Protein AF-0000000084600209 (afdb_homodimer)

Nearest PDB structures (foldseek):
  8xma-assembly1_B  TM=8.934E-01  e=3.904E-18  Homo sapiens
  7y5g-assembly1_A  TM=8.785E-01  e=3.317E-17  Xenopus tropicalis
  8j7u-assembly1_B  TM=8.746E-01  e=4.756E-16  Homo sapiens
  8j80-assembly1_B  TM=7.809E-01  e=8.586E-17  Homo sapiens
  8xn1-assembly1_B  TM=7.781E-01  e=6.032E-16  Homo sapiens

Sequence (588 aa):
MGHHHGHSHHHSTGQANKRNLLFAMLIIGSWMFIQFIGGLWTGSLALLADAVHMFNDFANLFISFLAITLAAKAATKTRTFGNHRYEVLSSLLNSVMLLVIAFFIVREAIGRFIEPEAVMGGGMIILAFIGLLANLGAMYVLMRGDVKNNLNMRGAYLHVLSDTLGSVAAVIAGIIILTTGWYLADPILSILIAFMIALSAIRLLKDTIHVLMEGTPSHIDIDEVNAELRSIDGVKRVHDLHIWTITSGMDRLSAHVIIDADRKIDSQDVLMHANDYFRKKLHIENTTIQIEREMGHHHGHSHHHSTGQANKRNLLFAMLIIGSWMFIQFIGGLWTGSLALLADAVHMFNDFANLFISFLAITLAAKAATKTRTFGNHRYEVLSSLLNSVMLLVIAFFIVREAIGRFIEPEAVMGGGMIILAFIGLLANLGAMYVLMRGDVKNNLNMRGAYLHVLSDTLGSVAAVIAGIIILTTGWYLADPILSILIAFMIALSAIRLLKDTIHVLMEGTPSHIDIDEVNAELRSIDGVKRVHDLHIWTITSGMDRLSAHVIIDADRKIDSQDVLMHANDYFRKKLHIENTTIQIERE

Structure (mmCIF, N/CA/C/O backbone):
data_AF-0000000084600209-model_v1
#
loop_
_entity.id
_entity.type
_entity.pdbx_description
1 polymer 'Cadmium, cobalt and zinc/H(+)-K(+) antiporter'
#
loop_
_atom_site.group_PDB
_atom_site.id
_atom_site.type_symbol
_atom_site.label_atom_id
_atom_site.label_alt_id
_atom_site.label_comp_id
_atom_site.label_asym_id
_atom_site.label_entity_id
_atom_site.label_seq_id
_atom_site.pdbx_PDB_ins_code
_atom_site.Cartn_x
_atom_site.Cartn_y
_atom_site.Cartn_z
_atom_site.occupancy
_atom_site.B_iso_or_equiv
_atom_site.auth_seq_id
_atom_site.auth_comp_id
_atom_site.auth_asym_id
_atom_site.auth_atom_id
_atom_site.pdbx_PDB_model_num
ATOM 1 N N . MET A 1 1 ? -19.734 24.75 24.656 1 28.59 1 MET A N 1
ATOM 2 C CA . MET A 1 1 ? -20.672 23.688 24.266 1 28.59 1 MET A CA 1
ATOM 3 C C . MET A 1 1 ? -20.406 23.234 22.828 1 28.59 1 MET A C 1
ATOM 5 O O . MET A 1 1 ? -20.859 23.891 21.875 1 28.59 1 MET A O 1
ATOM 9 N N . GLY A 1 2 ? -19.125 23 22.297 1 31.45 2 GLY A N 1
ATOM 10 C CA . GLY A 1 2 ? -18.453 22.828 21.031 1 31.45 2 GLY A CA 1
ATOM 11 C C . GLY A 1 2 ? -19.062 21.719 20.172 1 31.45 2 GLY A C 1
ATOM 12 O O . GLY A 1 2 ? -19.734 20.828 20.688 1 31.45 2 GLY A O 1
ATOM 13 N N . HIS A 1 3 ? -19.234 21.984 18.875 1 32.88 3 HIS A N 1
ATOM 14 C CA . HIS A 1 3 ? -19.781 21.438 17.641 1 32.88 3 HIS A CA 1
ATOM 15 C C . HIS A 1 3 ? -19.281 20.031 17.391 1 32.88 3 HIS A C 1
ATOM 17 O O . HIS A 1 3 ? -18.172 19.844 16.859 1 32.88 3 HIS A O 1
ATOM 23 N N . HIS A 1 4 ? -19.547 19.156 18.297 1 36.12 4 HIS A N 1
ATOM 24 C CA . HIS A 1 4 ? -19.328 17.719 18.125 1 36.12 4 HIS A CA 1
ATOM 25 C C . HIS A 1 4 ? -20.078 17.188 16.922 1 36.12 4 HIS A C 1
ATOM 27 O O . HIS A 1 4 ? -20.234 15.969 16.766 1 36.12 4 HIS A O 1
ATOM 33 N N . HIS A 1 5 ? -20.828 18.031 16.266 1 36.41 5 HIS A N 1
ATOM 34 C CA . HIS A 1 5 ? -21.781 17.469 15.328 1 36.41 5 HIS A CA 1
ATOM 35 C C . HIS A 1 5 ? -21.078 16.781 14.164 1 36.41 5 HIS A C 1
ATOM 37 O O . HIS A 1 5 ? -21.734 16.172 13.312 1 36.41 5 HIS A O 1
ATOM 43 N N . GLY A 1 6 ? -19.953 17.219 13.805 1 38.88 6 GLY A N 1
ATOM 44 C CA . GLY A 1 6 ? -19.469 16.797 12.508 1 38.88 6 GLY A CA 1
ATOM 45 C C . GLY A 1 6 ? -19.047 15.328 12.484 1 38.88 6 GLY A C 1
ATOM 46 O O . GLY A 1 6 ? -18.641 14.812 11.438 1 38.88 6 GLY A O 1
ATOM 47 N N . HIS A 1 7 ? -18.844 14.641 13.633 1 43.44 7 HIS A N 1
ATOM 48 C CA . HIS A 1 7 ? -18.375 13.266 13.664 1 43.44 7 HIS A CA 1
ATOM 49 C C . HIS A 1 7 ? -19.5 12.289 13.328 1 43.44 7 HIS A C 1
ATOM 51 O O . HIS A 1 7 ? -19.281 11.078 13.266 1 43.44 7 HIS A O 1
ATOM 57 N N . SER A 1 8 ? -20.75 12.727 13.281 1 44.41 8 SER A N 1
ATOM 58 C CA . SER A 1 8 ? -21.859 11.789 13.305 1 44.41 8 SER A CA 1
ATOM 59 C C . SER A 1 8 ? -22.109 11.172 11.93 1 44.41 8 SER A C 1
ATOM 61 O O . SER A 1 8 ? -22.438 9.992 11.82 1 44.41 8 SER A O 1
ATOM 63 N N . HIS A 1 9 ? -22.078 11.969 10.898 1 46.78 9 HIS A N 1
ATOM 64 C CA . HIS A 1 9 ? -22.516 11.453 9.609 1 46.78 9 HIS A CA 1
ATOM 65 C C . HIS A 1 9 ? -21.547 10.406 9.07 1 46.78 9 HIS A C 1
ATOM 67 O O . HIS A 1 9 ? -21.953 9.438 8.43 1 46.78 9 HIS A O 1
ATOM 73 N N . HIS A 1 10 ? -20.297 10.5 9.328 1 55.5 10 HIS A N 1
ATOM 74 C CA . HIS A 1 10 ? -19.312 9.539 8.836 1 55.5 10 HIS A CA 1
ATOM 75 C C . HIS A 1 10 ? -19.438 8.203 9.555 1 55.5 10 HIS A C 1
ATOM 77 O O . HIS A 1 10 ? -19.234 7.145 8.953 1 55.5 10 HIS A O 1
ATOM 83 N N . HIS A 1 11 ? -20.016 8.281 10.727 1 57.59 11 HIS A N 1
ATOM 84 C CA . HIS A 1 11 ? -20.141 7.055 11.508 1 57.59 11 HIS A CA 1
ATOM 85 C C . HIS A 1 11 ? -21.281 6.188 10.984 1 57.59 11 HIS A C 1
ATOM 87 O O . HIS A 1 11 ? -21.172 4.961 10.945 1 57.59 11 HIS A O 1
ATOM 93 N N . SER A 1 12 ? -22.328 6.855 10.5 1 61.22 12 SER A N 1
ATOM 94 C CA . SER A 1 12 ? -23.484 6.09 10.047 1 61.22 12 SER A CA 1
ATOM 95 C C . SER A 1 12 ? -23.188 5.367 8.734 1 61.22 12 SER A C 1
ATOM 97 O O . SER A 1 12 ? -23.516 4.191 8.578 1 61.22 12 SER A O 1
ATOM 99 N N . THR A 1 13 ? -22.484 6.039 7.949 1 74.12 13 THR A N 1
ATOM 100 C CA . THR A 1 13 ? -22.156 5.445 6.66 1 74.12 13 THR A CA 1
ATOM 101 C C . THR A 1 13 ? -21.172 4.293 6.828 1 74.12 13 THR A C 1
ATOM 103 O O . THR A 1 13 ? -21.281 3.27 6.148 1 74.12 13 THR A O 1
ATOM 106 N N . GLY A 1 14 ? -20.453 4.391 7.879 1 84.62 14 GLY A N 1
ATOM 107 C CA . GLY A 1 14 ? -19.484 3.342 8.164 1 84.62 14 GLY A CA 1
ATOM 108 C C . GLY A 1 14 ? -20.125 2.055 8.648 1 84.62 14 GLY A C 1
ATOM 109 O O . GLY A 1 14 ? -19.75 0.966 8.203 1 84.62 14 GLY A O 1
ATOM 110 N N . GLN A 1 15 ? -21.125 2.201 9.375 1 88.81 15 GLN A N 1
ATOM 111 C CA . GLN A 1 15 ? -21.812 1.032 9.922 1 88.81 15 GLN A CA 1
ATOM 112 C C . GLN A 1 15 ? -22.609 0.312 8.836 1 88.81 15 GLN A C 1
ATOM 114 O O . GLN A 1 15 ? -22.656 -0.919 8.805 1 88.81 15 GLN A O 1
ATOM 119 N N . ALA A 1 16 ? -23.234 1.062 8.031 1 91.94 16 ALA A N 1
ATOM 120 C CA . ALA A 1 16 ? -23.984 0.479 6.926 1 91.94 16 ALA A CA 1
ATOM 121 C C . ALA A 1 16 ? -23.062 -0.283 5.98 1 91.94 16 ALA A C 1
ATOM 123 O O . ALA A 1 16 ? -23.375 -1.395 5.551 1 91.94 16 ALA A O 1
ATOM 124 N N . ASN A 1 17 ? -21.953 0.312 5.645 1 94.62 17 ASN A N 1
ATOM 125 C CA . ASN A 1 17 ? -20.969 -0.349 4.793 1 94.62 17 ASN A CA 1
ATOM 126 C C . ASN A 1 17 ? -20.469 -1.646 5.422 1 94.62 17 ASN A C 1
ATOM 128 O O . ASN A 1 17 ? -20.328 -2.656 4.734 1 94.62 17 ASN A O 1
ATOM 132 N N . LYS A 1 18 ? -20.281 -1.61 6.703 1 95.31 18 LYS A N 1
ATOM 133 C CA . LYS A 1 18 ? -19.812 -2.793 7.422 1 95.31 18 LYS A CA 1
ATOM 134 C C . LYS A 1 18 ? -20.844 -3.922 7.348 1 95.31 18 LYS A C 1
ATOM 136 O O . LYS A 1 18 ? -20.484 -5.074 7.086 1 95.31 18 LYS A O 1
ATOM 141 N N . ARG A 1 19 ? -22.016 -3.596 7.539 1 96 19 ARG A N 1
ATOM 142 C CA . ARG A 1 19 ? -23.094 -4.57 7.473 1 96 19 ARG A CA 1
ATOM 143 C C . ARG A 1 19 ? -23.219 -5.164 6.07 1 96 19 ARG A C 1
ATOM 145 O O . ARG A 1 19 ? -23.391 -6.375 5.914 1 96 19 ARG A O 1
ATOM 152 N N . ASN A 1 20 ? -23.172 -4.309 5.113 1 96.44 20 ASN A N 1
ATOM 153 C CA . ASN A 1 20 ? -23.266 -4.77 3.73 1 96.44 20 ASN A CA 1
ATOM 154 C C . ASN A 1 20 ? -22.125 -5.707 3.373 1 96.44 20 ASN A C 1
ATOM 156 O O . ASN A 1 20 ? -22.328 -6.723 2.705 1 96.44 20 ASN A O 1
ATOM 160 N N . LEU A 1 21 ? -20.938 -5.336 3.834 1 96.5 21 LEU A N 1
ATOM 161 C CA . LEU A 1 21 ? -19.797 -6.195 3.594 1 96.5 21 LEU A CA 1
ATOM 162 C C . LEU A 1 21 ? -19.969 -7.547 4.281 1 96.5 21 LEU A C 1
ATOM 164 O O . LEU A 1 21 ? -19.656 -8.586 3.697 1 96.5 21 LEU A O 1
ATOM 168 N N . LEU A 1 22 ? -20.469 -7.543 5.457 1 96.88 22 LEU A N 1
ATOM 169 C CA . LEU A 1 22 ? -20.703 -8.773 6.199 1 96.88 22 LEU A CA 1
ATOM 170 C C . LEU A 1 22 ? -21.703 -9.664 5.469 1 96.88 22 LEU A C 1
ATOM 172 O O . LEU A 1 22 ? -21.484 -10.875 5.336 1 96.88 22 LEU A O 1
ATOM 176 N N . PHE A 1 23 ? -22.75 -9.078 4.988 1 96.44 23 PHE A N 1
ATOM 177 C CA . PHE A 1 23 ? -23.781 -9.844 4.293 1 96.44 23 PHE A CA 1
ATOM 178 C C . PHE A 1 23 ? -23.234 -10.422 2.99 1 96.44 23 PHE A C 1
ATOM 180 O O . PHE A 1 23 ? -23.516 -11.57 2.654 1 96.44 23 PHE A O 1
ATOM 187 N N . ALA A 1 24 ? -22.531 -9.578 2.273 1 96.31 24 ALA A N 1
ATOM 188 C CA . ALA A 1 24 ? -21.906 -10.07 1.046 1 96.31 24 ALA A CA 1
ATOM 189 C C . ALA A 1 24 ? -20.969 -11.234 1.341 1 96.31 24 ALA A C 1
ATOM 191 O O . ALA A 1 24 ? -20.969 -12.234 0.625 1 96.31 24 ALA A O 1
ATOM 192 N N . MET A 1 25 ? -20.188 -11.086 2.387 1 96.19 25 MET A N 1
ATOM 193 C CA . MET A 1 25 ? -19.266 -12.117 2.814 1 96.19 25 MET A CA 1
ATOM 194 C C . MET A 1 25 ? -20 -13.406 3.166 1 96.19 25 MET A C 1
ATOM 196 O O . MET A 1 25 ? -19.547 -14.5 2.822 1 96.19 25 MET A O 1
ATOM 200 N N . LEU A 1 26 ? -21.125 -13.328 3.791 1 96.31 26 LEU A N 1
ATOM 201 C CA . LEU A 1 26 ? -21.922 -14.484 4.184 1 96.31 26 LEU A CA 1
ATOM 202 C C . LEU A 1 26 ? -22.5 -15.18 2.963 1 96.31 26 LEU A C 1
ATOM 204 O O . LEU A 1 26 ? -22.562 -16.406 2.914 1 96.31 26 LEU A O 1
ATOM 208 N N . ILE A 1 27 ? -22.922 -14.438 2.02 1 95.62 27 ILE A N 1
ATOM 209 C CA . ILE A 1 27 ? -23.469 -15.008 0.792 1 95.62 27 ILE A CA 1
ATOM 210 C C . ILE A 1 27 ? -22.406 -15.828 0.079 1 95.62 27 ILE A C 1
ATOM 212 O O . ILE A 1 27 ? -22.609 -17 -0.209 1 95.62 27 ILE A O 1
ATOM 216 N N . ILE A 1 28 ? -21.281 -15.219 -0.116 1 94 28 ILE A N 1
ATOM 217 C CA . ILE A 1 28 ? -20.203 -15.875 -0.831 1 94 28 ILE A CA 1
ATOM 218 C C . ILE A 1 28 ? -19.641 -17.016 0.02 1 94 28 ILE A C 1
ATOM 220 O O . ILE A 1 28 ? -19.359 -18.094 -0.491 1 94 28 ILE A O 1
ATOM 224 N N . GLY A 1 29 ? -19.453 -16.734 1.271 1 94.38 29 GLY A N 1
ATOM 225 C CA . GLY A 1 29 ? -18.938 -17.75 2.184 1 94.38 29 GLY A CA 1
ATOM 226 C C . GLY A 1 29 ? -19.828 -18.984 2.268 1 94.38 29 GLY A C 1
ATOM 227 O O . GLY A 1 29 ? -19.328 -20.109 2.287 1 94.38 29 GLY A O 1
ATOM 228 N N . SER A 1 30 ? -21.062 -18.797 2.281 1 94.62 30 SER A N 1
ATOM 229 C CA . SER A 1 30 ? -22 -19.922 2.33 1 94.62 30 SER A CA 1
ATOM 230 C C . SER A 1 30 ? -21.906 -20.766 1.062 1 94.62 30 SER A C 1
ATOM 232 O O . SER A 1 30 ? -21.891 -21.984 1.129 1 94.62 30 SER A O 1
ATOM 234 N N . TRP A 1 31 ? -21.844 -20.062 -0.014 1 90.5 31 TRP A N 1
ATOM 235 C CA . TRP A 1 31 ? -21.719 -20.781 -1.279 1 90.5 31 TRP A CA 1
ATOM 236 C C . TRP A 1 31 ? -20.406 -21.547 -1.35 1 90.5 31 TRP A C 1
ATOM 238 O O . TRP A 1 31 ? -20.359 -22.688 -1.831 1 90.5 31 TRP A O 1
ATOM 248 N N . MET A 1 32 ? -19.344 -20.938 -0.88 1 91.94 32 MET A N 1
ATOM 249 C CA . MET A 1 32 ? -18.031 -21.594 -0.826 1 91.94 32 MET A CA 1
ATOM 250 C C . MET A 1 32 ? -18.109 -22.875 -0.004 1 91.94 32 MET A C 1
ATOM 252 O O . MET A 1 32 ? -17.609 -23.922 -0.434 1 91.94 32 MET A O 1
ATOM 256 N N . PHE A 1 33 ? -18.75 -22.844 1.103 1 92.69 33 PHE A N 1
ATOM 257 C CA . PHE A 1 33 ? -18.844 -24 1.994 1 92.69 33 PHE A CA 1
ATOM 258 C C . PHE A 1 33 ? -19.719 -25.094 1.393 1 92.69 33 PHE A C 1
ATOM 260 O O . PHE A 1 33 ? -19.422 -26.281 1.521 1 92.69 33 PHE A O 1
ATOM 267 N N . ILE A 1 34 ? -20.797 -24.719 0.77 1 89.62 34 ILE A N 1
ATOM 268 C CA . ILE A 1 34 ? -21.672 -25.672 0.107 1 89.62 34 ILE A CA 1
ATOM 269 C C . ILE A 1 34 ? -20.906 -26.422 -0.973 1 89.62 34 ILE A C 1
ATOM 271 O O . ILE A 1 34 ? -20.984 -27.656 -1.062 1 89.62 34 ILE A O 1
ATOM 275 N N . GLN A 1 35 ? -20.141 -25.703 -1.686 1 88.88 35 GLN A N 1
ATOM 276 C CA . GLN A 1 35 ? -19.328 -26.328 -2.732 1 88.88 35 GLN A CA 1
ATOM 277 C C . GLN A 1 35 ? -18.234 -27.219 -2.135 1 88.88 35 GLN A C 1
ATOM 279 O O . GLN A 1 35 ? -17.953 -28.297 -2.658 1 88.88 35 GLN A O 1
ATOM 284 N N . PHE A 1 36 ? -17.672 -26.734 -1.118 1 90.06 36 PHE A N 1
ATOM 285 C CA . PHE A 1 36 ? -16.609 -27.484 -0.47 1 90.06 36 PHE A CA 1
ATOM 286 C C . PHE A 1 36 ? -17.141 -28.797 0.079 1 90.06 36 PHE A C 1
ATOM 288 O O . PHE A 1 36 ? -16.562 -29.859 -0.191 1 90.06 36 PHE A O 1
ATOM 295 N N . ILE A 1 37 ? -18.25 -28.766 0.782 1 90.5 37 ILE A N 1
ATOM 296 C CA . ILE A 1 37 ? -18.859 -29.953 1.367 1 90.5 37 ILE A CA 1
ATOM 297 C C . ILE A 1 37 ? -19.375 -30.875 0.259 1 90.5 37 ILE A C 1
ATOM 299 O O . ILE A 1 37 ? -19.188 -32.094 0.307 1 90.5 37 ILE A O 1
ATOM 303 N N . GLY A 1 38 ? -20.016 -30.266 -0.694 1 84.81 38 GLY A N 1
ATOM 304 C CA . GLY A 1 38 ? -20.484 -31.047 -1.832 1 84.81 38 GLY A CA 1
ATOM 305 C C . GLY A 1 38 ? -19.375 -31.75 -2.576 1 84.81 38 GLY A C 1
ATOM 306 O O . GLY A 1 38 ? -19.516 -32.906 -2.99 1 84.81 38 GLY A O 1
ATOM 307 N N . GLY A 1 39 ? -18.297 -31.078 -2.74 1 85.12 39 GLY A N 1
ATOM 308 C CA . GLY A 1 39 ? -17.125 -31.688 -3.383 1 85.12 39 GLY A CA 1
ATOM 309 C C . GLY A 1 39 ? -16.547 -32.844 -2.598 1 85.12 39 GLY A C 1
ATOM 310 O O . GLY A 1 39 ? -16.188 -33.875 -3.174 1 85.12 39 GLY A O 1
ATOM 311 N N . LEU A 1 40 ? -16.516 -32.719 -1.27 1 88.31 40 LEU A N 1
ATOM 312 C CA . LEU A 1 40 ? -16.016 -33.781 -0.412 1 88.31 40 LEU A CA 1
ATOM 313 C C . LEU A 1 40 ? -16.953 -35 -0.437 1 88.31 40 LEU A C 1
ATOM 315 O O . LEU A 1 40 ? -16.5 -36.125 -0.466 1 88.31 40 LEU A O 1
ATOM 319 N N . TRP A 1 41 ? -18.172 -34.656 -0.472 1 88.56 41 TRP A N 1
ATOM 320 C CA . TRP A 1 41 ? -19.188 -35.719 -0.44 1 88.56 41 TRP A CA 1
ATOM 321 C C . TRP A 1 41 ? -19.25 -36.469 -1.773 1 88.56 41 TRP A C 1
ATOM 323 O O . TRP A 1 41 ? -19.375 -37.688 -1.806 1 88.56 41 TRP A O 1
ATOM 333 N N . THR A 1 42 ? -19.125 -35.812 -2.838 1 83.62 42 THR A N 1
ATOM 334 C CA . THR A 1 42 ? -19.281 -36.375 -4.164 1 83.62 42 THR A CA 1
ATOM 335 C C . THR A 1 42 ? -17.922 -36.844 -4.711 1 83.62 42 THR A C 1
ATOM 337 O O . THR A 1 42 ? -17.859 -37.594 -5.688 1 83.62 42 THR A O 1
ATOM 340 N N . GLY A 1 43 ? -16.875 -36.312 -4.145 1 80.38 43 GLY A N 1
ATOM 341 C CA . GLY A 1 43 ? -15.547 -36.594 -4.652 1 80.38 43 GLY A CA 1
ATOM 342 C C . GLY A 1 43 ? -15.211 -35.812 -5.91 1 80.38 43 GLY A C 1
ATOM 343 O O . GLY A 1 43 ? -14.266 -36.156 -6.625 1 80.38 43 GLY A O 1
ATOM 344 N N . SER A 1 44 ? -15.977 -34.844 -6.215 1 81 44 SER A N 1
ATOM 345 C CA . SER A 1 44 ? -15.773 -34.062 -7.422 1 81 44 SER A CA 1
ATOM 346 C C . SER A 1 44 ? -14.641 -33.062 -7.242 1 81 44 SER A C 1
ATOM 348 O O . SER A 1 44 ? -14.758 -32.094 -6.465 1 81 44 SER A O 1
ATOM 350 N N . LEU A 1 45 ? -13.555 -33.219 -7.988 1 79.5 45 LEU A N 1
ATOM 351 C CA . LEU A 1 45 ? -12.43 -32.281 -7.961 1 79.5 45 LEU A CA 1
ATOM 352 C C . LEU A 1 45 ? -12.82 -30.938 -8.547 1 79.5 45 LEU A C 1
ATOM 354 O O . LEU A 1 45 ? -12.297 -29.891 -8.133 1 79.5 45 LEU A O 1
ATOM 358 N N . ALA A 1 46 ? -13.75 -31 -9.461 1 74.06 46 ALA A N 1
ATOM 359 C CA . ALA A 1 46 ? -14.227 -29.766 -10.07 1 74.06 46 ALA A CA 1
ATOM 360 C C . ALA A 1 46 ? -14.906 -28.859 -9.039 1 74.06 46 ALA A C 1
ATOM 362 O O . ALA A 1 46 ? -14.664 -27.656 -9.008 1 74.06 46 ALA A O 1
ATOM 363 N N . LEU A 1 47 ? -15.633 -29.5 -8.164 1 77.44 47 LEU A N 1
ATOM 364 C CA . LEU A 1 47 ? -16.312 -28.75 -7.109 1 77.44 47 LEU A CA 1
ATOM 365 C C . LEU A 1 47 ? -15.312 -28.219 -6.09 1 77.44 47 LEU A C 1
ATOM 367 O O . LEU A 1 47 ? -15.438 -27.078 -5.637 1 77.44 47 LEU A O 1
ATOM 371 N N . LEU A 1 48 ? -14.414 -28.953 -5.789 1 82.69 48 LEU A N 1
ATOM 372 C CA . LEU A 1 48 ? -13.391 -28.531 -4.844 1 82.69 48 LEU A CA 1
ATOM 373 C C . LEU A 1 48 ? -12.562 -27.375 -5.418 1 82.69 48 LEU A C 1
ATOM 375 O O . LEU A 1 48 ? -12.227 -26.438 -4.703 1 82.69 48 LEU A O 1
ATOM 379 N N . ALA A 1 49 ? -12.195 -27.453 -6.691 1 79.25 49 ALA A N 1
ATOM 380 C CA . ALA A 1 49 ? -11.477 -26.375 -7.359 1 79.25 49 ALA A CA 1
ATOM 381 C C . ALA A 1 49 ? -12.281 -25.094 -7.348 1 79.25 49 ALA A C 1
ATOM 383 O O . ALA A 1 49 ? -11.727 -24 -7.113 1 79.25 49 ALA A O 1
ATOM 384 N N . ASP A 1 50 ? -13.516 -25.203 -7.551 1 80.12 50 ASP A N 1
ATOM 385 C CA . ASP A 1 50 ? -14.391 -24.031 -7.512 1 80.12 50 ASP A CA 1
ATOM 386 C C . ASP A 1 50 ? -14.445 -23.438 -6.105 1 80.12 50 ASP A C 1
ATOM 388 O O . ASP A 1 50 ? -14.484 -22.219 -5.945 1 80.12 50 ASP A O 1
ATOM 392 N N . ALA A 1 51 ? -14.461 -24.281 -5.195 1 85.31 51 ALA A N 1
ATOM 393 C CA . ALA A 1 51 ? -14.461 -23.828 -3.807 1 85.31 51 ALA A CA 1
ATOM 394 C C . ALA A 1 51 ? -13.211 -23.016 -3.5 1 85.31 51 ALA A C 1
ATOM 396 O O . ALA A 1 51 ? -13.273 -22.016 -2.779 1 85.31 51 ALA A O 1
ATOM 397 N N . VAL A 1 52 ? -12.117 -23.375 -4.02 1 81 52 VAL A N 1
ATOM 398 C CA . VAL A 1 52 ? -10.875 -22.641 -3.836 1 81 52 VAL A CA 1
ATOM 399 C C . VAL A 1 52 ? -10.984 -21.266 -4.5 1 81 52 VAL A C 1
ATOM 401 O O . VAL A 1 52 ? -10.523 -20.266 -3.947 1 81 52 VAL A O 1
ATOM 404 N N . HIS A 1 53 ? -11.531 -2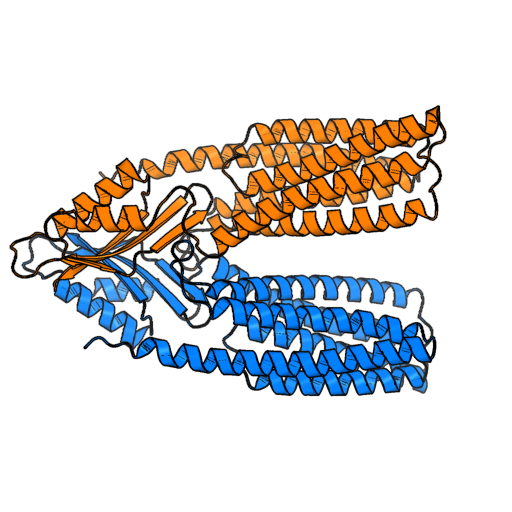1.281 -5.625 1 79.06 53 HIS A N 1
ATOM 405 C CA . HIS A 1 53 ? -11.773 -20.016 -6.305 1 79.06 53 HIS A CA 1
ATOM 406 C C . HIS A 1 53 ? -12.641 -19.094 -5.453 1 79.06 53 HIS A C 1
ATOM 408 O O . HIS A 1 53 ? -12.328 -17.922 -5.293 1 79.06 53 HIS A O 1
ATOM 414 N N . MET A 1 54 ? -13.633 -19.703 -4.891 1 86.5 54 MET A N 1
ATOM 415 C CA . MET A 1 54 ? -14.539 -18.922 -4.051 1 86.5 54 MET A CA 1
ATOM 416 C C . MET A 1 54 ? -13.836 -18.484 -2.77 1 86.5 54 MET A C 1
ATOM 418 O O . MET A 1 54 ? -14.18 -17.438 -2.201 1 86.5 54 MET A O 1
ATOM 422 N N . PHE A 1 55 ? -12.914 -19.203 -2.369 1 88.19 55 PHE A N 1
ATOM 423 C CA . PHE A 1 55 ? -12.141 -18.828 -1.192 1 88.19 55 PHE A CA 1
ATOM 424 C C . PHE A 1 55 ? -11.414 -17.5 -1.425 1 88.19 55 PHE A C 1
ATOM 426 O O . PHE A 1 55 ? -11.359 -16.656 -0.532 1 88.19 55 PHE A O 1
ATOM 433 N N . ASN A 1 56 ? -10.883 -17.344 -2.57 1 85.31 56 ASN A N 1
ATOM 434 C CA . ASN A 1 56 ? -10.219 -16.094 -2.92 1 85.31 56 ASN A CA 1
ATOM 435 C C . ASN A 1 56 ? -11.18 -14.906 -2.852 1 85.31 56 ASN A C 1
ATOM 437 O O . ASN A 1 56 ? -10.812 -13.836 -2.359 1 85.31 56 ASN A O 1
ATOM 441 N N . ASP A 1 57 ? -12.359 -15.172 -3.291 1 88.69 57 ASP A N 1
ATOM 442 C CA . ASP A 1 57 ? -13.391 -14.141 -3.219 1 88.69 57 ASP A CA 1
ATOM 443 C C . ASP A 1 57 ? -13.727 -13.805 -1.77 1 88.69 57 ASP A C 1
ATOM 445 O O . ASP A 1 57 ? -13.852 -12.633 -1.412 1 88.69 57 ASP A O 1
ATOM 449 N N . PHE A 1 58 ? -13.883 -14.859 -1.107 1 92.19 58 PHE A N 1
ATOM 450 C CA . PHE A 1 58 ? -14.203 -14.695 0.307 1 92.19 58 PHE A CA 1
ATOM 451 C C . PHE A 1 58 ? -13.078 -13.953 1.026 1 92.19 58 PHE A C 1
ATOM 453 O O . PHE A 1 58 ? -13.344 -13.062 1.836 1 92.19 58 PHE A O 1
ATOM 460 N N . ALA A 1 59 ? -11.906 -14.273 0.737 1 92.31 59 ALA A N 1
ATOM 461 C CA . ALA A 1 59 ? -10.742 -13.641 1.365 1 92.31 59 ALA A CA 1
ATOM 462 C C . ALA A 1 59 ? -10.703 -12.148 1.072 1 92.31 59 ALA A C 1
ATOM 464 O O . ALA A 1 59 ? -10.398 -11.344 1.957 1 92.31 59 ALA A O 1
ATOM 465 N N . ASN A 1 60 ? -10.992 -11.836 -0.084 1 92.5 60 ASN A N 1
ATOM 466 C CA . ASN A 1 60 ? -11.008 -10.43 -0.466 1 92.5 60 ASN A CA 1
ATOM 467 C C . ASN A 1 60 ? -12.055 -9.648 0.319 1 92.5 60 ASN A C 1
ATOM 469 O O . ASN A 1 60 ? -11.773 -8.555 0.818 1 92.5 60 ASN A O 1
ATOM 473 N N . LEU A 1 61 ? -13.266 -10.234 0.397 1 94.81 61 LEU A N 1
ATOM 474 C CA . LEU A 1 61 ? -14.328 -9.594 1.163 1 94.81 61 LEU A CA 1
ATOM 475 C C . LEU A 1 61 ? -13.977 -9.539 2.646 1 94.81 61 LEU A C 1
ATOM 477 O O . LEU A 1 61 ? -14.289 -8.562 3.33 1 94.81 61 LEU A O 1
ATOM 481 N N . PHE A 1 62 ? -13.352 -10.523 3.102 1 96.12 62 PHE A N 1
ATOM 482 C CA . PHE A 1 62 ? -12.922 -10.578 4.496 1 96.12 62 PHE A CA 1
ATOM 483 C C . PHE A 1 62 ? -11.93 -9.461 4.797 1 96.12 62 PHE A C 1
ATOM 485 O O . PHE A 1 62 ? -12.016 -8.805 5.836 1 96.12 62 PHE A O 1
ATOM 492 N N . ILE A 1 63 ? -11.016 -9.258 3.916 1 95.19 63 ILE A N 1
ATOM 493 C CA . ILE A 1 63 ? -10.023 -8.203 4.078 1 95.19 63 ILE A CA 1
ATOM 494 C C . ILE A 1 63 ? -10.711 -6.84 4.117 1 95.19 63 ILE A C 1
ATOM 496 O O . ILE A 1 63 ? -10.398 -6 4.961 1 95.19 63 ILE A O 1
ATOM 500 N N . SER A 1 64 ? -11.656 -6.688 3.219 1 96.5 64 SER A N 1
ATOM 501 C CA . SER A 1 64 ? -12.406 -5.438 3.189 1 96.5 64 SER A CA 1
ATOM 502 C C . SER A 1 64 ? -13.203 -5.242 4.477 1 96.5 64 SER A C 1
ATOM 504 O O . SER A 1 64 ? -13.289 -4.129 5 1 96.5 64 SER A O 1
ATOM 506 N N . PHE A 1 65 ? -13.773 -6.32 4.977 1 96.69 65 PHE A N 1
ATOM 507 C CA . PHE A 1 65 ? -14.539 -6.277 6.219 1 96.69 65 PHE A CA 1
ATOM 508 C C . PHE A 1 65 ? -13.633 -5.965 7.398 1 96.69 65 PHE A C 1
ATOM 510 O O . PHE A 1 65 ? -13.969 -5.129 8.242 1 96.69 65 PHE A O 1
ATOM 517 N N . LEU A 1 66 ? -12.539 -6.605 7.43 1 95.75 66 LEU A N 1
ATOM 518 C CA . LEU A 1 66 ? -11.562 -6.352 8.484 1 95.75 66 LEU A CA 1
ATOM 519 C C . LEU A 1 66 ? -11.094 -4.902 8.453 1 95.75 66 LEU A C 1
ATOM 521 O O . LEU A 1 66 ? -10.953 -4.266 9.5 1 95.75 66 LEU A O 1
ATOM 525 N N . ALA A 1 67 ? -10.844 -4.434 7.297 1 95.44 67 ALA A N 1
ATOM 526 C CA . ALA A 1 67 ? -10.359 -3.066 7.125 1 95.44 67 ALA A CA 1
ATOM 527 C C . ALA A 1 67 ? -11.359 -2.055 7.684 1 95.44 67 ALA A C 1
ATOM 529 O O . ALA A 1 67 ? -10.977 -1.138 8.414 1 95.44 67 ALA A O 1
ATOM 530 N N . ILE A 1 68 ? -12.633 -2.24 7.352 1 94.5 68 ILE A N 1
ATOM 531 C CA . ILE A 1 68 ? -13.641 -1.287 7.797 1 94.5 68 ILE A CA 1
ATOM 532 C C . ILE A 1 68 ? -13.836 -1.404 9.305 1 94.5 68 ILE A C 1
ATOM 534 O O . ILE A 1 68 ? -14.102 -0.409 9.984 1 94.5 68 ILE A O 1
ATOM 538 N N . THR A 1 69 ? -13.656 -2.594 9.875 1 95.5 69 THR A N 1
ATOM 539 C CA . THR A 1 69 ? -13.758 -2.809 11.312 1 95.5 69 THR A CA 1
ATOM 540 C C . THR A 1 69 ? -12.602 -2.135 12.047 1 95.5 69 THR A C 1
ATOM 542 O O . THR A 1 69 ? -12.805 -1.486 13.078 1 95.5 69 THR A O 1
ATOM 545 N N . LEU A 1 70 ? -11.445 -2.242 11.5 1 93.94 70 LEU A N 1
ATOM 546 C CA . LEU A 1 70 ? -10.266 -1.63 12.102 1 93.94 70 LEU A CA 1
ATOM 547 C C . LEU A 1 70 ? -10.305 -0.112 11.953 1 93.94 70 LEU A C 1
ATOM 549 O O . LEU A 1 70 ? -9.852 0.616 12.836 1 93.94 70 LEU A O 1
ATOM 553 N N . ALA A 1 71 ? -10.82 0.32 10.828 1 92.56 71 ALA A N 1
ATOM 554 C CA . ALA A 1 71 ? -10.914 1.752 10.555 1 92.56 71 ALA A CA 1
ATOM 555 C C . ALA A 1 71 ? -11.828 2.443 11.555 1 92.56 71 ALA A C 1
ATOM 557 O O . ALA A 1 71 ? -11.695 3.643 11.805 1 92.56 71 ALA A O 1
ATOM 558 N N . ALA A 1 72 ? -12.758 1.69 12.148 1 91.56 72 ALA A N 1
ATOM 559 C CA . ALA A 1 72 ? -13.742 2.252 13.062 1 91.56 72 ALA A CA 1
ATOM 560 C C . ALA A 1 72 ? -13.164 2.424 14.461 1 91.56 72 ALA A C 1
ATOM 562 O O . ALA A 1 72 ? -13.758 3.098 15.312 1 91.56 72 ALA A O 1
ATOM 563 N N . LYS A 1 73 ? -11.984 1.882 14.664 1 91.44 73 LYS A N 1
ATOM 564 C CA . LYS A 1 73 ? -11.352 2.016 15.977 1 91.44 73 LYS A CA 1
ATOM 565 C C . LYS A 1 73 ? -10.906 3.453 16.219 1 91.44 73 LYS A C 1
ATOM 567 O O . LYS A 1 73 ? -10.586 4.184 15.281 1 91.44 73 LYS A O 1
ATOM 572 N N . ALA A 1 74 ? -10.836 3.816 17.453 1 86.56 74 ALA A N 1
ATOM 573 C CA . ALA A 1 74 ? -10.484 5.176 17.844 1 86.56 74 ALA A CA 1
ATOM 574 C C . ALA A 1 74 ? -9 5.453 17.609 1 86.56 74 ALA A C 1
ATOM 576 O O . ALA A 1 74 ? -8.195 4.523 17.516 1 86.56 74 ALA A O 1
ATOM 577 N N . ALA A 1 75 ? -8.719 6.73 17.484 1 89.12 75 ALA A N 1
ATOM 578 C CA . ALA A 1 75 ? -7.332 7.168 17.344 1 89.12 75 ALA A CA 1
ATOM 579 C C . ALA A 1 75 ? -6.523 6.801 18.594 1 89.12 75 ALA A C 1
ATOM 581 O O . ALA A 1 75 ? -7.078 6.676 19.688 1 89.12 75 ALA A O 1
ATOM 582 N N . THR A 1 76 ? -5.262 6.566 18.438 1 89.69 76 THR A N 1
ATOM 583 C CA . THR A 1 76 ? -4.34 6.262 19.516 1 89.69 76 THR A CA 1
ATOM 584 C C . THR A 1 76 ? -3.158 7.227 19.516 1 89.69 76 THR A C 1
ATOM 586 O O . THR A 1 76 ? -3.09 8.125 18.672 1 89.69 76 THR A O 1
ATOM 589 N N . LYS A 1 77 ? -2.258 7 20.484 1 88.88 77 LYS A N 1
ATOM 590 C CA . LYS A 1 77 ? -1.069 7.844 20.594 1 88.88 77 LYS A CA 1
ATOM 591 C C . LYS A 1 77 ? -0.116 7.598 19.438 1 88.88 77 LYS A C 1
ATOM 593 O O . LYS A 1 77 ? 0.676 8.477 19.078 1 88.88 77 LYS A O 1
ATOM 598 N N . THR A 1 78 ? -0.241 6.441 18.875 1 90.44 78 THR A N 1
ATOM 599 C CA . THR A 1 78 ? 0.664 6.094 17.781 1 90.44 78 THR A CA 1
ATOM 600 C C . THR A 1 78 ? 0.006 6.355 16.438 1 90.44 78 THR A C 1
ATOM 602 O O . THR A 1 78 ? 0.684 6.398 15.406 1 90.44 78 THR A O 1
ATOM 605 N N . ARG A 1 79 ? -1.293 6.457 16.484 1 91.75 79 ARG A N 1
ATOM 606 C CA . ARG A 1 79 ? -2.068 6.793 15.297 1 91.75 79 ARG A CA 1
ATOM 607 C C . ARG A 1 79 ? -3.033 7.941 15.578 1 91.75 79 ARG A C 1
ATOM 609 O O . ARG A 1 79 ? -4.223 7.715 15.812 1 91.75 79 ARG A O 1
ATOM 616 N N . THR A 1 80 ? -2.533 9.078 15.398 1 89 80 THR A N 1
ATOM 617 C CA . THR A 1 80 ? -3.262 10.25 15.859 1 89 80 THR A CA 1
ATOM 618 C C . THR A 1 80 ? -4.367 10.625 14.875 1 89 80 THR A C 1
ATOM 620 O O . THR A 1 80 ? -5.332 11.305 15.242 1 89 80 THR A O 1
ATOM 623 N N . PHE A 1 81 ? -4.223 10.242 13.641 1 89 81 PHE A N 1
ATOM 624 C CA . PHE A 1 81 ? -5.254 10.508 12.641 1 89 81 PHE A CA 1
ATOM 625 C C . PHE A 1 81 ? -6.32 9.414 12.664 1 89 81 PHE A C 1
ATOM 627 O O . PHE A 1 81 ? -7.332 9.523 11.969 1 89 81 PHE A O 1
ATOM 634 N N . GLY A 1 82 ? -6.066 8.414 13.5 1 88.81 82 GLY A N 1
ATOM 635 C CA . GLY A 1 82 ? -6.965 7.273 13.531 1 88.81 82 GLY A CA 1
ATOM 636 C C . GLY A 1 82 ? -6.504 6.125 12.656 1 88.81 82 GLY A C 1
ATOM 637 O O . GLY A 1 82 ? -5.352 6.094 12.219 1 88.81 82 GLY A O 1
ATOM 638 N N . ASN A 1 83 ? -7.453 5.164 12.461 1 92.31 83 ASN A N 1
ATOM 639 C CA . ASN A 1 83 ? -7.137 3.951 11.719 1 92.31 83 ASN A CA 1
ATOM 640 C C . ASN A 1 83 ? -7.891 3.9 10.391 1 92.31 83 ASN A C 1
ATOM 642 O O . ASN A 1 83 ? -8.086 2.824 9.82 1 92.31 83 ASN A O 1
ATOM 646 N N . HIS A 1 84 ? -8.125 5 9.867 1 91.69 84 HIS A N 1
ATOM 647 C CA . HIS A 1 84 ? -9.008 5.113 8.711 1 91.69 84 HIS A CA 1
ATOM 648 C C . HIS A 1 84 ? -8.328 4.586 7.449 1 91.69 84 HIS A C 1
ATOM 650 O O . HIS A 1 84 ? -9 4.055 6.559 1 91.69 84 HIS A O 1
ATOM 656 N N . ARG A 1 85 ? -7.062 4.625 7.449 1 95.31 85 ARG A N 1
ATOM 657 C CA . ARG A 1 85 ? -6.344 4.34 6.211 1 95.31 85 ARG A CA 1
ATOM 658 C C . ARG A 1 85 ? -6.242 2.838 5.973 1 95.31 85 ARG A C 1
ATOM 660 O O . ARG A 1 85 ? -5.793 2.402 4.91 1 95.31 85 ARG A O 1
ATOM 667 N N . TYR A 1 86 ? -6.695 2.066 6.906 1 94.88 86 TYR A N 1
ATOM 668 C CA . TYR A 1 86 ? -6.797 0.636 6.645 1 94.88 86 TYR A CA 1
ATOM 669 C C . TYR A 1 86 ? -7.703 0.365 5.445 1 94.88 86 TYR A C 1
ATOM 671 O O . TYR A 1 86 ? -7.477 -0.583 4.691 1 94.88 86 TYR A O 1
ATOM 679 N N . GLU A 1 87 ? -8.664 1.211 5.312 1 95.25 87 GLU A N 1
ATOM 680 C CA . GLU A 1 87 ? -9.57 1.059 4.18 1 95.25 87 GLU A CA 1
ATOM 681 C C . GLU A 1 87 ? -8.852 1.309 2.857 1 95.25 87 GLU A C 1
ATOM 683 O O . GLU A 1 87 ? -9.117 0.626 1.863 1 95.25 87 GLU A O 1
ATOM 688 N N . VAL A 1 88 ? -7.996 2.271 2.879 1 95.88 88 VAL A N 1
ATOM 689 C CA . VAL A 1 88 ? -7.238 2.59 1.673 1 95.88 88 VAL A CA 1
ATOM 690 C C . VAL A 1 88 ? -6.254 1.461 1.366 1 95.88 88 VAL A C 1
ATOM 692 O O . VAL A 1 88 ? -6.117 1.045 0.214 1 95.88 88 VAL A O 1
ATOM 695 N N . LEU A 1 89 ? -5.68 0.913 2.373 1 96.19 89 LEU A N 1
ATOM 696 C CA . LEU A 1 89 ? -4.746 -0.196 2.209 1 96.19 89 LEU A CA 1
ATOM 697 C C . LEU A 1 89 ? -5.461 -1.434 1.677 1 96.19 89 LEU A C 1
ATOM 699 O O . LEU A 1 89 ? -4.922 -2.146 0.825 1 96.19 89 LEU A O 1
ATOM 703 N N . SER A 1 90 ? -6.598 -1.648 2.246 1 96.25 90 SER A N 1
ATOM 704 C CA . SER A 1 90 ? -7.398 -2.764 1.756 1 96.25 90 SER A CA 1
ATOM 705 C C . SER A 1 90 ? -7.707 -2.615 0.27 1 96.25 90 SER A C 1
ATOM 707 O O . SER A 1 90 ? -7.625 -3.586 -0.487 1 96.25 90 SER A O 1
ATOM 709 N N . SER A 1 91 ? -8.039 -1.441 -0.12 1 96.12 91 SER A N 1
ATOM 710 C CA . SER A 1 91 ? -8.328 -1.171 -1.523 1 96.12 91 SER A CA 1
ATOM 711 C C . SER A 1 91 ? -7.102 -1.386 -2.398 1 96.12 91 SER A C 1
ATOM 713 O O . SER A 1 91 ? -7.215 -1.865 -3.529 1 96.12 91 SER A O 1
ATOM 715 N N . LEU A 1 92 ? -5.988 -1.006 -1.879 1 96.19 92 LEU A N 1
ATOM 716 C CA . LEU A 1 92 ? -4.738 -1.257 -2.59 1 96.19 92 LEU A CA 1
ATOM 717 C C . LEU A 1 92 ? -4.535 -2.75 -2.818 1 96.19 92 LEU A C 1
ATOM 719 O O . LEU A 1 92 ? -4.25 -3.178 -3.941 1 96.19 92 LEU A O 1
ATOM 723 N N . LEU A 1 93 ? -4.68 -3.461 -1.774 1 94.06 93 LEU A N 1
ATOM 724 C CA . LEU A 1 93 ? -4.512 -4.906 -1.862 1 94.06 93 LEU A CA 1
ATOM 725 C C . LEU A 1 93 ? -5.5 -5.512 -2.854 1 94.06 93 LEU A C 1
ATOM 727 O O . LEU A 1 93 ? -5.125 -6.359 -3.67 1 94.06 93 LEU A O 1
ATOM 731 N N . ASN A 1 94 ? -6.664 -5.066 -2.795 1 93.56 94 ASN A N 1
ATOM 732 C CA . ASN A 1 94 ? -7.699 -5.566 -3.693 1 93.56 94 ASN A CA 1
ATOM 733 C C . ASN A 1 94 ? -7.371 -5.262 -5.152 1 93.56 94 ASN A C 1
ATOM 735 O O . ASN A 1 94 ? -7.543 -6.113 -6.023 1 93.56 94 ASN A O 1
ATOM 739 N N . SER A 1 95 ? -6.98 -4.078 -5.398 1 95.44 95 SER A N 1
ATOM 740 C CA . SER A 1 95 ? -6.684 -3.689 -6.773 1 95.44 95 SER A CA 1
ATOM 741 C C . SER A 1 95 ? -5.516 -4.492 -7.336 1 95.44 95 SER A C 1
ATOM 743 O O . SER A 1 95 ? -5.559 -4.938 -8.484 1 95.44 95 SER A O 1
ATOM 745 N N . VAL A 1 96 ? -4.543 -4.711 -6.52 1 93.62 96 VAL A N 1
ATOM 746 C CA . VAL A 1 96 ? -3.393 -5.5 -6.949 1 93.62 96 VAL A CA 1
ATOM 747 C C . VAL A 1 96 ? -3.824 -6.941 -7.203 1 93.62 96 VAL A C 1
ATOM 749 O O . VAL A 1 96 ? -3.432 -7.547 -8.203 1 93.62 96 VAL A O 1
ATOM 752 N N . MET A 1 97 ? -4.57 -7.465 -6.32 1 92.25 97 MET A N 1
ATOM 753 C CA . MET A 1 97 ? -5.062 -8.828 -6.477 1 92.25 97 MET A CA 1
ATOM 754 C C . MET A 1 97 ? -5.859 -8.977 -7.766 1 92.25 97 MET A C 1
ATOM 756 O O . MET A 1 97 ? -5.742 -9.984 -8.461 1 92.25 97 MET A O 1
ATOM 760 N N . LEU A 1 98 ? -6.66 -7.953 -8.055 1 93.19 98 LEU A N 1
ATOM 761 C CA . LEU A 1 98 ? -7.441 -7.973 -9.281 1 93.19 98 LEU A CA 1
ATOM 762 C C . LEU A 1 98 ? -6.531 -8.008 -10.508 1 93.19 98 LEU A C 1
ATOM 764 O O . LEU A 1 98 ? -6.809 -8.719 -11.477 1 93.19 98 LEU A O 1
ATOM 768 N N . LEU A 1 99 ? -5.492 -7.266 -10.469 1 94.5 99 LEU A N 1
ATOM 769 C CA . LEU A 1 99 ? -4.547 -7.242 -11.578 1 94.5 99 LEU A CA 1
ATOM 770 C C . LEU A 1 99 ? -3.865 -8.594 -11.742 1 94.5 99 LEU A C 1
ATOM 772 O O . LEU A 1 99 ? -3.678 -9.07 -12.867 1 94.5 99 LEU A O 1
ATOM 776 N N . VAL A 1 100 ? -3.512 -9.18 -10.648 1 90.62 100 VAL A N 1
ATOM 777 C CA . VAL A 1 100 ? -2.896 -10.508 -10.664 1 90.62 100 VAL A CA 1
ATOM 778 C C . VAL A 1 100 ? -3.873 -11.516 -11.258 1 90.62 100 VAL A C 1
ATOM 780 O O . VAL A 1 100 ? -3.498 -12.328 -12.117 1 90.62 100 VAL A O 1
ATOM 783 N N . ILE A 1 101 ? -5.082 -11.438 -10.828 1 88.5 101 ILE A N 1
ATOM 784 C CA . ILE A 1 101 ? -6.117 -12.328 -11.328 1 88.5 101 ILE A CA 1
ATOM 785 C C . ILE A 1 101 ? -6.273 -12.141 -12.836 1 88.5 101 ILE A C 1
ATOM 787 O O . ILE A 1 101 ? -6.312 -13.117 -13.594 1 88.5 101 ILE A O 1
ATOM 791 N N . ALA A 1 102 ? -6.348 -10.883 -13.258 1 93.5 102 ALA A N 1
ATOM 792 C CA . ALA A 1 102 ? -6.477 -10.586 -14.68 1 93.5 102 ALA A CA 1
ATOM 793 C C . ALA A 1 102 ? -5.316 -11.188 -15.469 1 93.5 102 ALA A C 1
ATOM 795 O O . ALA A 1 102 ? -5.52 -11.75 -16.547 1 93.5 102 ALA A O 1
ATOM 796 N N . PHE A 1 103 ? -4.18 -11.156 -14.969 1 92.88 103 PHE A N 1
ATOM 797 C CA . PHE A 1 103 ? -2.992 -11.711 -15.609 1 92.88 103 PHE A CA 1
ATOM 798 C C . PHE A 1 103 ? -3.115 -13.219 -15.758 1 92.88 103 PHE A C 1
ATOM 800 O O . PHE A 1 103 ? -2.844 -13.766 -16.828 1 92.88 103 PHE A O 1
ATOM 807 N N . PHE A 1 104 ? -3.502 -13.914 -14.734 1 88.88 104 PHE A N 1
ATOM 808 C CA . PHE A 1 104 ? -3.623 -15.367 -14.766 1 88.88 104 PHE A CA 1
ATOM 809 C C . PHE A 1 104 ? -4.727 -15.797 -15.727 1 88.88 104 PHE A C 1
ATOM 811 O O . PHE A 1 104 ? -4.613 -16.828 -16.391 1 88.88 104 PHE A O 1
ATOM 818 N N . ILE A 1 105 ? -5.781 -15 -15.766 1 89.44 105 ILE A N 1
ATOM 819 C CA . ILE A 1 105 ? -6.871 -15.312 -16.688 1 89.44 105 ILE A CA 1
ATOM 820 C C . ILE A 1 105 ? -6.367 -15.258 -18.125 1 89.44 105 ILE A C 1
ATOM 822 O O . ILE A 1 105 ? -6.645 -16.156 -18.922 1 89.44 105 ILE A O 1
ATOM 826 N N . VAL A 1 106 ? -5.625 -14.25 -18.453 1 93.25 106 VAL A N 1
ATOM 827 C CA . VAL A 1 106 ? -5.094 -14.102 -19.797 1 93.25 106 VAL A CA 1
ATOM 828 C C . VAL A 1 106 ? -4.145 -15.258 -20.109 1 93.25 106 VAL A C 1
ATOM 830 O O . VAL A 1 106 ? -4.211 -15.844 -21.203 1 93.25 106 VAL A O 1
ATOM 833 N N . ARG A 1 107 ? -3.326 -15.609 -19.203 1 91.31 107 ARG A N 1
ATOM 834 C CA . ARG A 1 107 ? -2.383 -16.703 -19.391 1 91.31 107 ARG A CA 1
ATOM 835 C C . ARG A 1 107 ? -3.115 -18.016 -19.656 1 91.31 107 ARG A C 1
ATOM 837 O O . ARG A 1 107 ? -2.764 -18.75 -20.594 1 91.31 107 ARG A O 1
ATOM 844 N N . GLU A 1 108 ? -4.086 -18.281 -18.859 1 87.62 108 GLU A N 1
ATOM 845 C CA . GLU A 1 108 ? -4.875 -19.5 -19.031 1 87.62 108 GLU A CA 1
ATOM 846 C C . GLU A 1 108 ? -5.621 -19.484 -20.375 1 87.62 108 GLU A C 1
ATOM 848 O O . GLU A 1 108 ? -5.727 -20.516 -21.031 1 87.62 108 GLU A O 1
ATOM 853 N N . ALA A 1 109 ? -6.125 -18.328 -20.703 1 89.62 109 ALA A N 1
ATOM 854 C CA . ALA A 1 109 ? -6.855 -18.188 -21.953 1 89.62 109 ALA A CA 1
ATOM 855 C C . ALA A 1 109 ? -5.949 -18.469 -23.156 1 89.62 109 ALA A C 1
ATOM 857 O O . ALA A 1 109 ? -6.352 -19.141 -24.094 1 89.62 109 ALA A O 1
ATOM 858 N N . ILE A 1 110 ? -4.812 -18.016 -23.141 1 91.06 110 ILE A N 1
ATOM 859 C CA . ILE A 1 110 ? -3.848 -18.25 -24.203 1 91.06 110 ILE A CA 1
ATOM 860 C C . ILE A 1 110 ? -3.557 -19.75 -24.312 1 91.06 110 ILE A C 1
ATOM 862 O O . ILE A 1 110 ? -3.449 -20.281 -25.422 1 91.06 110 ILE A O 1
ATOM 866 N N . GLY A 1 111 ? -3.387 -20.406 -23.234 1 89 111 GLY A N 1
ATOM 867 C CA . GLY A 1 111 ? -3.207 -21.844 -23.234 1 89 111 GLY A CA 1
ATOM 868 C C . GLY A 1 111 ? -4.363 -22.594 -23.875 1 89 111 GLY A C 1
ATOM 869 O O . GLY A 1 111 ? -4.156 -23.578 -24.578 1 89 111 GLY A O 1
ATOM 870 N N . ARG A 1 112 ? -5.555 -22.094 -23.703 1 86.69 112 ARG A N 1
ATOM 871 C CA . ARG A 1 112 ? -6.75 -22.75 -24.219 1 86.69 112 ARG A CA 1
ATOM 872 C C . ARG A 1 112 ? -6.895 -22.531 -25.719 1 86.69 112 ARG A C 1
ATOM 874 O O . ARG A 1 112 ? -7.621 -23.25 -26.406 1 86.69 112 ARG A O 1
ATOM 881 N N . PHE A 1 113 ? -6.289 -21.5 -26.203 1 87 113 PHE A N 1
ATOM 882 C CA . PHE A 1 113 ? -6.254 -21.312 -27.656 1 87 113 PHE A CA 1
ATOM 883 C C . PHE A 1 113 ? -5.469 -22.422 -28.328 1 87 113 PHE A C 1
ATOM 885 O O . PHE A 1 113 ? -5.812 -22.859 -29.438 1 87 113 PHE A O 1
ATOM 892 N N . ILE A 1 114 ? -4.488 -22.875 -27.641 1 84.94 114 ILE A N 1
ATOM 893 C CA . ILE A 1 114 ? -3.6 -23.891 -28.188 1 84.94 114 ILE A CA 1
ATOM 894 C C . ILE A 1 114 ? -4.199 -25.281 -27.969 1 84.94 114 ILE A C 1
ATOM 896 O O . ILE A 1 114 ? -4.227 -26.094 -28.891 1 84.94 114 ILE A O 1
ATOM 900 N N . GLU A 1 115 ? -4.629 -25.484 -26.734 1 82.88 115 GLU A N 1
ATOM 901 C CA . GLU A 1 115 ? -5.273 -26.766 -26.391 1 82.88 115 GLU A CA 1
ATOM 902 C C . GLU A 1 115 ? -6.668 -26.531 -25.812 1 82.88 115 GLU A C 1
ATOM 904 O O . GLU A 1 115 ? -6.828 -26.375 -24.609 1 82.88 115 GLU A O 1
ATOM 909 N N . PRO A 1 116 ? -7.559 -26.578 -26.781 1 75.94 116 PRO A N 1
ATOM 910 C CA . PRO A 1 116 ? -8.922 -26.344 -26.297 1 75.94 116 PRO A CA 1
ATOM 911 C C . PRO A 1 116 ? -9.367 -27.391 -25.266 1 75.94 116 PRO A C 1
ATOM 913 O O . PRO A 1 116 ? -9.008 -28.562 -25.391 1 75.94 116 PRO A O 1
ATOM 916 N N . GLU A 1 117 ? -9.625 -26.859 -24.109 1 65 117 GLU A N 1
ATOM 917 C CA . GLU A 1 117 ? -10.07 -27.766 -23.047 1 65 117 GLU A CA 1
ATOM 918 C C . GLU A 1 117 ? -11.5 -28.219 -23.281 1 65 117 GLU A C 1
ATOM 920 O O . GLU A 1 117 ? -12.305 -27.5 -23.859 1 65 117 GLU A O 1
ATOM 925 N N . ALA A 1 118 ? -11.602 -29.609 -22.922 1 58.84 118 ALA A N 1
ATOM 926 C CA . ALA A 1 118 ? -12.922 -30.219 -23.078 1 58.84 118 ALA A CA 1
ATOM 927 C C . ALA A 1 118 ? -13.984 -29.391 -22.344 1 58.84 118 ALA A C 1
ATOM 929 O O . ALA A 1 118 ? -13.688 -28.734 -21.344 1 58.84 118 ALA A O 1
ATOM 930 N N . VAL A 1 119 ? -15.109 -29.172 -22.906 1 57.34 119 VAL A N 1
ATOM 931 C CA . VAL A 1 119 ? -16.297 -28.391 -22.594 1 57.34 119 VAL A CA 1
ATOM 932 C C . VAL A 1 119 ? -16.797 -28.734 -21.188 1 57.34 119 VAL A C 1
ATOM 934 O O . VAL A 1 119 ? -16.641 -29.875 -20.734 1 57.34 119 VAL A O 1
ATOM 937 N N . MET A 1 120 ? -16.984 -27.672 -20.391 1 60.09 120 MET A N 1
ATOM 938 C CA . MET A 1 120 ? -17.719 -27.891 -19.156 1 60.09 120 MET A CA 1
ATOM 939 C C . MET A 1 120 ? -19 -28.688 -19.391 1 60.09 120 MET A C 1
ATOM 941 O O . MET A 1 120 ? -19.75 -28.391 -20.312 1 60.09 120 MET A O 1
ATOM 945 N N . GLY A 1 121 ? -19.078 -29.938 -18.906 1 63.53 121 GLY A N 1
ATOM 946 C CA . GLY A 1 121 ? -20.328 -30.688 -18.969 1 63.53 121 GLY A CA 1
ATOM 947 C C . GLY A 1 121 ? -21.5 -29.922 -18.406 1 63.53 121 GLY A C 1
ATOM 948 O O . GLY A 1 121 ? -21.359 -28.797 -17.922 1 63.53 121 GLY A O 1
ATOM 949 N N . GLY A 1 122 ? -22.734 -30.328 -18.688 1 65.94 122 GLY A N 1
ATOM 950 C CA . GLY A 1 122 ? -23.969 -29.75 -18.188 1 65.94 122 GLY A CA 1
ATOM 951 C C . GLY A 1 122 ? -23.922 -29.422 -16.703 1 65.94 122 GLY A C 1
ATOM 952 O O . GLY A 1 122 ? -24.375 -28.359 -16.281 1 65.94 122 GLY A O 1
ATOM 953 N N . GLY A 1 123 ? -23.328 -30.234 -15.93 1 69.56 123 GLY A N 1
ATOM 954 C CA . GLY A 1 123 ? -23.203 -30.016 -14.492 1 69.56 123 GLY A CA 1
ATOM 955 C C . GLY A 1 123 ? -22.391 -28.781 -14.148 1 69.56 123 GLY A C 1
ATOM 956 O O . GLY A 1 123 ? -22.75 -28.047 -13.234 1 69.56 123 GLY A O 1
ATOM 957 N N . MET A 1 124 ? -21.484 -28.562 -14.961 1 71.38 124 MET A N 1
ATOM 958 C CA . MET A 1 124 ? -20.641 -27.406 -14.703 1 71.38 124 MET A CA 1
ATOM 959 C C . MET A 1 124 ? -21.375 -26.109 -15.023 1 71.38 124 MET A C 1
ATOM 961 O O . MET A 1 124 ? -21.172 -25.109 -14.344 1 71.38 124 MET A O 1
ATOM 965 N N . ILE A 1 125 ? -22.25 -26.203 -15.938 1 76.81 125 ILE A N 1
ATOM 966 C CA . ILE A 1 125 ? -23.016 -25.016 -16.312 1 76.81 125 ILE A CA 1
ATOM 967 C C . ILE A 1 125 ? -24 -24.656 -15.188 1 76.81 125 ILE A C 1
ATOM 969 O O . ILE A 1 125 ? -24.172 -23.484 -14.859 1 76.81 125 ILE A O 1
ATOM 973 N N . ILE A 1 126 ? -24.594 -25.641 -14.617 1 77.94 126 ILE A N 1
ATOM 974 C CA . ILE A 1 126 ? -25.531 -25.422 -13.523 1 77.94 126 ILE A CA 1
ATOM 975 C C . ILE A 1 126 ? -24.812 -24.812 -12.328 1 77.94 126 ILE A C 1
ATOM 977 O O . ILE A 1 126 ? -25.297 -23.859 -11.711 1 77.94 126 ILE A O 1
ATOM 981 N N . LEU A 1 127 ? -23.656 -25.344 -12.07 1 76.94 127 LEU A N 1
ATOM 982 C CA . LEU A 1 127 ? -22.875 -24.828 -10.953 1 76.94 127 LEU A CA 1
ATOM 983 C C . LEU A 1 127 ? -22.438 -23.391 -11.211 1 76.94 127 LEU A C 1
ATOM 985 O O . LEU A 1 127 ? -22.453 -22.562 -10.297 1 76.94 127 LEU A O 1
ATOM 989 N N . ALA A 1 128 ? -22.094 -23.141 -12.414 1 78.88 128 ALA A N 1
ATOM 990 C CA . ALA A 1 128 ? -21.703 -21.781 -12.789 1 78.88 128 ALA A CA 1
ATOM 991 C C . ALA A 1 128 ? -22.875 -20.828 -12.633 1 78.88 128 ALA A C 1
ATOM 993 O O . ALA A 1 128 ? -22.703 -19.672 -12.203 1 78.88 128 ALA A O 1
ATOM 994 N N . PHE A 1 129 ? -24.016 -21.328 -12.938 1 84.06 129 PHE A N 1
ATOM 995 C CA . PHE A 1 129 ? -25.203 -20.5 -12.859 1 84.06 129 PHE A CA 1
ATOM 996 C C . PHE A 1 129 ? -25.547 -20.172 -11.406 1 84.06 129 PHE A C 1
ATOM 998 O O . PHE A 1 129 ? -25.906 -19.047 -11.086 1 84.06 129 PHE A O 1
ATOM 1005 N N . ILE A 1 130 ? -25.453 -21.094 -10.562 1 85.44 130 ILE A N 1
ATOM 1006 C CA . ILE A 1 130 ? -25.734 -20.875 -9.141 1 85.44 130 ILE A CA 1
ATOM 1007 C C . ILE A 1 130 ? -24.703 -19.906 -8.555 1 85.44 130 ILE A C 1
ATOM 1009 O O . ILE A 1 130 ? -25.062 -19.016 -7.781 1 85.44 130 ILE A O 1
ATOM 1013 N N . GLY A 1 131 ? -23.484 -20.141 -8.859 1 84.81 131 GLY A N 1
ATOM 1014 C CA . GLY A 1 131 ? -22.453 -19.188 -8.445 1 84.81 131 GLY A CA 1
ATOM 1015 C C . GLY A 1 131 ? -22.719 -17.781 -8.914 1 84.81 131 GLY A C 1
ATOM 1016 O O . GLY A 1 131 ? -22.484 -16.812 -8.18 1 84.81 131 GLY A O 1
ATOM 1017 N N . LEU A 1 132 ? -23.25 -17.688 -10.094 1 89.44 132 LEU A N 1
ATOM 1018 C CA . LEU A 1 132 ? -23.609 -16.391 -10.648 1 89.44 132 LEU A CA 1
ATOM 1019 C C . LEU A 1 132 ? -24.703 -15.719 -9.805 1 89.44 132 LEU A C 1
ATOM 1021 O O . LEU A 1 132 ? -24.625 -14.516 -9.539 1 89.44 132 LEU A O 1
ATOM 1025 N N . LEU A 1 133 ? -25.625 -16.484 -9.391 1 92.44 133 LEU A N 1
ATOM 1026 C CA . LEU A 1 133 ? -26.703 -15.945 -8.57 1 92.44 133 LEU A CA 1
ATOM 1027 C C . LEU A 1 133 ? -26.172 -15.445 -7.23 1 92.44 133 LEU A C 1
ATOM 1029 O O . LEU A 1 133 ? -26.594 -14.398 -6.738 1 92.44 133 LEU A O 1
ATOM 1033 N N . ALA A 1 134 ? -25.281 -16.234 -6.652 1 91.31 134 ALA A N 1
ATOM 1034 C CA . ALA A 1 134 ? -24.656 -15.812 -5.395 1 91.31 134 ALA A CA 1
ATOM 1035 C C . ALA A 1 134 ? -23.906 -14.5 -5.566 1 91.31 134 ALA A C 1
ATOM 1037 O O . ALA A 1 134 ? -24.016 -13.594 -4.738 1 91.31 134 ALA A O 1
ATOM 1038 N N . ASN A 1 135 ? -23.188 -14.367 -6.621 1 92.94 135 ASN A N 1
ATOM 1039 C CA . ASN A 1 135 ? -22.422 -13.148 -6.906 1 92.94 135 ASN A CA 1
ATOM 1040 C C . ASN A 1 135 ? -23.344 -11.953 -7.141 1 92.94 135 ASN A C 1
ATOM 1042 O O . ASN A 1 135 ? -23.078 -10.852 -6.668 1 92.94 135 ASN A O 1
ATOM 1046 N N . LEU A 1 136 ? -24.406 -12.234 -7.824 1 94.88 136 LEU A N 1
ATOM 1047 C CA . LEU A 1 136 ? -25.375 -11.18 -8.07 1 94.88 136 LEU A CA 1
ATOM 1048 C C . LEU A 1 136 ? -26 -10.703 -6.766 1 94.88 136 LEU A C 1
ATOM 1050 O O . LEU A 1 136 ? -26.25 -9.508 -6.582 1 94.88 136 LEU A O 1
ATOM 1054 N N . GLY A 1 137 ? -26.328 -11.625 -5.957 1 95.5 137 GLY A N 1
ATOM 1055 C CA . GLY A 1 137 ? -26.828 -11.273 -4.637 1 95.5 137 GLY A CA 1
ATOM 1056 C C . GLY A 1 137 ? -25.844 -10.43 -3.836 1 95.5 137 GLY A C 1
ATOM 1057 O O . GLY A 1 137 ? -26.234 -9.414 -3.25 1 95.5 137 GLY A O 1
ATOM 1058 N N . ALA A 1 138 ? -24.625 -10.844 -3.826 1 95.5 138 ALA A N 1
ATOM 1059 C CA . ALA A 1 138 ? -23.578 -10.109 -3.113 1 95.5 138 ALA A CA 1
ATOM 1060 C C . ALA A 1 138 ? -23.406 -8.711 -3.707 1 95.5 138 ALA A C 1
ATOM 1062 O O . ALA A 1 138 ? -23.25 -7.73 -2.971 1 95.5 138 ALA A O 1
ATOM 1063 N N . MET A 1 139 ? -23.438 -8.656 -4.973 1 95.06 139 MET A N 1
ATOM 1064 C CA . MET A 1 139 ? -23.312 -7.375 -5.656 1 95.06 139 MET A CA 1
ATOM 1065 C C . MET A 1 139 ? -24.438 -6.426 -5.27 1 95.06 139 MET A C 1
ATOM 1067 O O . MET A 1 139 ? -24.203 -5.234 -5.051 1 95.06 139 MET A O 1
ATOM 1071 N N . TYR A 1 140 ? -25.562 -6.973 -5.211 1 95.44 140 TYR A N 1
ATOM 1072 C CA . TYR A 1 140 ? -26.734 -6.184 -4.863 1 95.44 140 TYR A CA 1
ATOM 1073 C C . TYR A 1 140 ? -26.594 -5.598 -3.461 1 95.44 140 TYR A C 1
ATOM 1075 O O . TYR A 1 140 ? -26.891 -4.418 -3.244 1 95.44 140 TYR A O 1
ATOM 1083 N N . VAL A 1 141 ? -26.156 -6.363 -2.58 1 95.88 141 VAL A N 1
ATOM 1084 C CA . VAL A 1 141 ? -25.984 -5.941 -1.193 1 95.88 141 VAL A CA 1
ATOM 1085 C C . VAL A 1 141 ? -24.906 -4.859 -1.112 1 95.88 141 VAL A C 1
ATOM 1087 O O . VAL A 1 141 ? -25.078 -3.848 -0.43 1 95.88 141 VAL A O 1
ATOM 1090 N N . LEU A 1 142 ? -23.812 -5.008 -1.798 1 95.62 142 LEU A N 1
ATOM 1091 C CA . LEU A 1 142 ? -22.703 -4.055 -1.771 1 95.62 142 LEU A CA 1
ATOM 1092 C C . LEU A 1 142 ? -23.125 -2.721 -2.379 1 95.62 142 LEU A C 1
ATOM 1094 O O . LEU A 1 142 ? -22.703 -1.661 -1.902 1 95.62 142 LEU A O 1
ATOM 1098 N N . MET A 1 143 ? -23.953 -2.783 -3.34 1 94.06 143 MET A N 1
ATOM 1099 C CA . MET A 1 143 ? -24.406 -1.578 -4.035 1 94.06 143 MET A CA 1
ATOM 1100 C C . MET A 1 143 ? -25.234 -0.691 -3.111 1 94.06 143 MET A C 1
ATOM 1102 O O . MET A 1 143 ? -25.375 0.507 -3.361 1 94.06 143 MET A O 1
ATOM 1106 N N . ARG A 1 144 ? -25.719 -1.284 -2.09 1 92.88 144 ARG A N 1
ATOM 1107 C CA . ARG A 1 144 ? -26.484 -0.521 -1.108 1 92.88 144 ARG A CA 1
ATOM 1108 C C . ARG A 1 144 ? -25.562 0.31 -0.222 1 92.88 144 ARG A C 1
ATOM 1110 O O . ARG A 1 144 ? -26.016 1.213 0.482 1 92.88 144 ARG A O 1
ATOM 1117 N N . GLY A 1 145 ? -24.281 0.037 -0.288 1 92.06 145 GLY A N 1
ATOM 1118 C CA . GLY A 1 145 ? -23.297 0.819 0.439 1 92.06 145 GLY A CA 1
ATOM 1119 C C . GLY A 1 145 ? -22.703 1.95 -0.383 1 92.06 145 GLY A C 1
ATOM 1120 O O . GLY A 1 145 ? -23.234 2.293 -1.443 1 92.06 145 GLY A O 1
ATOM 1121 N N . ASP A 1 146 ? -21.703 2.58 0.095 1 91.75 146 ASP A N 1
ATOM 1122 C CA . ASP A 1 146 ? -21.078 3.734 -0.554 1 91.75 146 ASP A CA 1
ATOM 1123 C C . ASP A 1 146 ? -19.953 3.303 -1.479 1 91.75 146 ASP A C 1
ATOM 1125 O O . ASP A 1 146 ? -18.781 3.654 -1.253 1 91.75 146 ASP A O 1
ATOM 1129 N N . VAL A 1 147 ? -20.328 2.684 -2.527 1 92.19 147 VAL A N 1
ATOM 1130 C CA . VAL A 1 147 ? -19.375 2.152 -3.496 1 92.19 147 VAL A CA 1
ATOM 1131 C C . VAL A 1 147 ? -18.719 3.301 -4.266 1 92.19 147 VAL A C 1
ATOM 1133 O O . VAL A 1 147 ? -17.562 3.221 -4.645 1 92.19 147 VAL A O 1
ATOM 1136 N N . LYS A 1 148 ? -19.391 4.34 -4.422 1 88.25 148 LYS A N 1
ATOM 1137 C CA . LYS A 1 148 ? -18.906 5.438 -5.258 1 88.25 148 LYS A CA 1
ATOM 1138 C C . LYS A 1 148 ? -17.812 6.227 -4.559 1 88.25 148 LYS A C 1
ATOM 1140 O O . LYS A 1 148 ? -16.797 6.559 -5.172 1 88.25 148 LYS A O 1
ATOM 1145 N N . ASN A 1 149 ? -17.969 6.398 -3.271 1 88.25 149 ASN A N 1
ATOM 1146 C CA . ASN A 1 149 ? -17.062 7.332 -2.602 1 88.25 149 ASN A CA 1
ATOM 1147 C C . ASN A 1 149 ? -16.062 6.605 -1.705 1 88.25 149 ASN A C 1
ATOM 1149 O O . ASN A 1 149 ? -15.055 7.18 -1.31 1 88.25 149 ASN A O 1
ATOM 1153 N N . ASN A 1 150 ? -16.375 5.434 -1.359 1 93.69 150 ASN A N 1
ATOM 1154 C CA . ASN A 1 150 ? -15.516 4.688 -0.456 1 93.69 150 ASN A CA 1
ATOM 1155 C C . ASN A 1 150 ? -14.633 3.697 -1.215 1 93.69 150 ASN A C 1
ATOM 1157 O O . ASN A 1 150 ? -15.133 2.734 -1.798 1 93.69 150 ASN A O 1
ATOM 1161 N N . LEU A 1 151 ? -13.359 3.895 -1.118 1 93.69 151 LEU A N 1
ATOM 1162 C CA . LEU A 1 151 ? -12.406 3.096 -1.882 1 93.69 151 LEU A CA 1
ATOM 1163 C C . LEU A 1 151 ? -12.492 1.626 -1.481 1 93.69 151 LEU A C 1
ATOM 1165 O O . LEU A 1 151 ? -12.367 0.739 -2.33 1 93.69 151 LEU A O 1
ATOM 1169 N N . ASN A 1 152 ? -12.648 1.356 -0.195 1 94.75 152 ASN A N 1
ATOM 1170 C CA . ASN A 1 152 ? -12.758 -0.014 0.296 1 94.75 152 ASN A CA 1
ATOM 1171 C C . ASN A 1 152 ? -13.984 -0.719 -0.272 1 94.75 152 ASN A C 1
ATOM 1173 O O . ASN A 1 152 ? -13.891 -1.848 -0.758 1 94.75 152 ASN A O 1
ATOM 1177 N N . MET A 1 153 ? -15.117 -0.049 -0.244 1 95.25 153 MET A N 1
ATOM 1178 C CA . MET A 1 153 ? -16.359 -0.593 -0.796 1 95.25 153 MET A CA 1
ATOM 1179 C C . MET A 1 153 ? -16.234 -0.789 -2.305 1 95.25 153 MET A C 1
ATOM 1181 O O . MET A 1 153 ? -16.688 -1.802 -2.84 1 95.25 153 MET A O 1
ATOM 1185 N N . ARG A 1 154 ? -15.703 0.107 -2.965 1 95.25 154 ARG A N 1
ATOM 1186 C CA . ARG A 1 154 ? -15.508 0.017 -4.41 1 95.25 154 ARG A CA 1
ATOM 1187 C C . ARG A 1 154 ? -14.641 -1.18 -4.77 1 95.25 154 ARG A C 1
ATOM 1189 O O . ARG A 1 154 ? -14.93 -1.899 -5.73 1 95.25 154 ARG A O 1
ATOM 1196 N N . GLY A 1 155 ? -13.539 -1.319 -4 1 95.19 155 GLY A N 1
ATOM 1197 C CA . GLY A 1 155 ? -12.688 -2.475 -4.23 1 95.19 155 GLY A CA 1
ATOM 1198 C C . GLY A 1 155 ? -13.414 -3.795 -4.078 1 95.19 155 GLY A C 1
ATOM 1199 O O . GLY A 1 155 ? -13.281 -4.688 -4.922 1 95.19 155 GLY A O 1
ATOM 1200 N N . ALA A 1 156 ? -14.172 -3.848 -3.045 1 95 156 ALA A N 1
ATOM 1201 C CA . ALA A 1 156 ? -14.969 -5.051 -2.811 1 95 156 ALA A CA 1
ATOM 1202 C C . ALA A 1 156 ? -15.969 -5.277 -3.938 1 95 156 ALA A C 1
ATOM 1204 O O . ALA A 1 156 ? -16.109 -6.395 -4.441 1 95 156 ALA A O 1
ATOM 1205 N N . TYR A 1 157 ? -16.609 -4.262 -4.34 1 95.12 157 TYR A N 1
ATOM 1206 C CA . TYR A 1 157 ? -17.609 -4.324 -5.398 1 95.12 157 TYR A CA 1
ATOM 1207 C C . TYR A 1 157 ? -16.984 -4.77 -6.715 1 95.12 157 TYR A C 1
ATOM 1209 O O . TYR A 1 157 ? -17.516 -5.637 -7.406 1 95.12 157 TYR A O 1
ATOM 1217 N N . LEU A 1 158 ? -15.875 -4.188 -7.086 1 93.81 158 LEU A N 1
ATOM 1218 C CA . LEU A 1 158 ? -15.211 -4.512 -8.344 1 93.81 158 LEU A CA 1
ATOM 1219 C C . LEU A 1 158 ? -14.773 -5.973 -8.367 1 93.81 158 LEU A C 1
ATOM 1221 O O . LEU A 1 158 ? -14.805 -6.617 -9.414 1 93.81 158 LEU A O 1
ATOM 1225 N N . HIS A 1 159 ? -14.336 -6.391 -7.215 1 94.06 159 HIS A N 1
ATOM 1226 C CA . HIS A 1 159 ? -13.945 -7.793 -7.133 1 94.06 159 HIS A CA 1
ATOM 1227 C C . HIS A 1 159 ? -15.125 -8.711 -7.418 1 94.06 159 HIS A C 1
ATOM 1229 O O . HIS A 1 159 ? -15.023 -9.625 -8.242 1 94.06 159 HIS A O 1
ATOM 1235 N N . VAL A 1 160 ? -16.25 -8.461 -6.793 1 93.31 160 VAL A N 1
ATOM 1236 C CA . VAL A 1 160 ? -17.438 -9.273 -7.004 1 93.31 160 VAL A CA 1
ATOM 1237 C C . VAL A 1 160 ? -17.938 -9.125 -8.438 1 93.31 160 VAL A C 1
ATOM 1239 O O . VAL A 1 160 ? -18.391 -10.086 -9.055 1 93.31 160 VAL A O 1
ATOM 1242 N N . LEU A 1 161 ? -17.859 -7.949 -8.969 1 92.94 161 LEU A N 1
ATOM 1243 C CA . LEU A 1 161 ? -18.219 -7.699 -10.359 1 92.94 161 LEU A CA 1
ATOM 1244 C C . LEU A 1 161 ? -17.359 -8.539 -11.305 1 92.94 161 LEU A C 1
ATOM 1246 O O . LEU A 1 161 ? -17.859 -9.109 -12.273 1 92.94 161 LEU A O 1
ATOM 1250 N N . SER A 1 162 ? -16.094 -8.516 -11 1 91.88 162 SER A N 1
ATOM 1251 C CA . SER A 1 162 ? -15.164 -9.305 -11.812 1 91.88 162 SER A CA 1
ATOM 1252 C C . SER A 1 162 ? -15.555 -10.781 -11.805 1 91.88 162 SER A C 1
ATOM 1254 O O . SER A 1 162 ? -15.57 -11.43 -12.852 1 91.88 162 SER A O 1
ATOM 1256 N N . ASP A 1 163 ? -15.875 -11.242 -10.68 1 90.38 163 ASP A N 1
ATOM 1257 C CA . ASP A 1 163 ? -16.312 -12.633 -10.57 1 90.38 163 ASP A CA 1
ATOM 1258 C C . ASP A 1 163 ? -17.609 -12.859 -11.336 1 90.38 163 ASP A C 1
ATOM 1260 O O . ASP A 1 163 ? -17.797 -13.898 -11.977 1 90.38 163 ASP A O 1
ATOM 1264 N N . THR A 1 164 ? -18.5 -11.984 -11.25 1 91.06 164 THR A N 1
ATOM 1265 C CA . THR A 1 164 ? -19.766 -12.055 -11.953 1 91.06 164 THR A CA 1
ATOM 1266 C C . THR A 1 164 ? -19.562 -12.078 -13.461 1 91.06 164 THR A C 1
ATOM 1268 O O . THR A 1 164 ? -20.125 -12.914 -14.164 1 91.06 164 THR A O 1
ATOM 1271 N N . LEU A 1 165 ? -18.734 -11.227 -13.922 1 90.44 165 LEU A N 1
ATOM 1272 C CA . LEU A 1 165 ? -18.422 -11.172 -15.352 1 90.44 165 LEU A CA 1
ATOM 1273 C C . LEU A 1 165 ? -17.766 -12.469 -15.812 1 90.44 165 LEU A C 1
ATOM 1275 O O . LEU A 1 165 ? -18.078 -12.969 -16.891 1 90.44 165 LEU A O 1
ATOM 1279 N N . GLY A 1 166 ? -16.922 -12.984 -14.984 1 85.5 166 GLY A N 1
ATOM 1280 C CA . GLY A 1 166 ? -16.312 -14.266 -15.289 1 85.5 166 GLY A CA 1
ATOM 1281 C C . GLY A 1 166 ? -17.312 -15.391 -15.422 1 85.5 166 GLY A C 1
ATOM 1282 O O . GLY A 1 166 ? -17.234 -16.203 -16.344 1 85.5 166 GLY A O 1
ATOM 1283 N N . SER A 1 167 ? -18.25 -15.422 -14.539 1 86.31 167 SER A N 1
ATOM 1284 C CA . SER A 1 167 ? -19.281 -16.453 -14.578 1 86.31 167 SER A CA 1
ATOM 1285 C C . SER A 1 167 ? -20.188 -16.297 -15.797 1 86.31 167 SER A C 1
ATOM 1287 O O . SER A 1 167 ? -20.547 -17.281 -16.438 1 86.31 167 SER A O 1
ATOM 1289 N N . VAL A 1 168 ? -20.484 -15.109 -16.078 1 89.44 168 VAL A N 1
ATOM 1290 C CA . VAL A 1 168 ? -21.312 -14.828 -17.25 1 89.44 168 VAL A CA 1
ATOM 1291 C C . VAL A 1 168 ? -20.578 -15.289 -18.516 1 89.44 168 VAL A C 1
ATOM 1293 O O . VAL A 1 168 ? -21.156 -15.969 -19.359 1 89.44 168 VAL A O 1
ATOM 1296 N N . ALA A 1 169 ? -19.328 -14.938 -18.562 1 87.31 169 ALA A N 1
ATOM 1297 C CA . ALA A 1 169 ? -18.516 -15.352 -19.703 1 87.31 169 ALA A CA 1
ATOM 1298 C C . ALA A 1 169 ? -18.453 -16.875 -19.797 1 87.31 169 ALA A C 1
ATOM 1300 O O . ALA A 1 169 ? -18.531 -17.438 -20.891 1 87.31 169 ALA A O 1
ATOM 1301 N N . ALA A 1 170 ? -18.328 -17.531 -18.688 1 82.44 170 ALA A N 1
ATOM 1302 C CA . ALA A 1 170 ? -18.25 -18.984 -18.656 1 82.44 170 ALA A CA 1
ATOM 1303 C C . ALA A 1 170 ? -19.562 -19.625 -19.141 1 82.44 170 ALA A C 1
ATOM 1305 O O . ALA A 1 170 ? -19.531 -20.578 -19.922 1 82.44 170 ALA A O 1
ATOM 1306 N N . VAL A 1 171 ? -20.656 -19.078 -18.703 1 84.56 171 VAL A N 1
ATOM 1307 C CA . VAL A 1 171 ? -21.969 -19.609 -19.094 1 84.56 171 VAL A CA 1
ATOM 1308 C C . VAL A 1 171 ? -22.188 -19.391 -20.578 1 84.56 171 VAL A C 1
ATOM 1310 O O . VAL A 1 171 ? -22.578 -20.312 -21.297 1 84.56 171 VAL A O 1
ATOM 1313 N N . ILE A 1 172 ? -21.875 -18.234 -21.031 1 88.75 172 ILE A N 1
ATOM 1314 C CA . ILE A 1 172 ? -22.062 -17.922 -22.438 1 88.75 172 ILE A CA 1
ATOM 1315 C C . ILE A 1 172 ? -21.156 -18.812 -23.281 1 88.75 172 ILE A C 1
ATOM 1317 O O . ILE A 1 172 ? -21.609 -19.391 -24.281 1 88.75 172 ILE A O 1
ATOM 1321 N N . ALA A 1 173 ? -19.953 -18.891 -22.906 1 85.88 173 ALA A N 1
ATOM 1322 C CA . ALA A 1 173 ? -19.016 -19.75 -23.641 1 85.88 173 ALA A CA 1
ATOM 1323 C C . ALA A 1 173 ? -19.484 -21.203 -23.641 1 85.88 173 ALA A C 1
ATOM 1325 O O . ALA A 1 173 ? -19.422 -21.875 -24.672 1 85.88 173 ALA A O 1
ATOM 1326 N N . GLY A 1 174 ? -19.969 -21.625 -22.5 1 83.5 174 GLY A N 1
ATOM 1327 C CA . GLY A 1 174 ? -20.469 -22.984 -22.406 1 83.5 174 GLY A CA 1
ATOM 1328 C C . GLY A 1 174 ? -21.625 -23.266 -23.359 1 83.5 174 GLY A C 1
ATOM 1329 O O . GLY A 1 174 ? -21.656 -24.297 -24.031 1 83.5 174 GLY A O 1
ATOM 1330 N N . ILE A 1 175 ? -22.516 -22.375 -23.422 1 84.94 175 ILE A N 1
ATOM 1331 C CA . ILE A 1 175 ? -23.672 -22.516 -24.297 1 84.94 175 ILE A CA 1
ATOM 1332 C C . ILE A 1 175 ? -23.234 -22.531 -25.75 1 84.94 175 ILE A C 1
ATOM 1334 O O . ILE A 1 175 ? -23.688 -23.359 -26.531 1 84.94 175 ILE A O 1
ATOM 1338 N N . ILE A 1 176 ? -22.328 -21.672 -26.094 1 87.69 176 ILE A N 1
ATOM 1339 C CA . ILE A 1 176 ? -21.828 -21.594 -27.453 1 87.69 176 ILE A CA 1
ATOM 1340 C C . ILE A 1 176 ? -21.125 -22.891 -27.828 1 87.69 176 ILE A C 1
ATOM 1342 O O . ILE A 1 176 ? -21.344 -23.438 -28.922 1 87.69 176 ILE A O 1
ATOM 1346 N N . ILE A 1 177 ? -20.406 -23.406 -26.938 1 83.5 177 ILE A N 1
ATOM 1347 C CA . ILE A 1 177 ? -19.625 -24.609 -27.219 1 83.5 177 ILE A CA 1
ATOM 1348 C C . ILE A 1 177 ? -20.578 -25.797 -27.375 1 83.5 177 ILE A C 1
ATOM 1350 O O . ILE A 1 177 ? -20.406 -26.609 -28.281 1 83.5 177 ILE A O 1
ATOM 1354 N N . LEU A 1 178 ? -21.625 -25.859 -26.562 1 83.44 178 LEU A N 1
ATOM 1355 C CA . LEU A 1 178 ? -22.562 -26.984 -26.594 1 83.44 178 LEU A CA 1
ATOM 1356 C C . LEU A 1 178 ? -23.406 -26.953 -27.859 1 83.44 178 LEU A C 1
ATOM 1358 O O . LEU A 1 178 ? -23.75 -28 -28.406 1 83.44 178 LEU A O 1
ATOM 1362 N N . THR A 1 179 ? -23.672 -25.766 -28.328 1 88.06 179 THR A N 1
ATOM 1363 C CA . THR A 1 179 ? -24.594 -25.641 -29.453 1 88.06 179 THR A CA 1
ATOM 1364 C C . THR A 1 179 ? -23.828 -25.609 -30.781 1 88.06 179 THR A C 1
ATOM 1366 O O . THR A 1 179 ? -24.328 -26.094 -31.797 1 88.06 179 THR A O 1
ATOM 1369 N N . THR A 1 180 ? -22.625 -25.078 -30.781 1 87.81 180 THR A N 1
ATOM 1370 C CA . THR A 1 180 ? -21.953 -24.875 -32.062 1 87.81 180 THR A CA 1
ATOM 1371 C C . THR A 1 180 ? -20.641 -25.656 -32.094 1 87.81 180 THR A C 1
ATOM 1373 O O . THR A 1 180 ? -20.078 -25.875 -33.156 1 87.81 180 THR A O 1
ATOM 1376 N N . GLY A 1 181 ? -20.062 -26.047 -31.062 1 83.44 181 GLY A N 1
ATOM 1377 C CA . GLY A 1 181 ? -18.781 -26.719 -31 1 83.44 181 GLY A CA 1
ATOM 1378 C C . GLY A 1 181 ? -17.609 -25.781 -31.141 1 83.44 181 GLY A C 1
ATOM 1379 O O . GLY A 1 181 ? -16.469 -26.219 -31.297 1 83.44 181 GLY A O 1
ATOM 1380 N N . TRP A 1 182 ? -17.953 -24.531 -31.125 1 87.5 182 TRP A N 1
ATOM 1381 C CA . TRP A 1 182 ? -16.891 -23.531 -31.266 1 87.5 182 TRP A CA 1
ATOM 1382 C C . TRP A 1 182 ? -16.172 -23.328 -29.938 1 87.5 182 TRP A C 1
ATOM 1384 O O . TRP A 1 182 ? -16.547 -22.469 -29.141 1 87.5 182 TRP A O 1
ATOM 1394 N N . TYR A 1 183 ? -15.039 -23.938 -29.781 1 86 183 TYR A N 1
ATOM 1395 C CA . TYR A 1 183 ? -14.312 -23.969 -28.516 1 86 183 TYR A CA 1
ATOM 1396 C C . TYR A 1 183 ? -13.539 -22.688 -28.297 1 86 183 TYR A C 1
ATOM 1398 O O . TYR A 1 183 ? -13.133 -22.391 -27.172 1 86 183 TYR A O 1
ATOM 1406 N N . LEU A 1 184 ? -13.43 -21.953 -29.297 1 87.44 184 LEU A N 1
ATOM 1407 C CA . LEU A 1 184 ? -12.648 -20.734 -29.188 1 87.44 184 LEU A CA 1
ATOM 1408 C C . LEU A 1 184 ? -13.453 -19.641 -28.5 1 87.44 184 LEU A C 1
ATOM 1410 O O . LEU A 1 184 ? -12.898 -18.609 -28.094 1 87.44 184 LEU A O 1
ATOM 1414 N N . ALA A 1 185 ? -14.656 -19.906 -28.281 1 87.31 185 ALA A N 1
ATOM 1415 C CA . ALA A 1 185 ? -15.508 -18.938 -27.594 1 87.31 185 ALA A CA 1
ATOM 1416 C C . ALA A 1 185 ? -15.023 -18.688 -26.172 1 87.31 185 ALA A C 1
ATOM 1418 O O . ALA A 1 185 ? -15.023 -17.547 -25.703 1 87.31 185 ALA A O 1
ATOM 1419 N N . ASP A 1 186 ? -14.523 -19.672 -25.547 1 87.25 186 ASP A N 1
ATOM 1420 C CA . ASP A 1 186 ? -14.125 -19.609 -24.156 1 87.25 186 ASP A CA 1
ATOM 1421 C C . ASP A 1 186 ? -12.898 -18.719 -23.984 1 87.25 186 ASP A C 1
ATOM 1423 O O . ASP A 1 186 ? -12.938 -17.719 -23.25 1 87.25 186 ASP A O 1
ATOM 1427 N N . PRO A 1 187 ? -11.828 -18.938 -24.734 1 90.12 187 PRO A N 1
ATOM 1428 C CA . PRO A 1 187 ? -10.656 -18.078 -24.547 1 90.12 187 PRO A CA 1
ATOM 1429 C C . PRO A 1 187 ? -10.891 -16.656 -25.031 1 90.12 187 PRO A C 1
ATOM 1431 O O . PRO A 1 187 ? -10.344 -15.703 -24.453 1 90.12 187 PRO A O 1
ATOM 1434 N N . ILE A 1 188 ? -11.664 -16.453 -25.906 1 92.44 188 ILE A N 1
ATOM 1435 C CA . ILE A 1 188 ? -11.945 -15.117 -26.406 1 92.44 188 ILE A CA 1
ATOM 1436 C C . ILE A 1 188 ? -12.703 -14.32 -25.359 1 92.44 188 ILE A C 1
ATOM 1438 O O . ILE A 1 188 ? -12.32 -13.195 -25.031 1 92.44 188 ILE A O 1
ATOM 1442 N N . LEU A 1 189 ? -13.75 -14.914 -24.859 1 91.56 189 LEU A N 1
ATOM 1443 C CA . LEU A 1 189 ? -14.539 -14.242 -23.844 1 91.56 189 LEU A CA 1
ATOM 1444 C C . LEU A 1 189 ? -13.719 -14.016 -22.578 1 91.56 189 LEU A C 1
ATOM 1446 O O . LEU A 1 189 ? -13.867 -12.992 -21.906 1 91.56 189 LEU A O 1
ATOM 1450 N N . SER A 1 190 ? -12.891 -14.93 -22.25 1 90.69 190 SER A N 1
ATOM 1451 C CA . SER A 1 190 ? -12.039 -14.797 -21.062 1 90.69 190 SER A CA 1
ATOM 1452 C C . SER A 1 190 ? -11.078 -13.625 -21.203 1 90.69 190 SER A C 1
ATOM 1454 O O . SER A 1 190 ? -10.883 -12.867 -20.25 1 90.69 190 SER A O 1
ATOM 1456 N N . ILE A 1 191 ? -10.562 -13.461 -22.344 1 94.31 191 ILE A N 1
ATOM 1457 C CA . ILE A 1 191 ? -9.617 -12.375 -22.594 1 94.31 191 ILE A CA 1
ATOM 1458 C C . ILE A 1 191 ? -10.352 -11.039 -22.516 1 94.31 191 ILE A C 1
ATOM 1460 O O . ILE A 1 191 ? -9.844 -10.078 -21.922 1 94.31 191 ILE A O 1
ATOM 1464 N N . LEU A 1 192 ? -11.5 -11.047 -23.031 1 94.94 192 LEU A N 1
ATOM 1465 C CA . LEU A 1 192 ? -12.305 -9.836 -23 1 94.94 192 LEU A CA 1
ATOM 1466 C C . LEU A 1 192 ? -12.602 -9.422 -21.562 1 94.94 192 LEU A C 1
ATOM 1468 O O . LEU A 1 192 ? -12.422 -8.258 -21.188 1 94.94 192 LEU A O 1
ATOM 1472 N N . ILE A 1 193 ? -13 -10.297 -20.797 1 93.31 193 ILE A N 1
ATOM 1473 C CA . ILE A 1 193 ? -13.352 -10.023 -19.406 1 93.31 193 ILE A CA 1
ATOM 1474 C C . ILE A 1 193 ? -12.102 -9.633 -18.625 1 93.31 193 ILE A C 1
ATOM 1476 O O . ILE A 1 193 ? -12.141 -8.734 -17.781 1 93.31 193 ILE A O 1
ATOM 1480 N N . ALA A 1 194 ? -11.031 -10.344 -18.906 1 95.06 194 ALA A N 1
ATOM 1481 C CA . ALA A 1 194 ? -9.773 -10.023 -18.25 1 95.06 194 ALA A CA 1
ATOM 1482 C C . ALA A 1 194 ? -9.359 -8.586 -18.516 1 95.06 194 ALA A C 1
ATOM 1484 O O . ALA A 1 194 ? -8.883 -7.891 -17.609 1 95.06 194 ALA A O 1
ATOM 1485 N N . PHE A 1 195 ? -9.57 -8.188 -19.656 1 96.06 195 PHE A N 1
ATOM 1486 C CA . PHE A 1 195 ? -9.234 -6.82 -20.031 1 96.06 195 PHE A CA 1
ATOM 1487 C C . PHE A 1 195 ? -10.109 -5.824 -19.281 1 96.06 195 PHE A C 1
ATOM 1489 O O . PHE A 1 195 ? -9.617 -4.801 -18.797 1 96.06 195 PHE A O 1
ATOM 1496 N N . MET A 1 196 ? -11.344 -6.145 -19.156 1 95.19 196 MET A N 1
ATOM 1497 C CA . MET A 1 196 ? -12.266 -5.277 -18.438 1 95.19 196 MET A CA 1
ATOM 1498 C C . MET A 1 196 ? -11.891 -5.191 -16.953 1 95.19 196 MET A C 1
ATOM 1500 O O . MET A 1 196 ? -11.906 -4.109 -16.359 1 95.19 196 MET A O 1
ATOM 1504 N N . ILE A 1 197 ? -11.531 -6.277 -16.438 1 93.94 197 ILE A N 1
ATOM 1505 C CA . ILE A 1 197 ? -11.133 -6.34 -15.039 1 93.94 197 ILE A CA 1
ATOM 1506 C C . ILE A 1 197 ? -9.859 -5.523 -14.828 1 93.94 197 ILE A C 1
ATOM 1508 O O . ILE A 1 197 ? -9.766 -4.738 -13.883 1 93.94 197 ILE A O 1
ATOM 1512 N N . ALA A 1 198 ? -8.953 -5.652 -15.742 1 96.62 198 ALA A N 1
ATOM 1513 C CA . ALA A 1 198 ? -7.672 -4.957 -15.641 1 96.62 198 ALA A CA 1
ATOM 1514 C C . ALA A 1 198 ? -7.863 -3.445 -15.68 1 96.62 198 ALA A C 1
ATOM 1516 O O . ALA A 1 198 ? -7.258 -2.717 -14.891 1 96.62 198 ALA A O 1
ATOM 1517 N N . LEU A 1 199 ? -8.688 -2.979 -16.5 1 96.38 199 LEU A N 1
ATOM 1518 C CA . LEU A 1 199 ? -8.938 -1.546 -16.625 1 96.38 199 LEU A CA 1
ATOM 1519 C C . LEU A 1 199 ? -9.531 -0.987 -15.336 1 96.38 199 LEU A C 1
ATOM 1521 O O . LEU A 1 199 ? -9.102 0.062 -14.852 1 96.38 199 LEU A O 1
ATOM 1525 N N . SER A 1 200 ? -10.477 -1.759 -14.82 1 95.5 200 SER A N 1
ATOM 1526 C CA . SER A 1 200 ? -11.117 -1.331 -13.586 1 95.5 200 SER A CA 1
ATOM 1527 C C . SER A 1 200 ? -10.141 -1.356 -12.414 1 95.5 200 SER A C 1
ATOM 1529 O O . SER A 1 200 ? -10.148 -0.457 -11.57 1 95.5 200 SER A O 1
ATOM 1531 N N . ALA A 1 201 ? -9.344 -2.342 -12.406 1 96.19 201 ALA A N 1
ATOM 1532 C CA . ALA A 1 201 ? -8.359 -2.5 -11.336 1 96.19 201 ALA A CA 1
ATOM 1533 C C . ALA A 1 201 ? -7.309 -1.393 -11.391 1 96.19 201 ALA A C 1
ATOM 1535 O O . ALA A 1 201 ? -6.902 -0.865 -10.352 1 96.19 201 ALA A O 1
ATOM 1536 N N . ILE A 1 202 ? -6.895 -1.005 -12.617 1 97.12 202 ILE A N 1
ATOM 1537 C CA . ILE A 1 202 ? -5.883 0.032 -12.789 1 97.12 202 ILE A CA 1
ATOM 1538 C C . ILE A 1 202 ? -6.434 1.375 -12.312 1 97.12 202 ILE A C 1
ATOM 1540 O O . ILE A 1 202 ? -5.73 2.148 -11.664 1 97.12 202 ILE A O 1
ATOM 1544 N N . ARG A 1 203 ? -7.668 1.615 -12.586 1 95.81 203 ARG A N 1
ATOM 1545 C CA . ARG A 1 203 ? -8.305 2.852 -12.141 1 95.81 203 ARG A CA 1
ATOM 1546 C C . ARG A 1 203 ? -8.375 2.914 -10.617 1 95.81 203 ARG A C 1
ATOM 1548 O O . ARG A 1 203 ? -8.062 3.945 -10.023 1 95.81 203 ARG A O 1
ATOM 1555 N N . LEU A 1 204 ? -8.789 1.841 -10.031 1 96.06 204 LEU A N 1
ATOM 1556 C CA . LEU A 1 204 ? -8.852 1.766 -8.57 1 96.06 204 LEU A CA 1
ATOM 1557 C C . LEU A 1 204 ? -7.469 1.922 -7.953 1 96.06 204 LEU A C 1
ATOM 1559 O O . LEU A 1 204 ? -7.305 2.613 -6.945 1 96.06 204 LEU A O 1
ATOM 1563 N N . LEU A 1 205 ? -6.531 1.282 -8.57 1 96.81 205 LEU A N 1
ATOM 1564 C CA . LEU A 1 205 ? -5.152 1.352 -8.109 1 96.81 205 LEU A CA 1
ATOM 1565 C C . LEU A 1 205 ? -4.645 2.789 -8.125 1 96.81 205 LEU A C 1
ATOM 1567 O O . LEU A 1 205 ? -4.035 3.25 -7.156 1 96.81 205 LEU A O 1
ATOM 1571 N N . LYS A 1 206 ? -4.902 3.475 -9.18 1 96.06 206 LYS A N 1
ATOM 1572 C CA . LYS A 1 206 ? -4.473 4.863 -9.32 1 96.06 206 LYS A CA 1
ATOM 1573 C C . LYS A 1 206 ? -5.09 5.742 -8.234 1 96.06 206 LYS A C 1
ATOM 1575 O O . LYS A 1 206 ? -4.398 6.555 -7.617 1 96.06 206 LYS A O 1
ATOM 1580 N N . ASP A 1 207 ? -6.34 5.562 -8.016 1 95.44 207 ASP A N 1
ATOM 1581 C CA . ASP A 1 207 ? -7.031 6.348 -6.996 1 95.44 207 ASP A CA 1
ATOM 1582 C C . ASP A 1 207 ? -6.48 6.051 -5.605 1 95.44 207 ASP A C 1
ATOM 1584 O O . ASP A 1 207 ? -6.297 6.965 -4.797 1 95.44 207 ASP A O 1
ATOM 1588 N N . THR A 1 208 ? -6.25 4.789 -5.363 1 96.44 208 THR A N 1
ATOM 1589 C CA . THR A 1 208 ? -5.75 4.363 -4.059 1 96.44 208 THR A CA 1
ATOM 1590 C C . THR A 1 208 ? -4.34 4.898 -3.822 1 96.44 208 THR A C 1
ATOM 1592 O O . THR A 1 208 ? -4.043 5.43 -2.75 1 96.44 208 THR A O 1
ATOM 1595 N N . ILE A 1 209 ? -3.504 4.824 -4.824 1 95.88 209 ILE A N 1
ATOM 1596 C CA . ILE A 1 209 ? -2.139 5.332 -4.727 1 95.88 209 ILE A CA 1
ATOM 1597 C C . ILE A 1 209 ? -2.164 6.844 -4.508 1 95.88 209 ILE A C 1
ATOM 1599 O O . ILE A 1 209 ? -1.399 7.371 -3.699 1 95.88 209 ILE A O 1
ATOM 1603 N N . HIS A 1 210 ? -3.004 7.504 -5.172 1 94.88 210 HIS A N 1
ATOM 1604 C CA . HIS A 1 210 ? -3.117 8.953 -5.02 1 94.88 210 HIS A CA 1
ATOM 1605 C C . HIS A 1 210 ? -3.404 9.336 -3.572 1 94.88 210 HIS A C 1
ATOM 1607 O O . HIS A 1 210 ? -2.779 10.25 -3.033 1 94.88 210 HIS A O 1
ATOM 1613 N N . VAL A 1 211 ? -4.273 8.633 -2.936 1 94.5 211 VAL A N 1
ATOM 1614 C CA . VAL A 1 211 ? -4.645 8.914 -1.554 1 94.5 211 VAL A CA 1
ATOM 1615 C C . VAL A 1 211 ? -3.475 8.586 -0.627 1 94.5 211 VAL A C 1
ATOM 1617 O O . VAL A 1 211 ? -3.152 9.359 0.276 1 94.5 211 VAL A O 1
ATOM 1620 N N . LEU A 1 212 ? -2.836 7.469 -0.918 1 94.75 212 LEU A N 1
ATOM 1621 C CA . LEU A 1 212 ? -1.72 7.047 -0.083 1 94.75 212 LEU A CA 1
ATOM 1622 C C . LEU A 1 212 ? -0.543 8.008 -0.217 1 94.75 212 LEU A C 1
ATOM 1624 O O . LEU A 1 212 ? 0.243 8.164 0.72 1 94.75 212 LEU A O 1
ATOM 1628 N N . MET A 1 213 ? -0.509 8.688 -1.317 1 94.06 213 MET A N 1
ATOM 1629 C CA . MET A 1 213 ? 0.547 9.656 -1.578 1 94.06 213 MET A CA 1
ATOM 1630 C C . MET A 1 213 ? 0.192 11.016 -0.986 1 94.06 213 MET A C 1
ATOM 1632 O O . MET A 1 213 ? 0.914 11.992 -1.189 1 94.06 213 MET A O 1
ATOM 1636 N N . GLU A 1 214 ? -0.867 11.031 -0.285 1 93.56 214 GLU A N 1
ATOM 1637 C CA . GLU A 1 214 ? -1.369 12.281 0.278 1 93.56 214 GLU A CA 1
ATOM 1638 C C . GLU A 1 214 ? -1.629 13.312 -0.815 1 93.56 214 GLU A C 1
ATOM 1640 O O . GLU A 1 214 ? -1.236 14.477 -0.686 1 93.56 214 GLU A O 1
ATOM 1645 N N . GLY A 1 215 ? -2.277 12.844 -1.841 1 93.38 215 GLY A N 1
ATOM 1646 C CA . GLY A 1 215 ? -2.586 13.703 -2.971 1 93.38 215 GLY A CA 1
ATOM 1647 C C . GLY A 1 215 ? -3.766 14.625 -2.717 1 93.38 215 GLY A C 1
ATOM 1648 O O . GLY A 1 215 ? -4.648 14.297 -1.918 1 93.38 215 GLY A O 1
ATOM 1649 N N . THR A 1 216 ? -3.773 15.672 -3.4 1 94.25 216 THR A N 1
ATOM 1650 C CA . THR A 1 216 ? -4.875 16.625 -3.33 1 94.25 216 THR A CA 1
ATOM 1651 C C . THR A 1 216 ? -6.141 16.031 -3.943 1 94.25 216 THR A C 1
ATOM 1653 O O . THR A 1 216 ? -6.102 15.461 -5.035 1 94.25 216 THR A O 1
ATOM 1656 N N . PRO A 1 217 ? -7.23 16.125 -3.18 1 92.06 217 PRO A N 1
ATOM 1657 C CA . PRO A 1 217 ? -8.477 15.609 -3.76 1 92.06 217 PRO A CA 1
ATOM 1658 C C . PRO A 1 217 ? -8.789 16.234 -5.121 1 92.06 217 PRO A C 1
ATOM 1660 O O . PRO A 1 217 ? -8.539 17.422 -5.336 1 92.06 217 PRO A O 1
ATOM 1663 N N . SER A 1 218 ? -9.438 15.477 -5.961 1 87.69 218 SER A N 1
ATOM 1664 C CA . SER A 1 218 ? -9.648 15.852 -7.355 1 87.69 218 SER A CA 1
ATOM 1665 C C . SER A 1 218 ? -10.594 17.047 -7.473 1 87.69 218 SER A C 1
ATOM 1667 O O . SER A 1 218 ? -10.539 17.797 -8.445 1 87.69 218 SER A O 1
ATOM 1669 N N . HIS A 1 219 ? -11.43 17.219 -6.531 1 87.62 219 HIS A N 1
ATOM 1670 C CA . HIS A 1 219 ? -12.438 18.281 -6.613 1 87.62 219 HIS A CA 1
ATOM 1671 C C . HIS A 1 219 ? -11.883 19.609 -6.113 1 87.62 219 HIS A C 1
ATOM 1673 O O . HIS A 1 219 ? -12.578 20.625 -6.137 1 87.62 219 HIS A O 1
ATOM 1679 N N . ILE A 1 220 ? -10.711 19.609 -5.695 1 92 220 ILE A N 1
ATOM 1680 C CA . ILE A 1 220 ? -10.125 20.812 -5.133 1 92 220 ILE A CA 1
ATOM 1681 C C . ILE A 1 220 ? -8.992 21.312 -6.035 1 92 220 ILE A C 1
ATOM 1683 O O . ILE A 1 220 ? -8.125 20.531 -6.438 1 92 220 ILE A O 1
ATOM 1687 N N . ASP A 1 221 ? -9.039 22.547 -6.367 1 92.62 221 ASP A N 1
ATOM 1688 C CA . ASP A 1 221 ? -7.969 23.219 -7.102 1 92.62 221 ASP A CA 1
ATOM 1689 C C . ASP A 1 221 ? -7.102 24.062 -6.168 1 92.62 221 ASP A C 1
ATOM 1691 O O . ASP A 1 221 ? -7.539 25.109 -5.68 1 92.62 221 ASP A O 1
ATOM 1695 N N . ILE A 1 222 ? -5.875 23.703 -5.996 1 93.25 222 ILE A N 1
ATOM 1696 C CA . ILE A 1 222 ? -4.965 24.312 -5.043 1 93.25 222 ILE A CA 1
ATOM 1697 C C . ILE A 1 222 ? -4.762 25.781 -5.406 1 93.25 222 ILE A C 1
ATOM 1699 O O . ILE A 1 222 ? -4.625 26.641 -4.523 1 93.25 222 ILE A O 1
ATOM 1703 N N . ASP A 1 223 ? -4.73 26.109 -6.684 1 93.94 223 ASP A N 1
ATOM 1704 C CA . ASP A 1 223 ? -4.535 27.484 -7.121 1 93.94 223 ASP A CA 1
ATOM 1705 C C . ASP A 1 223 ? -5.719 28.359 -6.723 1 93.94 223 ASP A C 1
ATOM 1707 O O . ASP A 1 223 ? -5.539 29.516 -6.328 1 93.94 223 ASP A O 1
ATOM 1711 N N . GLU A 1 224 ? -6.832 27.812 -6.855 1 94.31 224 GLU A N 1
ATOM 1712 C CA . GLU A 1 224 ? -8.031 28.531 -6.445 1 94.31 224 GLU A CA 1
ATOM 1713 C C . GLU A 1 224 ? -8.039 28.781 -4.938 1 94.31 224 GLU A C 1
ATOM 1715 O O . GLU A 1 224 ? -8.406 29.859 -4.488 1 94.31 224 GLU A O 1
ATOM 1720 N N . VAL A 1 225 ? -7.645 27.781 -4.172 1 94.81 225 VAL A N 1
ATOM 1721 C CA . VAL A 1 225 ? -7.586 27.906 -2.721 1 94.81 225 VAL A CA 1
ATOM 1722 C C . VAL A 1 225 ? -6.559 28.969 -2.334 1 94.81 225 VAL A C 1
ATOM 1724 O O . VAL A 1 225 ? -6.824 29.812 -1.472 1 94.81 225 VAL A O 1
ATOM 1727 N N . ASN A 1 226 ? -5.398 28.938 -2.93 1 95.06 226 ASN A N 1
ATOM 1728 C CA . ASN A 1 226 ? -4.352 29.922 -2.682 1 95.06 226 ASN A CA 1
ATOM 1729 C C . ASN A 1 226 ? -4.832 31.328 -2.984 1 95.06 226 ASN A C 1
ATOM 1731 O O . ASN A 1 226 ? -4.582 32.25 -2.209 1 95.06 226 ASN A O 1
ATOM 1735 N N . ALA A 1 227 ? -5.512 31.516 -4.086 1 95.06 227 ALA A N 1
ATOM 1736 C CA . ALA A 1 227 ? -6.031 32.812 -4.492 1 95.06 227 ALA A CA 1
ATOM 1737 C C . ALA A 1 227 ? -7.066 33.344 -3.494 1 95.06 227 ALA A C 1
ATOM 1739 O O . ALA A 1 227 ? -7.074 34.531 -3.156 1 95.06 227 ALA A O 1
ATOM 1740 N N . GLU A 1 228 ? -7.922 32.469 -3.072 1 94.81 228 GLU A N 1
ATOM 1741 C CA . GLU A 1 228 ? -8.953 32.844 -2.107 1 94.81 228 GLU A CA 1
ATOM 1742 C C . GLU A 1 228 ? -8.336 33.281 -0.781 1 94.81 228 GLU A C 1
ATOM 1744 O O . GLU A 1 228 ? -8.781 34.25 -0.175 1 94.81 228 GLU A O 1
ATOM 1749 N N . LEU A 1 229 ? -7.371 32.562 -0.312 1 94.5 229 LEU A N 1
ATOM 1750 C CA . LEU A 1 229 ? -6.699 32.906 0.937 1 94.5 229 LEU A CA 1
ATOM 1751 C C . LEU A 1 229 ? -5.988 34.25 0.822 1 94.5 229 LEU A C 1
ATOM 1753 O O . LEU A 1 229 ? -6.004 35.031 1.762 1 94.5 229 LEU A O 1
ATOM 1757 N N . ARG A 1 230 ? -5.41 34.5 -0.273 1 94.06 230 ARG A N 1
ATOM 1758 C CA . ARG A 1 230 ? -4.684 35.75 -0.499 1 94.06 230 ARG A CA 1
ATOM 1759 C C . ARG A 1 230 ? -5.637 36.938 -0.594 1 94.06 230 ARG A C 1
ATOM 1761 O O . ARG A 1 230 ? -5.23 38.094 -0.408 1 94.06 230 ARG A O 1
ATOM 1768 N N . SER A 1 231 ? -6.844 36.688 -0.904 1 93.88 231 SER A N 1
ATOM 1769 C CA . SER A 1 231 ? -7.836 37.75 -1.061 1 93.88 231 SER A CA 1
ATOM 1770 C C . SER A 1 231 ? -8.344 38.219 0.293 1 93.88 231 SER A C 1
ATOM 1772 O O . SER A 1 231 ? -8.969 39.281 0.385 1 93.88 231 SER A O 1
ATOM 1774 N N . ILE A 1 232 ? -8.125 37.438 1.309 1 92.06 232 ILE A N 1
ATOM 1775 C CA . ILE A 1 232 ? -8.539 37.844 2.648 1 92.06 232 ILE A CA 1
ATOM 1776 C C . ILE A 1 232 ? -7.773 39.094 3.068 1 92.06 232 ILE A C 1
ATOM 1778 O O . ILE A 1 232 ? -6.559 39.188 2.873 1 92.06 232 ILE A O 1
ATOM 1782 N N . ASP A 1 233 ? -8.383 40 3.699 1 90.12 233 ASP A N 1
ATOM 1783 C CA . ASP A 1 233 ? -7.77 41.25 4.117 1 90.12 233 ASP A CA 1
ATOM 1784 C C . ASP A 1 233 ? -6.625 41 5.098 1 90.12 233 ASP A C 1
ATOM 1786 O O . ASP A 1 233 ? -6.793 40.281 6.09 1 90.12 233 ASP A O 1
ATOM 1790 N N . GLY A 1 234 ? -5.406 41.531 4.762 1 88.94 234 GLY A N 1
ATOM 1791 C CA . GLY A 1 234 ? -4.266 41.438 5.66 1 88.94 234 GLY A CA 1
ATOM 1792 C C . GLY A 1 234 ? -3.297 40.344 5.281 1 88.94 234 GLY A C 1
ATOM 1793 O O . GLY A 1 234 ? -2.17 40.312 5.777 1 88.94 234 GLY A O 1
ATOM 1794 N N . VAL A 1 235 ? -3.762 39.438 4.441 1 93 235 VAL A N 1
ATOM 1795 C CA . VAL A 1 235 ? -2.906 38.344 4.039 1 93 235 VAL A CA 1
ATOM 1796 C C . VAL A 1 235 ? -1.926 38.812 2.965 1 93 235 VAL A C 1
ATOM 1798 O O . VAL A 1 235 ? -2.328 39.375 1.958 1 93 235 VAL A O 1
ATOM 1801 N N . LYS A 1 236 ? -0.674 38.562 3.154 1 91.88 236 LYS A N 1
ATOM 1802 C CA . LYS A 1 236 ? 0.367 38.969 2.211 1 91.88 236 LYS A CA 1
ATOM 1803 C C . LYS A 1 236 ? 0.794 37.781 1.335 1 91.88 236 LYS A C 1
ATOM 1805 O O . LYS A 1 236 ? 1.001 37.938 0.131 1 91.88 236 LYS A O 1
ATOM 1810 N N . ARG A 1 237 ? 0.965 36.688 2.121 1 93.94 237 ARG A N 1
ATOM 1811 C CA . ARG A 1 237 ? 1.484 35.531 1.421 1 93.94 237 ARG A CA 1
ATOM 1812 C C . ARG A 1 237 ? 0.963 34.219 2.047 1 93.94 237 ARG A C 1
ATOM 1814 O O . ARG A 1 237 ? 0.744 34.156 3.258 1 93.94 237 ARG A O 1
ATOM 1821 N N . VAL A 1 238 ? 0.752 33.281 1.173 1 94.5 238 VAL A N 1
ATOM 1822 C CA . VAL A 1 238 ? 0.401 31.922 1.601 1 94.5 238 VAL A CA 1
ATOM 1823 C C . VAL A 1 238 ? 1.455 30.922 1.106 1 94.5 238 VAL A C 1
ATOM 1825 O O . VAL A 1 238 ? 1.828 30.938 -0.069 1 94.5 238 VAL A O 1
ATOM 1828 N N . HIS A 1 239 ? 2.059 30.141 1.992 1 92 239 HIS A N 1
ATOM 1829 C CA . HIS A 1 239 ? 3.035 29.141 1.592 1 92 239 HIS A CA 1
ATOM 1830 C C . HIS A 1 239 ? 2.842 27.844 2.373 1 92 239 HIS A C 1
ATOM 1832 O O . HIS A 1 239 ? 2.082 27.797 3.342 1 92 239 HIS A O 1
ATOM 1838 N N . ASP A 1 240 ? 3.389 26.781 1.804 1 92.5 240 ASP A N 1
ATOM 1839 C CA . ASP A 1 240 ? 3.299 25.453 2.402 1 92.5 240 ASP A CA 1
ATOM 1840 C C . ASP A 1 240 ? 1.846 25 2.531 1 92.5 240 ASP A C 1
ATOM 1842 O O . ASP A 1 240 ? 1.42 24.562 3.6 1 92.5 240 ASP A O 1
ATOM 1846 N N . LEU A 1 241 ? 1.11 25.312 1.506 1 93.88 241 LEU A N 1
ATOM 1847 C CA . LEU A 1 241 ? -0.286 24.891 1.435 1 93.88 241 LEU A CA 1
ATOM 1848 C C . LEU A 1 241 ? -0.396 23.438 1.025 1 93.88 241 LEU A C 1
ATOM 1850 O O . LEU A 1 241 ? 0.015 23.062 -0.075 1 93.88 241 LEU A O 1
ATOM 1854 N N . HIS A 1 242 ? -0.913 22.609 1.876 1 93.81 242 HIS A N 1
ATOM 1855 C CA . HIS A 1 242 ? -1.099 21.188 1.633 1 93.81 242 HIS A CA 1
ATOM 1856 C C . HIS A 1 242 ? -2.545 20.766 1.876 1 93.81 242 HIS A C 1
ATOM 1858 O O . HIS A 1 242 ? -3.107 21.047 2.938 1 93.81 242 HIS A O 1
ATOM 1864 N N . ILE A 1 243 ? -3.111 20.172 0.914 1 94 243 ILE A N 1
ATOM 1865 C CA . ILE A 1 243 ? -4.43 19.562 1.031 1 94 243 ILE A CA 1
ATOM 1866 C C . ILE A 1 243 ? -4.344 18.094 0.639 1 94 243 ILE A C 1
ATOM 1868 O O . ILE A 1 243 ? -3.818 17.75 -0.425 1 94 243 ILE A O 1
ATOM 1872 N N . TRP A 1 244 ? -4.82 17.203 1.469 1 93 244 TRP A N 1
ATOM 1873 C CA . TRP A 1 244 ? -4.73 15.781 1.138 1 93 244 TRP A CA 1
ATOM 1874 C C . TRP A 1 244 ? -5.891 15.008 1.746 1 93 244 TRP A C 1
ATOM 1876 O O . TRP A 1 244 ? -6.594 15.516 2.621 1 93 244 TRP A O 1
ATOM 1886 N N . THR A 1 245 ? -6.074 13.859 1.242 1 92.06 245 THR A N 1
ATOM 1887 C CA . THR A 1 245 ? -7.152 12.984 1.685 1 92.06 245 THR A CA 1
ATOM 1888 C C . THR A 1 245 ? -6.617 11.898 2.611 1 92.06 245 THR A C 1
ATOM 1890 O O . THR A 1 245 ? -5.66 11.195 2.27 1 92.06 245 THR A O 1
ATOM 1893 N N . ILE A 1 246 ? -7.156 11.828 3.818 1 90.31 246 ILE A N 1
ATOM 1894 C CA . ILE A 1 246 ? -6.824 10.734 4.723 1 90.31 246 ILE A CA 1
ATOM 1895 C C . ILE A 1 246 ? -7.5 9.453 4.25 1 90.31 246 ILE A C 1
ATOM 1897 O O . ILE A 1 246 ? -6.832 8.445 4.012 1 90.31 246 ILE A O 1
ATOM 1901 N N . THR A 1 247 ? -8.742 9.492 4.18 1 89.06 247 THR A N 1
ATOM 1902 C CA . THR A 1 247 ? -9.602 8.445 3.631 1 89.06 247 THR A CA 1
ATOM 1903 C C . THR A 1 247 ? -10.82 9.047 2.949 1 89.06 247 THR A C 1
ATOM 1905 O O . THR A 1 247 ? -10.984 10.266 2.916 1 89.06 247 THR A O 1
ATOM 1908 N N . SER A 1 248 ? -11.656 8.188 2.414 1 83.44 248 SER A N 1
ATOM 1909 C CA . SER A 1 248 ? -12.82 8.641 1.657 1 83.44 248 SER A CA 1
ATOM 1910 C C . SER A 1 248 ? -13.688 9.586 2.486 1 83.44 248 SER A C 1
ATOM 1912 O O . SER A 1 248 ? -14.188 9.195 3.543 1 83.44 248 SER A O 1
ATOM 1914 N N . GLY A 1 249 ? -13.797 10.828 1.978 1 81.75 249 GLY A N 1
ATOM 1915 C CA . GLY A 1 249 ? -14.656 11.805 2.617 1 81.75 249 GLY A CA 1
ATOM 1916 C C . GLY A 1 249 ? -13.969 12.57 3.732 1 81.75 249 GLY A C 1
ATOM 1917 O O . GLY A 1 249 ? -14.602 13.375 4.422 1 81.75 249 GLY A O 1
ATOM 1918 N N . MET A 1 250 ? -12.75 12.25 3.963 1 89.25 250 MET A N 1
ATOM 1919 C CA . MET A 1 250 ? -12 12.922 5.02 1 89.25 250 MET A CA 1
ATOM 1920 C C . MET A 1 250 ? -10.773 13.625 4.449 1 89.25 250 MET A C 1
ATOM 1922 O O . MET A 1 250 ? -9.695 13.023 4.359 1 89.25 250 MET A O 1
ATOM 1926 N N . ASP A 1 251 ? -10.992 14.891 4.242 1 92.56 251 ASP A N 1
ATOM 1927 C CA . ASP A 1 251 ? -9.906 15.719 3.727 1 92.56 251 ASP A CA 1
ATOM 1928 C C . ASP A 1 251 ? -9.305 16.594 4.828 1 92.56 251 ASP A C 1
ATOM 1930 O O . ASP A 1 251 ? -9.984 16.922 5.805 1 92.56 251 ASP A O 1
ATOM 1934 N N . ARG A 1 252 ? -8.062 16.906 4.645 1 93.12 252 ARG A N 1
ATOM 1935 C CA . ARG A 1 252 ? -7.359 17.781 5.574 1 93.12 252 ARG A CA 1
ATOM 1936 C C . ARG A 1 252 ? -6.594 18.875 4.828 1 93.12 252 ARG A C 1
ATOM 1938 O O . ARG A 1 252 ? -6.32 18.734 3.635 1 93.12 252 ARG A O 1
ATOM 1945 N N . LEU A 1 253 ? -6.355 19.938 5.57 1 94.56 253 LEU A N 1
ATOM 1946 C CA . LEU A 1 253 ? -5.652 21.062 4.98 1 94.56 253 LEU A CA 1
ATOM 1947 C C . LEU A 1 253 ? -4.688 21.688 5.984 1 94.56 253 LEU A C 1
ATOM 1949 O O . LEU A 1 253 ? -5.023 21.844 7.16 1 94.56 253 LEU A O 1
ATOM 1953 N N . SER A 1 254 ? -3.516 21.953 5.594 1 94.62 254 SER A N 1
ATOM 1954 C CA . SER A 1 254 ? -2.527 22.703 6.352 1 94.62 254 SER A CA 1
ATOM 1955 C C . SER A 1 254 ? -1.916 23.812 5.508 1 94.62 254 SER A C 1
ATOM 1957 O O . SER A 1 254 ? -1.659 23.625 4.316 1 94.62 254 SER A O 1
ATOM 1959 N N . ALA A 1 255 ? -1.708 24.984 6.145 1 95.25 255 ALA A N 1
ATOM 1960 C CA . ALA A 1 255 ? -1.156 26.109 5.395 1 95.25 255 ALA A CA 1
ATOM 1961 C C . ALA A 1 255 ? -0.438 27.078 6.316 1 95.25 255 ALA A C 1
ATOM 1963 O O . ALA A 1 255 ? -0.714 27.125 7.52 1 95.25 255 ALA A O 1
ATOM 1964 N N . HIS A 1 256 ? 0.521 27.766 5.789 1 94.88 256 HIS A N 1
ATOM 1965 C CA . HIS A 1 256 ? 1.132 28.938 6.41 1 94.88 256 HIS A CA 1
ATOM 1966 C C . HIS A 1 256 ? 0.647 30.234 5.758 1 94.88 256 HIS A C 1
ATOM 1968 O O . HIS A 1 256 ? 0.696 30.359 4.531 1 94.88 256 HIS A O 1
ATOM 1974 N N . VAL A 1 257 ? 0.208 31.125 6.57 1 94.31 257 VAL A N 1
ATOM 1975 C CA . VAL A 1 257 ? -0.275 32.406 6.09 1 94.31 257 VAL A CA 1
ATOM 1976 C C . VAL A 1 257 ? 0.524 33.531 6.738 1 94.31 257 VAL A C 1
ATOM 1978 O O . VAL A 1 257 ? 0.632 33.594 7.969 1 94.31 257 VAL A O 1
ATOM 1981 N N . ILE A 1 258 ? 1.063 34.375 5.949 1 93.94 258 ILE A N 1
ATOM 1982 C CA . ILE A 1 258 ? 1.802 35.531 6.438 1 93.94 258 ILE A CA 1
ATOM 1983 C C . ILE A 1 258 ? 0.92 36.781 6.359 1 93.94 258 ILE A C 1
ATOM 1985 O O . ILE A 1 258 ? 0.353 37.094 5.309 1 93.94 258 ILE A O 1
ATOM 1989 N N . ILE A 1 259 ? 0.816 37.438 7.48 1 91.56 259 ILE A N 1
ATOM 1990 C CA . ILE A 1 259 ? 0.003 38.625 7.523 1 91.56 259 ILE A CA 1
ATOM 1991 C C . ILE A 1 259 ? 0.902 39.844 7.719 1 91.56 259 ILE A C 1
ATOM 1993 O O . ILE A 1 259 ? 2.029 39.719 8.203 1 91.56 259 ILE A O 1
ATOM 1997 N N . ASP A 1 260 ? 0.353 41.031 7.352 1 85.44 260 ASP A N 1
ATOM 1998 C CA . ASP A 1 260 ? 1.073 42.312 7.465 1 85.44 260 ASP A CA 1
ATOM 1999 C C . ASP A 1 260 ? 1.239 42.719 8.93 1 85.44 260 ASP A C 1
ATOM 2001 O O . ASP A 1 260 ? 0.258 42.781 9.672 1 85.44 260 ASP A O 1
ATOM 2005 N N . ALA A 1 261 ? 2.479 43 9.391 1 76.62 261 ALA A N 1
ATOM 2006 C CA . ALA A 1 261 ? 2.809 43.344 10.766 1 76.62 261 ALA A CA 1
ATOM 2007 C C . ALA A 1 261 ? 2.312 44.75 11.094 1 76.62 261 ALA A C 1
ATOM 2009 O O . ALA A 1 261 ? 2.035 45.062 12.258 1 76.62 261 ALA A O 1
ATOM 2010 N N . ASP A 1 262 ? 2.346 45.531 10.211 1 70.06 262 ASP A N 1
ATOM 2011 C CA . ASP A 1 262 ? 2.082 46.969 10.414 1 70.06 262 ASP A CA 1
ATOM 2012 C C . ASP A 1 262 ? 0.584 47.219 10.539 1 70.06 262 ASP A C 1
ATOM 2014 O O . ASP A 1 262 ? 0.175 48.219 11.141 1 70.06 262 ASP A O 1
ATOM 2018 N N . ARG A 1 263 ? -0.112 46.344 10.047 1 66.62 263 ARG A N 1
ATOM 2019 C CA . ARG A 1 263 ? -1.556 46.562 10.078 1 66.62 263 ARG A CA 1
ATOM 2020 C C . ARG A 1 263 ? -2.162 46 11.359 1 66.62 263 ARG A C 1
ATOM 2022 O O . ARG A 1 263 ? -1.622 45.062 11.953 1 66.62 263 ARG A O 1
ATOM 2029 N N . LYS A 1 264 ? -2.859 46.719 12.055 1 72 264 LYS A N 1
ATOM 2030 C CA . LYS A 1 264 ? -3.594 46.312 13.25 1 72 264 LYS A CA 1
ATOM 2031 C C . LYS A 1 264 ? -4.562 45.188 12.93 1 72 264 LYS A C 1
ATOM 2033 O O . LYS A 1 264 ? -5.762 45.281 13.18 1 72 264 LYS A O 1
ATOM 2038 N N . ILE A 1 265 ? -4.074 44.125 12.125 1 74.44 265 ILE A N 1
ATOM 2039 C CA . ILE A 1 265 ? -4.98 43.062 11.789 1 74.44 265 ILE A CA 1
ATOM 2040 C C . ILE A 1 265 ? -4.859 41.938 12.82 1 74.44 265 ILE A C 1
ATOM 2042 O O . ILE A 1 265 ? -3.752 41.531 13.188 1 74.44 265 ILE A O 1
ATOM 2046 N N . ASP A 1 266 ? -5.984 41.5 13.211 1 80.81 266 ASP A N 1
ATOM 2047 C CA . ASP A 1 266 ? -6.059 40.438 14.188 1 80.81 266 ASP A CA 1
ATOM 2048 C C . ASP A 1 266 ? -5.914 39.062 13.516 1 80.81 266 ASP A C 1
ATOM 2050 O O . ASP A 1 266 ? -6.699 38.719 12.633 1 80.81 266 ASP A O 1
ATOM 2054 N N . SER A 1 267 ? -4.902 38.375 13.875 1 85.69 267 SER A N 1
ATOM 2055 C CA . SER A 1 267 ? -4.652 37.031 13.344 1 85.69 267 SER A CA 1
ATOM 2056 C C . SER A 1 267 ? -5.891 36.156 13.477 1 85.69 267 SER A C 1
ATOM 2058 O O . SER A 1 267 ? -6.129 35.281 12.641 1 85.69 267 SER A O 1
ATOM 2060 N N . GLN A 1 268 ? -6.645 36.375 14.477 1 86.5 268 GLN A N 1
ATOM 2061 C CA . GLN A 1 268 ? -7.828 35.562 14.727 1 86.5 268 GLN A CA 1
ATOM 2062 C C . GLN A 1 268 ? -8.891 35.812 13.664 1 86.5 268 GLN A C 1
ATOM 2064 O O . GLN A 1 268 ? -9.633 34.875 13.297 1 86.5 268 GLN A O 1
ATOM 2069 N N . ASP A 1 269 ? -9 37.031 13.297 1 88.25 269 ASP A N 1
ATOM 2070 C CA . ASP A 1 269 ? -9.977 37.344 12.266 1 88.25 269 ASP A CA 1
ATOM 2071 C C . ASP A 1 269 ? -9.625 36.656 10.945 1 88.25 269 ASP A C 1
ATOM 2073 O O . ASP A 1 269 ? -10.508 36.125 10.266 1 88.25 269 ASP A O 1
ATOM 2077 N N . VAL A 1 270 ? -8.391 36.688 10.625 1 90 270 VAL A N 1
ATOM 2078 C CA . VAL A 1 270 ? -7.918 36.031 9.414 1 90 270 VAL A CA 1
ATOM 2079 C C . VAL A 1 270 ? -8.18 34.531 9.5 1 90 270 VAL A C 1
ATOM 2081 O O . VAL A 1 270 ? -8.656 33.906 8.539 1 90 270 VAL A O 1
ATOM 2084 N N . LEU A 1 271 ? -7.883 34 10.617 1 91.56 271 LEU A N 1
ATOM 2085 C CA . LEU A 1 271 ? -8.094 32.562 10.859 1 91.56 271 LEU A CA 1
ATOM 2086 C C . LEU A 1 271 ? -9.562 32.188 10.703 1 91.56 271 LEU A C 1
ATOM 2088 O O . LEU A 1 271 ? -9.891 31.188 10.078 1 91.56 271 LEU A O 1
ATOM 2092 N N . MET A 1 272 ? -10.414 32.938 11.289 1 91.06 272 MET A N 1
ATOM 2093 C CA . MET A 1 272 ? -11.852 32.656 11.234 1 91.06 272 MET A CA 1
ATOM 2094 C C . MET A 1 272 ? -12.367 32.75 9.805 1 91.06 272 MET A C 1
ATOM 2096 O O . MET A 1 272 ? -13.156 31.891 9.375 1 91.06 272 MET A O 1
ATOM 2100 N N . HIS A 1 273 ? -11.906 33.75 9.109 1 92.44 273 HIS A N 1
ATOM 2101 C CA . HIS A 1 273 ? -12.32 33.906 7.715 1 92.44 273 HIS A CA 1
ATOM 2102 C C . HIS A 1 273 ? -11.859 32.719 6.875 1 92.44 273 HIS A C 1
ATOM 2104 O O . HIS A 1 273 ? -12.625 32.188 6.074 1 92.44 273 HIS A O 1
ATOM 2110 N N . ALA A 1 274 ? -10.664 32.375 7.02 1 93.25 274 ALA A N 1
ATOM 2111 C CA . ALA A 1 274 ? -10.109 31.25 6.27 1 93.25 274 ALA A CA 1
ATOM 2112 C C . ALA A 1 274 ? -10.859 29.969 6.578 1 93.25 274 ALA A C 1
ATOM 2114 O O . ALA A 1 274 ? -11.258 29.234 5.664 1 93.25 274 ALA A O 1
ATOM 2115 N N . ASN A 1 275 ? -11.039 29.688 7.805 1 92.56 275 ASN A N 1
ATOM 2116 C CA . ASN A 1 275 ? -11.719 28.469 8.219 1 92.56 275 ASN A CA 1
ATOM 2117 C C . ASN A 1 275 ? -13.156 28.422 7.711 1 92.56 275 ASN A C 1
ATOM 2119 O O . ASN A 1 275 ? -13.68 27.359 7.375 1 92.56 275 ASN A O 1
ATOM 2123 N N . ASP A 1 276 ? -13.797 29.547 7.785 1 92.88 276 ASP A N 1
ATOM 2124 C CA . ASP A 1 276 ? -15.156 29.641 7.262 1 92.88 276 ASP A CA 1
ATOM 2125 C C . ASP A 1 276 ? -15.195 29.297 5.773 1 92.88 276 ASP A C 1
ATOM 2127 O O . ASP A 1 276 ? -16.094 28.594 5.32 1 92.88 276 ASP A O 1
ATOM 2131 N N . TYR A 1 277 ? -14.273 29.781 5.078 1 92.62 277 TYR A N 1
ATOM 2132 C CA . TYR A 1 277 ? -14.156 29.469 3.658 1 92.62 277 TYR A CA 1
ATOM 2133 C C . TYR A 1 277 ? -13.961 27.969 3.445 1 92.62 277 TYR A C 1
ATOM 2135 O O . TYR A 1 277 ? -14.641 27.359 2.613 1 92.62 277 TYR A O 1
ATOM 2143 N N . PHE A 1 278 ? -13.094 27.344 4.184 1 93.12 278 PHE A N 1
ATOM 2144 C CA . PHE A 1 278 ? -12.797 25.922 4.031 1 93.12 278 PHE A CA 1
ATOM 2145 C C . PHE A 1 278 ? -14.016 25.078 4.371 1 93.12 278 PHE A C 1
ATOM 2147 O O . PHE A 1 278 ? -14.305 24.078 3.689 1 93.12 278 PHE A O 1
ATOM 2154 N N . ARG A 1 279 ? -14.664 25.453 5.367 1 91.69 279 ARG A N 1
ATOM 2155 C CA . ARG A 1 279 ? -15.828 24.688 5.816 1 91.69 279 ARG A CA 1
ATOM 2156 C C . ARG A 1 279 ? -16.984 24.828 4.84 1 91.69 279 ARG A C 1
ATOM 2158 O O . ARG A 1 279 ? -17.578 23.828 4.426 1 91.69 279 ARG A O 1
ATOM 2165 N N . LYS A 1 280 ? -17.312 25.984 4.449 1 92 280 LYS A N 1
ATOM 2166 C CA . LYS A 1 280 ? -18.516 26.266 3.67 1 92 280 LYS A CA 1
ATOM 2167 C C . LYS A 1 280 ? -18.297 25.953 2.193 1 92 280 LYS A C 1
ATOM 2169 O O . LYS A 1 280 ? -19.188 25.391 1.539 1 92 280 LYS A O 1
ATOM 2174 N N . LYS A 1 281 ? -17.188 26.266 1.658 1 90.88 281 LYS A N 1
ATOM 2175 C CA . LYS A 1 281 ? -16.969 26.125 0.22 1 90.88 281 LYS A CA 1
ATOM 2176 C C . LYS A 1 281 ? -16.297 24.797 -0.115 1 90.88 281 LYS A C 1
ATOM 2178 O O . LYS A 1 281 ? -16.641 24.172 -1.119 1 90.88 281 LYS A O 1
ATOM 2183 N N . LEU A 1 282 ? -15.336 24.391 0.7 1 90.69 282 LEU A N 1
ATOM 2184 C CA . LEU A 1 282 ? -14.562 23.188 0.366 1 90.69 282 LEU A CA 1
ATOM 2185 C C . LEU A 1 282 ? -15.031 22 1.182 1 90.69 282 LEU A C 1
ATOM 2187 O O . LEU A 1 282 ? -14.672 20.859 0.883 1 90.69 282 LEU A O 1
ATOM 2191 N N . HIS A 1 283 ? -15.75 22.188 2.184 1 89.69 283 HIS A N 1
ATOM 2192 C CA . HIS A 1 283 ? -16.281 21.141 3.064 1 89.69 283 HIS A CA 1
ATOM 2193 C C . HIS A 1 283 ? -15.148 20.391 3.762 1 89.69 283 HIS A C 1
ATOM 2195 O O . HIS A 1 283 ? -15.188 19.156 3.855 1 89.69 283 HIS A O 1
ATOM 2201 N N . ILE A 1 284 ? -14.117 21.109 4.137 1 90.75 284 ILE A N 1
ATOM 2202 C CA . ILE A 1 284 ? -13.023 20.562 4.938 1 90.75 284 ILE A CA 1
ATOM 2203 C C . ILE A 1 284 ? -13.156 21.047 6.379 1 90.75 284 ILE A C 1
ATOM 2205 O O . ILE A 1 284 ? -13.062 22.25 6.648 1 90.75 284 ILE A O 1
ATOM 2209 N N . GLU A 1 285 ? -13.305 20.109 7.172 1 86.25 285 GLU A N 1
ATOM 2210 C CA . GLU A 1 285 ? -13.531 20.469 8.57 1 86.25 285 GLU A CA 1
ATOM 2211 C C . GLU A 1 285 ? -12.219 20.516 9.352 1 86.25 285 GLU A C 1
ATOM 2213 O O . GLU A 1 285 ? -12.094 21.266 10.328 1 86.25 285 GLU A O 1
ATOM 2218 N N . ASN A 1 286 ? -11.312 19.703 8.969 1 89.69 286 ASN A N 1
ATOM 2219 C CA . ASN A 1 286 ? -10.047 19.609 9.695 1 89.69 286 ASN A CA 1
ATOM 2220 C C . ASN A 1 286 ? -8.945 20.406 9.008 1 89.69 286 ASN A C 1
ATOM 2222 O O . ASN A 1 286 ? -8.312 19.922 8.07 1 89.69 286 ASN A O 1
ATOM 2226 N N . THR A 1 287 ? -8.758 21.594 9.516 1 92.94 287 THR A N 1
ATOM 2227 C CA . THR A 1 287 ? -7.758 22.484 8.938 1 92.94 287 THR A CA 1
ATOM 2228 C C . THR A 1 287 ? -6.781 22.969 10.008 1 92.94 287 THR A C 1
ATOM 2230 O O . THR A 1 287 ? -7.133 23.047 11.188 1 92.94 287 THR A O 1
ATOM 2233 N N . THR A 1 288 ? -5.625 23.141 9.633 1 93.38 288 THR A N 1
ATOM 2234 C CA . THR A 1 288 ? -4.602 23.75 10.477 1 93.38 288 THR A CA 1
ATOM 2235 C C . THR A 1 288 ? -3.881 24.859 9.727 1 93.38 288 THR A C 1
ATOM 2237 O O . THR A 1 288 ? -3.172 24.609 8.75 1 93.38 288 THR A O 1
ATOM 2240 N N . ILE A 1 289 ? -4.031 26.078 10.258 1 94.88 289 ILE A N 1
ATOM 2241 C CA . ILE A 1 289 ? -3.455 27.25 9.602 1 94.88 289 ILE A CA 1
ATOM 2242 C C . ILE A 1 289 ? -2.512 27.969 10.57 1 94.88 289 ILE A C 1
ATOM 2244 O O . ILE A 1 289 ? -2.93 28.406 11.641 1 94.88 289 ILE A O 1
ATOM 2248 N N . GLN A 1 290 ? -1.335 28 10.219 1 93.31 290 GLN A N 1
ATOM 2249 C CA . GLN A 1 290 ? -0.358 28.75 10.984 1 93.31 290 GLN A CA 1
ATOM 2250 C C . GLN A 1 290 ? -0.243 30.188 10.461 1 93.31 290 GLN A C 1
ATOM 2252 O O . GLN A 1 290 ? 0.116 30.406 9.305 1 93.31 290 GLN A O 1
ATOM 2257 N N . ILE A 1 291 ? -0.525 31.094 11.312 1 91.81 291 ILE A N 1
ATOM 2258 C CA . ILE A 1 291 ? -0.44 32.5 10.953 1 91.81 291 ILE A CA 1
ATOM 2259 C C . ILE A 1 291 ? 0.862 33.094 11.484 1 91.81 291 ILE A C 1
ATOM 2261 O O . ILE A 1 291 ? 1.168 32.969 12.672 1 91.81 291 ILE A O 1
ATOM 2265 N N . GLU A 1 292 ? 1.596 33.656 10.539 1 88.38 292 GLU A N 1
ATOM 2266 C CA . GLU A 1 292 ? 2.859 34.312 10.883 1 88.38 292 GLU A CA 1
ATOM 2267 C C . GLU A 1 292 ? 2.838 35.781 10.523 1 88.38 292 GLU A C 1
ATOM 2269 O O . GLU A 1 292 ? 2.184 36.188 9.555 1 88.38 292 GLU A O 1
ATOM 2274 N N . ARG A 1 293 ? 3.457 36.531 11.406 1 83.94 293 ARG A N 1
ATOM 2275 C CA . ARG A 1 293 ? 3.596 37.969 11.102 1 83.94 293 ARG A CA 1
ATOM 2276 C C . ARG A 1 293 ? 4.914 38.25 10.383 1 83.94 293 ARG A C 1
ATOM 2278 O O . ARG A 1 293 ? 5.941 37.625 10.703 1 83.94 293 ARG A O 1
ATOM 2285 N N . GLU A 1 294 ? 4.801 38.969 9.398 1 74.38 294 GLU A N 1
ATOM 2286 C CA . GLU A 1 294 ? 5.984 39.344 8.625 1 74.38 294 GLU A CA 1
ATOM 2287 C C . GLU A 1 294 ? 7.07 39.938 9.508 1 74.38 294 GLU A C 1
ATOM 2289 O O . GLU A 1 294 ? 6.773 40.719 10.422 1 74.38 294 GLU A O 1
ATOM 2294 N N . MET B 1 1 ? 16.641 36.656 3.475 1 28.28 1 MET B N 1
ATOM 2295 C CA . MET B 1 1 ? 17.641 35.75 2.955 1 28.28 1 MET B CA 1
ATOM 2296 C C . MET B 1 1 ? 17.453 34.344 3.561 1 28.28 1 MET B C 1
ATOM 2298 O O . MET B 1 1 ? 17.844 34.094 4.703 1 28.28 1 MET B O 1
ATOM 2302 N N . GLY B 1 2 ? 16.25 33.656 3.564 1 31.58 2 GLY B N 1
ATOM 2303 C CA . GLY B 1 2 ? 15.648 32.5 4.195 1 31.58 2 GLY B CA 1
ATOM 2304 C C . GLY B 1 2 ? 16.438 31.234 3.957 1 31.58 2 GLY B C 1
ATOM 2305 O O . GLY B 1 2 ? 17.094 31.078 2.928 1 31.58 2 GLY B O 1
ATOM 2306 N N . HIS B 1 3 ? 16.859 30.547 5.027 1 32.78 3 HIS B N 1
ATOM 2307 C CA . HIS B 1 3 ? 17.609 29.344 5.355 1 32.78 3 HIS B CA 1
ATOM 2308 C C . HIS B 1 3 ? 17.141 28.156 4.539 1 32.78 3 HIS B C 1
ATOM 2310 O O . HIS B 1 3 ? 16.109 27.547 4.852 1 32.78 3 HIS B O 1
ATOM 2316 N N . HIS B 1 4 ? 17.359 28.188 3.264 1 36.75 4 HIS B N 1
ATOM 2317 C CA . HIS B 1 4 ? 17.203 27.078 2.332 1 36.75 4 HIS B CA 1
ATOM 2318 C C . HIS B 1 4 ? 18.062 25.891 2.746 1 36.75 4 HIS B C 1
ATOM 2320 O O . HIS B 1 4 ? 18.328 25 1.938 1 36.75 4 HIS B O 1
ATOM 2326 N N . HIS B 1 5 ? 18.75 26 3.854 1 36.38 5 HIS B N 1
ATOM 2327 C CA . HIS B 1 5 ? 19.797 24.984 4.078 1 36.38 5 HIS B CA 1
ATOM 2328 C C . HIS B 1 5 ? 19.172 23.609 4.277 1 36.38 5 HIS B C 1
ATOM 2330 O O . HIS B 1 5 ? 19.906 22.609 4.402 1 36.38 5 HIS B O 1
ATOM 2336 N N . GLY B 1 6 ? 18.031 23.531 4.789 1 38.69 6 GLY B N 1
ATOM 2337 C CA . GLY B 1 6 ? 17.625 22.234 5.289 1 38.69 6 GLY B CA 1
ATOM 2338 C C . GLY B 1 6 ? 17.344 21.234 4.184 1 38.69 6 GLY B C 1
ATOM 2339 O O . GLY B 1 6 ? 17 20.078 4.457 1 38.69 6 GLY B O 1
ATOM 2340 N N . HIS B 1 7 ? 17.172 21.625 2.895 1 43.59 7 HIS B N 1
ATOM 2341 C CA . HIS B 1 7 ? 16.812 20.719 1.814 1 43.59 7 HIS B CA 1
ATOM 2342 C C . HIS B 1 7 ? 18.016 19.922 1.349 1 43.59 7 HIS B C 1
ATOM 2344 O O . HIS B 1 7 ? 17.906 19.062 0.467 1 43.59 7 HIS B O 1
ATOM 2350 N N . SER B 1 8 ? 19.219 20.25 1.767 1 44.47 8 SER B N 1
ATOM 2351 C CA . SER B 1 8 ? 20.406 19.75 1.087 1 44.47 8 SER B CA 1
ATOM 2352 C C . SER B 1 8 ? 20.75 18.328 1.535 1 44.47 8 SER B C 1
ATOM 2354 O O . SER B 1 8 ? 21.188 17.516 0.729 1 44.47 8 SER B O 1
ATOM 2356 N N . HIS B 1 9 ? 20.672 18.062 2.812 1 46.75 9 HIS B N 1
ATOM 2357 C CA . HIS B 1 9 ? 21.203 16.781 3.283 1 46.75 9 HIS B CA 1
ATOM 2358 C C . HIS B 1 9 ? 20.344 15.617 2.807 1 46.75 9 HIS B C 1
ATOM 2360 O O . HIS B 1 9 ? 20.859 14.539 2.51 1 46.75 9 HIS B O 1
ATOM 2366 N N . HIS B 1 10 ? 19.094 15.758 2.662 1 55.19 10 HIS B N 1
ATOM 2367 C CA . HIS B 1 10 ? 18.234 14.672 2.219 1 55.19 10 HIS B CA 1
ATOM 2368 C C . HIS B 1 10 ? 18.438 14.359 0.743 1 55.19 10 HIS B C 1
ATOM 2370 O O . HIS B 1 10 ? 18.359 13.203 0.331 1 55.19 10 HIS B O 1
ATOM 2376 N N . HIS B 1 11 ? 18.938 15.336 0.052 1 57.38 11 HIS B N 1
ATOM 2377 C CA . HIS B 1 11 ? 19.156 15.148 -1.378 1 57.38 11 HIS B CA 1
ATOM 2378 C C . HIS B 1 11 ? 20.391 14.297 -1.642 1 57.38 11 HIS B C 1
ATOM 2380 O O . HIS B 1 11 ? 20.391 13.461 -2.547 1 57.38 11 HIS B O 1
ATOM 2386 N N . SER B 1 12 ? 21.391 14.453 -0.772 1 61 12 SER B N 1
ATOM 2387 C CA . SER B 1 12 ? 22.625 13.719 -1.003 1 61 12 SER B CA 1
ATOM 2388 C C . SER B 1 12 ? 22.453 12.234 -0.71 1 61 12 SER B C 1
ATOM 2390 O O . SER B 1 12 ? 22.891 11.383 -1.483 1 61 12 SER B O 1
ATOM 2392 N N . THR B 1 13 ? 21.719 12.008 0.277 1 73.94 13 THR B N 1
ATOM 2393 C CA . THR B 1 13 ? 21.5 10.617 0.66 1 73.94 13 THR B CA 1
ATOM 2394 C C . THR B 1 13 ? 20.625 9.906 -0.364 1 73.94 13 THR B C 1
ATOM 2396 O O . THR B 1 13 ? 20.844 8.742 -0.678 1 73.94 13 THR B O 1
ATOM 2399 N N . GLY B 1 14 ? 19.844 10.688 -1.005 1 84.62 14 GLY B N 1
ATOM 2400 C CA . GLY B 1 14 ? 18.969 10.133 -2.025 1 84.62 14 GLY B CA 1
ATOM 2401 C C . GLY B 1 14 ? 19.719 9.719 -3.287 1 84.62 14 GLY B C 1
ATOM 2402 O O . GLY B 1 14 ? 19.469 8.648 -3.838 1 84.62 14 GLY B O 1
ATOM 2403 N N . GLN B 1 15 ? 20.672 10.469 -3.611 1 88.56 15 GLN B N 1
ATOM 2404 C CA . GLN B 1 15 ? 21.438 10.18 -4.82 1 88.56 15 GLN B CA 1
ATOM 2405 C C . GLN B 1 15 ? 22.344 8.969 -4.621 1 88.56 15 GLN B C 1
ATOM 2407 O O . GLN B 1 15 ? 22.5 8.156 -5.531 1 88.56 15 GLN B O 1
ATOM 2412 N N . ALA B 1 16 ? 22.922 8.914 -3.512 1 91.81 16 ALA B N 1
ATOM 2413 C CA . ALA B 1 16 ? 23.781 7.762 -3.197 1 91.81 16 ALA B CA 1
ATOM 2414 C C . ALA B 1 16 ? 22.969 6.469 -3.193 1 91.81 16 ALA B C 1
ATOM 2416 O O . ALA B 1 16 ? 23.406 5.453 -3.742 1 91.81 16 ALA B O 1
ATOM 2417 N N . ASN B 1 17 ? 21.828 6.5 -2.562 1 94.56 17 ASN B N 1
ATOM 2418 C CA . ASN B 1 17 ? 20.938 5.34 -2.549 1 94.56 17 ASN B CA 1
ATOM 2419 C C . ASN B 1 17 ? 20.531 4.93 -3.959 1 94.56 17 ASN B C 1
ATOM 2421 O O . ASN B 1 17 ? 20.5 3.738 -4.281 1 94.56 17 ASN B O 1
ATOM 2425 N N . LYS B 1 18 ? 20.297 5.898 -4.773 1 95.31 18 LYS B N 1
ATOM 2426 C CA . LYS B 1 18 ? 19.906 5.633 -6.152 1 95.31 18 LYS B CA 1
ATOM 2427 C C . LYS B 1 18 ? 21.031 4.938 -6.918 1 95.31 18 LYS B C 1
ATOM 2429 O O . LYS B 1 18 ? 20.781 3.961 -7.629 1 95.31 18 LYS B O 1
ATOM 2434 N N . ARG B 1 19 ? 22.156 5.391 -6.746 1 96 19 ARG B N 1
ATOM 2435 C CA . ARG B 1 19 ? 23.328 4.809 -7.395 1 96 19 ARG B CA 1
ATOM 2436 C C . ARG B 1 19 ? 23.562 3.375 -6.922 1 96 19 ARG B C 1
ATOM 2438 O O . ARG B 1 19 ? 23.844 2.49 -7.727 1 96 19 ARG B O 1
ATOM 2445 N N . ASN B 1 20 ? 23.469 3.207 -5.648 1 96.44 20 ASN B N 1
ATOM 2446 C CA . ASN B 1 20 ? 23.672 1.872 -5.09 1 96.44 20 ASN B CA 1
ATOM 2447 C C . ASN B 1 20 ? 22.625 0.889 -5.613 1 96.44 20 ASN B C 1
ATOM 2449 O O . ASN B 1 20 ? 22.953 -0.254 -5.938 1 96.44 20 ASN B O 1
ATOM 2453 N N . LEU B 1 21 ? 21.406 1.385 -5.684 1 96.5 21 LEU B N 1
ATOM 2454 C CA . LEU B 1 21 ? 20.344 0.542 -6.227 1 96.5 21 LEU B CA 1
ATOM 2455 C C . LEU B 1 21 ? 20.609 0.199 -7.688 1 96.5 21 LEU B C 1
ATOM 2457 O O . LEU B 1 21 ? 20.422 -0.945 -8.109 1 96.5 21 LEU B O 1
ATOM 2461 N N . LEU B 1 22 ? 21.062 1.134 -8.438 1 96.88 22 LEU B N 1
ATOM 2462 C CA . LEU B 1 22 ? 21.375 0.915 -9.844 1 96.88 22 LEU B CA 1
ATOM 2463 C C . LEU B 1 22 ? 22.484 -0.125 -10 1 96.88 22 LEU B C 1
ATOM 2465 O O . LEU B 1 22 ? 22.391 -1.026 -10.836 1 96.88 22 LEU B O 1
ATOM 2469 N N . PHE B 1 23 ? 23.5 -0.01 -9.188 1 96.44 23 PHE B N 1
ATOM 2470 C CA . PHE B 1 23 ? 24.609 -0.938 -9.266 1 96.44 23 PHE B CA 1
ATOM 2471 C C . PHE B 1 23 ? 24.188 -2.348 -8.883 1 96.44 23 PHE B C 1
ATOM 2473 O O . PHE B 1 23 ? 24.578 -3.322 -9.523 1 96.44 23 PHE B O 1
ATOM 2480 N N . ALA B 1 24 ? 23.422 -2.412 -7.809 1 96.25 24 ALA B N 1
ATOM 2481 C CA . ALA B 1 24 ? 22.906 -3.719 -7.41 1 96.25 24 ALA B CA 1
ATOM 2482 C C . ALA B 1 24 ? 22.062 -4.332 -8.523 1 96.25 24 ALA B C 1
ATOM 2484 O O . ALA B 1 24 ? 22.172 -5.523 -8.812 1 96.25 24 ALA B O 1
ATOM 2485 N N . MET B 1 25 ? 21.234 -3.512 -9.117 1 96.12 25 MET B N 1
ATOM 2486 C CA . MET B 1 25 ? 20.391 -3.945 -10.211 1 96.12 25 MET B CA 1
ATOM 2487 C C . MET B 1 25 ? 21.219 -4.441 -11.391 1 96.12 25 MET B C 1
ATOM 2489 O O . MET B 1 25 ? 20.875 -5.449 -12.016 1 96.12 25 MET B O 1
ATOM 2493 N N . LEU B 1 26 ? 22.312 -3.816 -11.695 1 96.25 26 LEU B N 1
ATOM 2494 C CA . LEU B 1 26 ? 23.172 -4.199 -12.797 1 96.25 26 LEU B CA 1
ATOM 2495 C C . LEU B 1 26 ? 23.875 -5.52 -12.508 1 96.25 26 LEU B C 1
ATOM 2497 O O . LEU B 1 26 ? 24.062 -6.348 -13.406 1 96.25 26 LEU B O 1
ATOM 2501 N N . ILE B 1 27 ? 24.266 -5.711 -11.312 1 95.56 27 ILE B N 1
ATOM 2502 C CA . ILE B 1 27 ? 24.922 -6.957 -10.922 1 95.56 27 ILE B CA 1
ATOM 2503 C C . ILE B 1 27 ? 23.953 -8.125 -11.117 1 95.56 27 ILE B C 1
ATOM 2505 O O . ILE B 1 27 ? 24.281 -9.094 -11.812 1 95.56 27 ILE B O 1
ATOM 2509 N N . ILE B 1 28 ? 22.797 -7.984 -10.578 1 94.06 28 ILE B N 1
ATOM 2510 C CA . ILE B 1 28 ? 21.812 -9.047 -10.656 1 94.06 28 ILE B CA 1
ATOM 2511 C C . ILE B 1 28 ? 21.312 -9.195 -12.094 1 94.06 28 ILE B C 1
ATOM 2513 O O . ILE B 1 28 ? 21.156 -10.305 -12.594 1 94.06 28 ILE B O 1
ATOM 2517 N N . GLY B 1 29 ? 21.062 -8.086 -12.711 1 94.44 29 GLY B N 1
ATOM 2518 C CA . GLY B 1 29 ? 20.609 -8.094 -14.086 1 94.44 29 GLY B CA 1
ATOM 2519 C C . GLY B 1 29 ? 21.578 -8.75 -15.039 1 94.44 29 GLY B C 1
ATOM 2520 O O . GLY B 1 29 ? 21.188 -9.516 -15.922 1 94.44 29 GLY B O 1
ATOM 2521 N N . SER B 1 30 ? 22.797 -8.5 -14.859 1 94.56 30 SER B N 1
ATOM 2522 C CA . SER B 1 30 ? 23.828 -9.109 -15.703 1 94.56 30 SER B CA 1
ATOM 2523 C C . SER B 1 30 ? 23.875 -10.617 -15.516 1 94.56 30 SER B C 1
ATOM 2525 O O . SER B 1 30 ? 23.969 -11.367 -16.484 1 94.56 30 SER B O 1
ATOM 2527 N N . TRP B 1 31 ? 23.781 -11 -14.289 1 90.5 31 TRP B N 1
ATOM 2528 C CA . TRP B 1 31 ? 23.797 -12.43 -14.008 1 90.5 31 TRP B CA 1
ATOM 2529 C C . TRP B 1 31 ? 22.547 -13.102 -14.594 1 90.5 31 TRP B C 1
ATOM 2531 O O . TRP B 1 31 ? 22.641 -14.203 -15.141 1 90.5 31 TRP B O 1
ATOM 2541 N N . MET B 1 32 ? 21.422 -12.445 -14.484 1 92 32 MET B N 1
ATOM 2542 C CA . MET B 1 32 ? 20.172 -12.945 -15.062 1 92 32 MET B CA 1
ATOM 2543 C C . MET B 1 32 ? 20.328 -13.156 -16.562 1 92 32 MET B C 1
ATOM 2545 O O . MET B 1 32 ? 19.953 -14.203 -17.094 1 92 32 MET B O 1
ATOM 2549 N N . PHE B 1 33 ? 20.938 -12.242 -17.25 1 92.75 33 PHE B N 1
ATOM 2550 C CA . PHE B 1 33 ? 21.078 -12.312 -18.688 1 92.75 33 PHE B CA 1
ATOM 2551 C C . PHE B 1 33 ? 22.078 -13.391 -19.078 1 92.75 33 PHE B C 1
ATOM 2553 O O . PHE B 1 33 ? 21.891 -14.094 -20.078 1 92.75 33 PHE B O 1
ATOM 2560 N N . ILE B 1 34 ? 23.141 -13.516 -18.344 1 89.5 34 ILE B N 1
ATOM 2561 C CA . ILE B 1 34 ? 24.125 -14.562 -18.594 1 89.5 34 ILE B CA 1
ATOM 2562 C C . ILE B 1 34 ? 23.469 -15.938 -18.5 1 89.5 34 ILE B C 1
ATOM 2564 O O . ILE B 1 34 ? 23.672 -16.797 -19.359 1 89.5 34 ILE B O 1
ATOM 2568 N N . GLN B 1 35 ? 22.672 -16.078 -17.516 1 89 35 GLN B N 1
ATOM 2569 C CA . GLN B 1 35 ? 21.984 -17.359 -17.344 1 89 35 GLN B CA 1
ATOM 2570 C C . GLN B 1 35 ? 20.938 -17.578 -18.453 1 89 35 GLN B C 1
ATOM 2572 O O . GLN B 1 35 ? 20.781 -18.688 -18.938 1 89 35 GLN B O 1
ATOM 2577 N N . PHE B 1 36 ? 20.297 -16.547 -18.766 1 90.12 36 PHE B N 1
ATOM 2578 C CA . PHE B 1 36 ? 19.266 -16.641 -19.797 1 90.12 36 PHE B CA 1
ATOM 2579 C C . PHE B 1 36 ? 19.891 -17.031 -21.141 1 90.12 36 PHE B C 1
ATOM 2581 O O . PHE B 1 36 ? 19.438 -17.984 -21.781 1 90.12 36 PHE B O 1
ATOM 2588 N N . ILE B 1 37 ? 20.969 -16.375 -21.531 1 90.62 37 ILE B N 1
ATOM 2589 C CA . ILE B 1 37 ? 21.656 -16.656 -22.797 1 90.62 37 ILE B CA 1
ATOM 2590 C C . ILE B 1 37 ? 22.297 -18.031 -22.734 1 90.62 37 ILE B C 1
ATOM 2592 O O . ILE B 1 37 ? 22.219 -18.812 -23.688 1 90.62 37 ILE B O 1
ATOM 25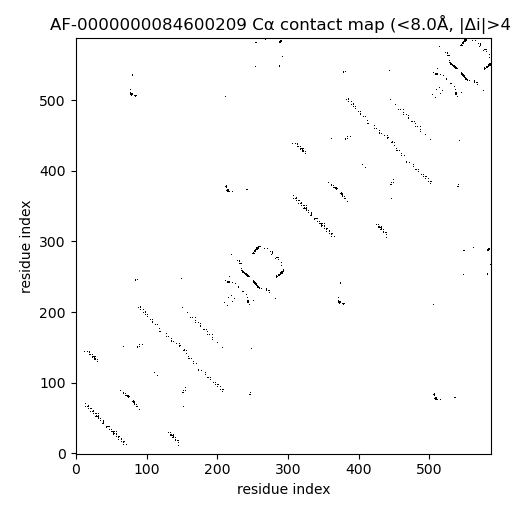96 N N . GLY B 1 38 ? 22.938 -18.312 -21.625 1 85.12 38 GLY B N 1
ATOM 2597 C CA . GLY B 1 38 ? 23.516 -19.625 -21.438 1 85.12 38 GLY B CA 1
ATOM 2598 C C . GLY B 1 38 ? 22.5 -20.75 -21.531 1 85.12 38 GLY B C 1
ATOM 2599 O O . GLY B 1 38 ? 22.766 -21.797 -22.125 1 85.12 38 GLY B O 1
ATOM 2600 N N . GLY B 1 39 ? 21.359 -20.531 -20.969 1 85.38 39 GLY B N 1
ATOM 2601 C CA . GLY B 1 39 ? 20.297 -21.516 -21.047 1 85.38 39 GLY B CA 1
ATOM 2602 C C . GLY B 1 39 ? 19.781 -21.734 -22.453 1 85.38 39 GLY B C 1
ATOM 2603 O O . GLY B 1 39 ? 19.531 -22.859 -22.875 1 85.38 39 GLY B O 1
ATOM 2604 N N . LEU B 1 40 ? 19.672 -20.656 -23.234 1 88.31 40 LEU B N 1
ATOM 2605 C CA . LEU B 1 40 ? 19.234 -20.75 -24.625 1 88.31 40 LEU B CA 1
ATOM 2606 C C . LEU B 1 40 ? 20.281 -21.469 -25.469 1 88.31 40 LEU B C 1
ATOM 2608 O O . LEU B 1 40 ? 19.938 -22.281 -26.344 1 88.31 40 LEU B O 1
ATOM 2612 N N . TRP B 1 41 ? 21.484 -21.172 -25.156 1 88.69 41 TRP B N 1
ATOM 2613 C CA . TRP B 1 41 ? 22.578 -21.734 -25.922 1 88.69 41 TRP B CA 1
ATOM 2614 C C . TRP B 1 41 ? 22.766 -23.219 -25.609 1 88.69 41 TRP B C 1
ATOM 2616 O O . TRP B 1 41 ? 23 -24.016 -26.516 1 88.69 41 TRP B O 1
ATOM 2626 N N . THR B 1 42 ? 22.609 -23.594 -24.422 1 83.81 42 THR B N 1
ATOM 2627 C CA . THR B 1 42 ? 22.859 -24.969 -24 1 83.81 42 THR B CA 1
ATOM 2628 C C . THR B 1 42 ? 21.578 -25.781 -24.031 1 83.81 42 THR B C 1
ATOM 2630 O O . THR B 1 42 ? 21.625 -27.016 -23.969 1 83.81 42 THR B O 1
ATOM 2633 N N . GLY B 1 43 ? 20.484 -25.125 -24.062 1 80.81 43 GLY B N 1
ATOM 2634 C CA . GLY B 1 43 ? 19.188 -25.797 -23.984 1 80.81 43 GLY B CA 1
ATOM 2635 C C . GLY B 1 43 ? 18.844 -26.281 -22.594 1 80.81 43 GLY B C 1
ATOM 2636 O O . GLY B 1 43 ? 17.969 -27.125 -22.422 1 80.81 43 GLY B O 1
ATOM 2637 N N . SER B 1 44 ? 19.531 -25.797 -21.641 1 81.19 44 SER B N 1
ATOM 2638 C CA . SER B 1 44 ? 19.312 -26.219 -20.25 1 81.19 44 SER B CA 1
ATOM 2639 C C . SER B 1 44 ? 18.094 -25.531 -19.656 1 81.19 44 SER B C 1
ATOM 2641 O O . SER B 1 44 ? 18.094 -24.328 -19.438 1 81.19 44 SER B O 1
ATOM 2643 N N . LEU B 1 45 ? 17.062 -26.312 -19.328 1 79.38 45 LEU B N 1
ATOM 2644 C CA . LEU B 1 45 ? 15.859 -25.797 -18.688 1 79.38 45 LEU B CA 1
ATOM 2645 C C . LEU B 1 45 ? 16.156 -25.312 -17.281 1 79.38 45 LEU B C 1
ATOM 2647 O O . LEU B 1 45 ? 15.523 -24.375 -16.781 1 79.38 45 LEU B O 1
ATOM 2651 N N . ALA B 1 46 ? 17.125 -25.969 -16.688 1 74.06 46 ALA B N 1
ATOM 2652 C CA . ALA B 1 46 ? 17.531 -25.594 -15.344 1 74.06 46 ALA B CA 1
ATOM 2653 C C . ALA B 1 46 ? 18.078 -24.156 -15.32 1 74.06 46 ALA B C 1
ATOM 2655 O O . ALA B 1 46 ? 17.719 -23.375 -14.438 1 74.06 46 ALA B O 1
ATOM 2656 N N . LEU B 1 47 ? 18.812 -23.844 -16.344 1 77.62 47 LEU B N 1
ATOM 2657 C CA . LEU B 1 47 ? 19.375 -22.516 -16.438 1 77.62 47 LEU B CA 1
ATOM 2658 C C . LEU B 1 47 ? 18.297 -21.484 -16.75 1 77.62 47 LEU B C 1
ATOM 2660 O O . LEU B 1 47 ? 18.297 -20.391 -16.172 1 77.62 47 LEU B O 1
ATOM 2664 N N . LEU B 1 48 ? 17.438 -21.812 -17.531 1 82.94 48 LEU B N 1
ATOM 2665 C CA . LEU B 1 48 ? 16.344 -20.922 -17.859 1 82.94 48 LEU B CA 1
ATOM 2666 C C . LEU B 1 48 ? 15.445 -20.688 -16.656 1 82.94 48 LEU B C 1
ATOM 2668 O O . LEU B 1 48 ? 14.992 -19.562 -16.422 1 82.94 48 LEU B O 1
ATOM 2672 N N . ALA B 1 49 ? 15.156 -21.719 -15.898 1 79.5 49 ALA B N 1
ATOM 2673 C CA . ALA B 1 49 ? 14.367 -21.594 -14.672 1 79.5 49 ALA B CA 1
ATOM 2674 C C . ALA B 1 49 ? 15.055 -20.656 -13.68 1 79.5 49 ALA B C 1
ATOM 2676 O O . ALA B 1 49 ? 14.398 -19.828 -13.039 1 79.5 49 ALA B O 1
ATOM 2677 N N . ASP B 1 50 ? 16.297 -20.781 -13.578 1 80.56 50 ASP B N 1
ATOM 2678 C CA . ASP B 1 50 ? 17.062 -19.906 -12.688 1 80.56 50 ASP B CA 1
ATOM 2679 C C . ASP B 1 50 ? 17 -18.453 -13.156 1 80.56 50 ASP B C 1
ATOM 2681 O O . ASP B 1 50 ? 16.922 -17.531 -12.336 1 80.56 50 ASP B O 1
ATOM 2685 N N . ALA B 1 51 ? 17.062 -18.328 -14.398 1 85.5 51 ALA B N 1
ATOM 2686 C CA . ALA B 1 51 ? 16.953 -16.984 -14.961 1 85.5 51 ALA B CA 1
ATOM 2687 C C . ALA B 1 51 ? 15.625 -16.328 -14.602 1 85.5 51 ALA B C 1
ATOM 2689 O O . ALA B 1 51 ? 15.562 -15.133 -14.312 1 85.5 51 ALA B O 1
ATOM 2690 N N . VAL B 1 52 ? 14.594 -17.062 -14.586 1 81.19 52 VAL B N 1
ATOM 2691 C CA . VAL B 1 52 ? 13.281 -16.562 -14.195 1 81.19 52 VAL B CA 1
ATOM 2692 C C . VAL B 1 52 ? 13.289 -16.156 -12.727 1 81.19 52 VAL B C 1
ATOM 2694 O O . VAL B 1 52 ? 12.719 -15.125 -12.352 1 81.19 52 VAL B O 1
ATOM 2697 N N . HIS B 1 53 ? 13.891 -16.984 -11.984 1 79.25 53 HIS B N 1
ATOM 2698 C CA . HIS B 1 53 ? 14.047 -16.641 -10.57 1 79.25 53 HIS B CA 1
ATOM 2699 C C . HIS B 1 53 ? 14.789 -15.32 -10.398 1 79.25 53 HIS B C 1
ATOM 2701 O O . HIS B 1 53 ? 14.359 -14.461 -9.633 1 79.25 53 HIS B O 1
ATOM 2707 N N . MET B 1 54 ? 15.805 -15.211 -11.172 1 86.44 54 MET B N 1
ATOM 2708 C CA . MET B 1 54 ? 16.594 -13.984 -11.102 1 86.44 54 MET B CA 1
ATOM 2709 C C . MET B 1 54 ? 15.805 -12.789 -11.625 1 86.44 54 MET B C 1
ATOM 2711 O O . MET B 1 54 ? 16.031 -11.656 -11.203 1 86.44 54 MET B O 1
ATOM 2715 N N . PHE B 1 55 ? 14.938 -13.039 -12.492 1 88.19 55 PHE B N 1
ATOM 2716 C CA . PHE B 1 55 ? 14.086 -11.969 -13 1 88.19 55 PHE B CA 1
ATOM 2717 C C . PHE B 1 55 ? 13.258 -11.359 -11.875 1 88.19 55 PHE B C 1
ATOM 2719 O O . PHE B 1 55 ? 13.086 -10.141 -11.82 1 88.19 55 PHE B O 1
ATOM 2726 N N . ASN B 1 56 ? 12.758 -12.172 -11.023 1 85.38 56 ASN B N 1
ATOM 2727 C CA . ASN B 1 56 ? 12 -11.688 -9.875 1 85.38 56 ASN B CA 1
ATOM 2728 C C . ASN B 1 56 ? 12.844 -10.781 -8.984 1 85.38 56 ASN B C 1
ATOM 2730 O O . ASN B 1 56 ? 12.367 -9.742 -8.508 1 85.38 56 ASN B O 1
ATOM 2734 N N . ASP B 1 57 ? 14.055 -11.172 -8.852 1 88.81 57 ASP B N 1
ATOM 2735 C CA . ASP B 1 57 ? 14.984 -10.359 -8.078 1 88.81 57 ASP B CA 1
ATOM 2736 C C . ASP B 1 57 ? 15.234 -9.008 -8.758 1 88.81 57 ASP B C 1
ATOM 2738 O O . ASP B 1 57 ? 15.234 -7.969 -8.094 1 88.81 57 ASP B O 1
ATOM 2742 N N . PHE B 1 58 ? 15.453 -9.172 -9.977 1 92.25 58 PHE B N 1
ATOM 2743 C CA . PHE B 1 58 ? 15.688 -7.965 -10.758 1 92.25 58 PHE B CA 1
ATOM 2744 C C . PHE B 1 58 ? 14.477 -7.043 -10.711 1 92.25 58 PHE B C 1
ATOM 2746 O O . PHE B 1 58 ? 14.625 -5.828 -10.555 1 92.25 58 PHE B O 1
ATOM 2753 N N . ALA B 1 59 ? 13.352 -7.582 -10.812 1 92.25 59 ALA B N 1
ATOM 2754 C CA . ALA B 1 59 ? 12.109 -6.809 -10.797 1 92.25 59 ALA B CA 1
ATOM 2755 C C . ALA B 1 59 ? 11.953 -6.062 -9.477 1 92.25 59 ALA B C 1
ATOM 2757 O O . ALA B 1 59 ? 11.539 -4.898 -9.453 1 92.25 59 ALA B O 1
ATOM 2758 N N . ASN B 1 60 ? 12.258 -6.707 -8.469 1 92.62 60 ASN B N 1
ATOM 2759 C CA . ASN B 1 60 ? 12.164 -6.086 -7.156 1 92.62 60 ASN B CA 1
ATOM 2760 C C . ASN B 1 60 ? 13.102 -4.887 -7.035 1 92.62 60 ASN B C 1
ATOM 2762 O O . ASN B 1 60 ? 12.703 -3.83 -6.543 1 92.62 60 ASN B O 1
ATOM 2766 N N . LEU B 1 61 ? 14.352 -5.102 -7.48 1 94.88 61 LEU B N 1
ATOM 2767 C CA . LEU B 1 61 ? 15.32 -4.008 -7.449 1 94.88 61 LEU B CA 1
ATOM 2768 C C . LEU B 1 61 ? 14.898 -2.887 -8.398 1 94.88 61 LEU B C 1
ATOM 2770 O O . LEU B 1 61 ? 15.094 -1.708 -8.094 1 94.88 61 LEU B O 1
ATOM 2774 N N . PHE B 1 62 ? 14.344 -3.232 -9.469 1 96.12 62 PHE B N 1
ATOM 2775 C CA . PHE B 1 62 ? 13.867 -2.25 -10.438 1 96.12 62 PHE B CA 1
ATOM 2776 C C . PHE B 1 62 ? 12.758 -1.392 -9.836 1 96.12 62 PHE B C 1
ATOM 2778 O O . PHE B 1 62 ? 12.75 -0.172 -10.008 1 96.12 62 PHE B O 1
ATOM 2785 N N . ILE B 1 63 ? 11.883 -2.006 -9.125 1 95.19 63 ILE B N 1
ATOM 2786 C CA . ILE B 1 63 ? 10.789 -1.29 -8.477 1 95.19 63 ILE B CA 1
ATOM 2787 C C . ILE B 1 63 ? 11.359 -0.315 -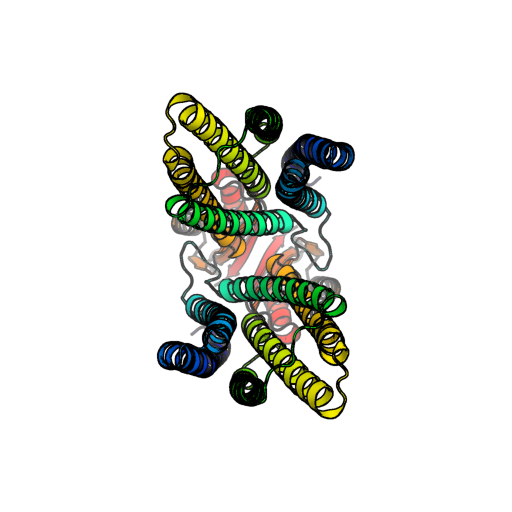7.445 1 95.19 63 ILE B C 1
ATOM 2789 O O . ILE B 1 63 ? 10.93 0.84 -7.375 1 95.19 63 ILE B O 1
ATOM 2793 N N . SER B 1 64 ? 12.305 -0.805 -6.707 1 96.5 64 SER B N 1
ATOM 2794 C CA . SER B 1 64 ? 12.945 0.051 -5.711 1 96.5 64 SER B CA 1
ATOM 2795 C C . SER B 1 64 ? 13.664 1.223 -6.367 1 96.5 64 SER B C 1
ATOM 2797 O O . SER B 1 64 ? 13.625 2.346 -5.863 1 96.5 64 SER B O 1
ATOM 2799 N N . PHE B 1 65 ? 14.32 0.957 -7.484 1 96.69 65 PHE B N 1
ATOM 2800 C CA . PHE B 1 65 ? 15.031 1.991 -8.234 1 96.69 65 PHE B CA 1
ATOM 2801 C C . PHE B 1 65 ? 14.047 3.008 -8.805 1 96.69 65 PHE B C 1
ATOM 2803 O O . PHE B 1 65 ? 14.273 4.215 -8.711 1 96.69 65 PHE B O 1
ATOM 2810 N N . LEU B 1 66 ? 13.016 2.512 -9.367 1 95.75 66 LEU B N 1
ATOM 2811 C CA . LEU B 1 66 ? 11.977 3.385 -9.906 1 95.75 66 LEU B CA 1
ATOM 2812 C C . LEU B 1 66 ? 11.375 4.254 -8.812 1 95.75 66 LEU B C 1
ATOM 2814 O O . LEU B 1 66 ? 11.133 5.445 -9.016 1 95.75 66 LEU B O 1
ATOM 2818 N N . ALA B 1 67 ? 11.133 3.656 -7.699 1 95.5 67 ALA B N 1
ATOM 2819 C CA . ALA B 1 67 ? 10.531 4.367 -6.574 1 95.5 67 ALA B CA 1
ATOM 2820 C C . ALA B 1 67 ? 11.406 5.539 -6.133 1 95.5 67 ALA B C 1
ATOM 2822 O O . ALA B 1 67 ? 10.906 6.648 -5.934 1 95.5 67 ALA B O 1
ATOM 2823 N N . ILE B 1 68 ? 12.703 5.289 -6 1 94.56 68 ILE B N 1
ATOM 2824 C CA . ILE B 1 68 ? 13.602 6.336 -5.527 1 94.56 68 ILE B CA 1
ATOM 2825 C C . ILE B 1 68 ? 13.734 7.422 -6.598 1 94.56 68 ILE B C 1
ATOM 2827 O O . ILE B 1 68 ? 13.883 8.602 -6.273 1 94.56 68 ILE B O 1
ATOM 2831 N N . THR B 1 69 ? 13.641 7.055 -7.871 1 95.56 69 THR B N 1
ATOM 2832 C CA . THR B 1 69 ? 13.703 8.016 -8.969 1 95.56 69 THR B CA 1
ATOM 2833 C C . THR B 1 69 ? 12.461 8.898 -8.984 1 95.56 69 THR B C 1
ATOM 2835 O O . THR B 1 69 ? 12.555 10.117 -9.164 1 95.56 69 THR B O 1
ATOM 2838 N N . LEU B 1 70 ? 11.344 8.305 -8.766 1 94 70 LEU B N 1
ATOM 2839 C CA . LEU B 1 70 ? 10.094 9.047 -8.742 1 94 70 LEU B CA 1
ATOM 2840 C C . LEU B 1 70 ? 9.992 9.922 -7.5 1 94 70 LEU B C 1
ATOM 2842 O O . LEU B 1 70 ? 9.438 11.023 -7.547 1 94 70 LEU B O 1
ATOM 2846 N N . ALA B 1 71 ? 10.516 9.398 -6.418 1 92.69 71 ALA B N 1
ATOM 2847 C CA . ALA B 1 71 ? 10.484 10.125 -5.152 1 92.69 71 ALA B CA 1
ATOM 2848 C C . ALA B 1 71 ? 11.289 11.422 -5.25 1 92.69 71 ALA B C 1
ATOM 2850 O O . ALA B 1 71 ? 11.039 12.375 -4.516 1 92.69 71 ALA B O 1
ATOM 2851 N N . ALA B 1 72 ? 12.25 11.461 -6.164 1 91.56 72 ALA B N 1
ATOM 2852 C CA . ALA B 1 72 ? 13.148 12.602 -6.297 1 91.56 72 ALA B CA 1
ATOM 2853 C C . ALA B 1 72 ? 12.5 13.719 -7.105 1 91.56 72 ALA B C 1
ATOM 2855 O O . ALA B 1 72 ? 12.992 14.852 -7.125 1 91.56 72 ALA B O 1
ATOM 2856 N N . LYS B 1 73 ? 11.383 13.422 -7.695 1 91.44 73 LYS B N 1
ATOM 2857 C CA . LYS B 1 73 ? 10.68 14.438 -8.477 1 91.44 73 LYS B CA 1
ATOM 2858 C C . LYS B 1 73 ? 10.094 15.516 -7.57 1 91.44 73 LYS B C 1
ATOM 2860 O O . LYS B 1 73 ? 9.734 15.242 -6.422 1 91.44 73 LYS B O 1
ATOM 2865 N N . ALA B 1 74 ? 9.945 16.672 -8.094 1 86.75 74 ALA B N 1
ATOM 2866 C CA . ALA B 1 74 ? 9.461 17.828 -7.34 1 86.75 74 ALA B CA 1
ATOM 2867 C C . ALA B 1 74 ? 7.969 17.688 -7.039 1 86.75 74 ALA B C 1
ATOM 2869 O O . ALA B 1 74 ? 7.254 16.953 -7.727 1 86.75 74 ALA B O 1
ATOM 2870 N N . ALA B 1 75 ? 7.566 18.391 -6.008 1 89.44 75 ALA B N 1
ATOM 2871 C CA . ALA B 1 75 ? 6.148 18.453 -5.652 1 89.44 75 ALA B CA 1
ATOM 2872 C C . ALA B 1 75 ? 5.328 19.094 -6.773 1 89.44 75 ALA B C 1
ATOM 2874 O O . ALA B 1 75 ? 5.848 19.891 -7.559 1 89.44 75 ALA B O 1
ATOM 2875 N N . THR B 1 76 ? 4.102 18.703 -6.906 1 89.88 76 THR B N 1
ATOM 2876 C CA . THR B 1 76 ? 3.168 19.234 -7.887 1 89.88 76 THR B CA 1
ATOM 2877 C C . THR B 1 76 ? 1.905 19.75 -7.203 1 89.88 76 THR B C 1
ATOM 2879 O O . THR B 1 76 ? 1.791 19.703 -5.977 1 89.88 76 THR B O 1
ATOM 2882 N N . LYS B 1 77 ? 0.979 20.25 -8.055 1 89.06 77 LYS B N 1
ATOM 2883 C CA . LYS B 1 77 ? -0.284 20.766 -7.539 1 89.06 77 LYS B CA 1
ATOM 2884 C C . LYS B 1 77 ? -1.159 19.641 -7 1 89.06 77 LYS B C 1
ATOM 2886 O O . LYS B 1 77 ? -2.012 19.875 -6.137 1 89.06 77 LYS B O 1
ATOM 2891 N N . THR B 1 78 ? -0.902 18.484 -7.496 1 90.56 78 THR B N 1
ATOM 2892 C CA . THR B 1 78 ? -1.722 17.344 -7.078 1 90.56 78 THR B CA 1
ATOM 2893 C C . THR B 1 78 ? -1.032 16.562 -5.969 1 90.56 78 THR B C 1
ATOM 2895 O O . THR B 1 78 ? -1.668 15.758 -5.281 1 90.56 78 THR B O 1
ATOM 2898 N N . ARG B 1 79 ? 0.252 16.781 -5.887 1 91.81 79 ARG B N 1
ATOM 2899 C CA . ARG B 1 79 ? 1.048 16.172 -4.824 1 91.81 79 ARG B CA 1
ATOM 2900 C C . ARG B 1 79 ? 1.885 17.219 -4.102 1 91.81 79 ARG B C 1
ATOM 2902 O O . ARG B 1 79 ? 3.082 17.359 -4.363 1 91.81 79 ARG B O 1
ATOM 2909 N N . THR B 1 80 ? 1.289 17.781 -3.148 1 89.12 80 THR B N 1
ATOM 2910 C CA . THR B 1 80 ? 1.881 18.969 -2.531 1 89.12 80 THR B CA 1
ATOM 2911 C C . THR B 1 80 ? 2.988 18.562 -1.559 1 89.12 80 THR B C 1
ATOM 2913 O O . THR B 1 80 ? 3.869 19.375 -1.252 1 89.12 80 THR B O 1
ATOM 2916 N N . PHE B 1 81 ? 2.932 17.359 -1.041 1 89.19 81 PHE B N 1
ATOM 2917 C CA . PHE B 1 81 ? 3.975 16.875 -0.145 1 89.19 81 PHE B CA 1
ATOM 2918 C C . PHE B 1 81 ? 5.137 16.281 -0.936 1 89.19 81 PHE B C 1
ATOM 2920 O O . PHE B 1 81 ? 6.172 15.938 -0.361 1 89.19 81 PHE B O 1
ATOM 2927 N N . GLY B 1 82 ? 4.945 16.234 -2.244 1 89 82 GLY B N 1
ATOM 2928 C CA . GLY B 1 82 ? 5.945 15.602 -3.09 1 89 82 GLY B CA 1
ATOM 2929 C C . GLY B 1 82 ? 5.625 14.148 -3.404 1 89 82 GLY B C 1
ATOM 2930 O O . GLY B 1 82 ? 4.5 13.695 -3.182 1 89 82 GLY B O 1
ATOM 2931 N N . ASN B 1 83 ? 6.66 13.469 -3.975 1 92.38 83 ASN B N 1
ATOM 2932 C CA . ASN B 1 83 ? 6.484 12.094 -4.41 1 92.38 83 ASN B CA 1
ATOM 2933 C C . ASN B 1 83 ? 7.297 11.125 -3.549 1 92.38 83 ASN B C 1
ATOM 2935 O O . ASN B 1 83 ? 7.617 10.016 -3.984 1 92.38 83 ASN B O 1
ATOM 2939 N N . HIS B 1 84 ? 7.453 11.461 -2.371 1 91.75 84 HIS B N 1
ATOM 2940 C CA . HIS B 1 84 ? 8.367 10.742 -1.489 1 91.75 84 HIS B CA 1
ATOM 2941 C C . HIS B 1 84 ? 7.797 9.391 -1.091 1 91.75 84 HIS B C 1
ATOM 2943 O O . HIS B 1 84 ? 8.547 8.43 -0.886 1 91.75 84 HIS B O 1
ATOM 2949 N N . ARG B 1 85 ? 6.527 9.297 -1.113 1 95.31 85 ARG B N 1
ATOM 2950 C CA . ARG B 1 85 ? 5.895 8.109 -0.549 1 95.31 85 ARG B CA 1
ATOM 2951 C C . ARG B 1 85 ? 5.938 6.941 -1.53 1 95.31 85 ARG B C 1
ATOM 2953 O O . ARG B 1 85 ? 5.578 5.816 -1.184 1 95.31 85 ARG B O 1
ATOM 2960 N N . TYR B 1 86 ? 6.426 7.195 -2.707 1 94.94 86 TYR B N 1
ATOM 2961 C CA . TYR B 1 86 ? 6.672 6.078 -3.613 1 94.94 86 TYR B CA 1
ATOM 2962 C C . TYR B 1 86 ? 7.645 5.082 -2.998 1 94.94 86 TYR B C 1
ATOM 2964 O O . TYR B 1 86 ? 7.539 3.875 -3.23 1 94.94 86 TYR B O 1
ATOM 2972 N N . GLU B 1 87 ? 8.531 5.609 -2.232 1 95.31 87 GLU B N 1
ATOM 2973 C CA . GLU B 1 87 ? 9.5 4.738 -1.567 1 95.31 87 GLU B CA 1
ATOM 2974 C C . GLU B 1 87 ? 8.812 3.836 -0.544 1 95.31 87 GLU B C 1
ATOM 2976 O O . GLU B 1 87 ? 9.172 2.668 -0.397 1 95.31 87 GLU B O 1
ATOM 2981 N N . VAL B 1 88 ? 7.871 4.402 0.136 1 95.94 88 VAL B N 1
ATOM 2982 C CA . VAL B 1 88 ? 7.137 3.627 1.133 1 95.94 88 VAL B CA 1
ATOM 2983 C C . VAL B 1 88 ? 6.273 2.576 0.439 1 95.94 88 VAL B C 1
ATOM 2985 O O . VAL B 1 88 ? 6.223 1.422 0.873 1 95.94 88 VAL B O 1
ATOM 2988 N N . LEU B 1 89 ? 5.711 2.926 -0.654 1 96.19 89 LEU B N 1
ATOM 2989 C CA . LEU B 1 89 ? 4.891 1.997 -1.424 1 96.19 89 LEU B CA 1
ATOM 2990 C C . LEU B 1 89 ? 5.738 0.857 -1.98 1 96.19 89 LEU B C 1
ATOM 2992 O O . LEU B 1 89 ? 5.305 -0.298 -1.985 1 96.19 89 LEU B O 1
ATOM 2996 N N . SER B 1 90 ? 6.867 1.256 -2.477 1 96.31 90 SER B N 1
ATOM 2997 C CA . SER B 1 90 ? 7.789 0.235 -2.965 1 96.31 90 SER B CA 1
ATOM 2998 C C . SER B 1 90 ? 8.141 -0.764 -1.866 1 96.31 90 SER B C 1
ATOM 3000 O O . SER B 1 90 ? 8.18 -1.973 -2.109 1 96.31 90 SER B O 1
ATOM 3002 N N . SER B 1 91 ? 8.375 -0.271 -0.708 1 96.25 91 SER B N 1
ATOM 3003 C CA . SER B 1 91 ? 8.703 -1.128 0.426 1 96.25 91 SER B CA 1
ATOM 3004 C C . SER B 1 91 ? 7.535 -2.041 0.785 1 96.25 91 SER B C 1
ATOM 3006 O O . SER B 1 91 ? 7.738 -3.195 1.168 1 96.25 91 SER B O 1
ATOM 3008 N N . LEU B 1 92 ? 6.371 -1.504 0.681 1 96.25 92 LEU B N 1
ATOM 3009 C CA . LEU B 1 92 ? 5.184 -2.318 0.906 1 96.25 92 LEU B CA 1
ATOM 3010 C C . LEU B 1 92 ? 5.125 -3.479 -0.082 1 96.25 92 LEU B C 1
ATOM 3012 O O . LEU B 1 92 ? 4.93 -4.629 0.317 1 96.25 92 LEU B O 1
ATOM 3016 N N . LEU B 1 93 ?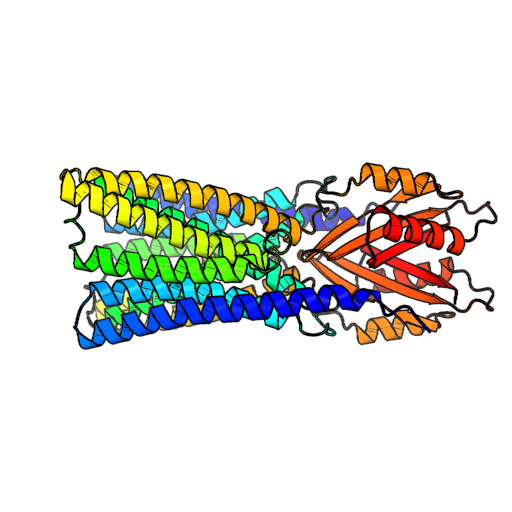 5.289 -3.129 -1.296 1 94.06 93 LEU B N 1
ATOM 3017 C CA . LEU B 1 93 ? 5.254 -4.148 -2.338 1 94.06 93 LEU B CA 1
ATOM 3018 C C . LEU B 1 93 ? 6.336 -5.199 -2.109 1 94.06 93 LEU B C 1
ATOM 3020 O O . LEU B 1 93 ? 6.078 -6.398 -2.229 1 94.06 93 LEU B O 1
ATOM 3024 N N . ASN B 1 94 ? 7.457 -4.758 -1.762 1 93.69 94 ASN B N 1
ATOM 3025 C CA . ASN B 1 94 ? 8.57 -5.668 -1.509 1 93.69 94 ASN B CA 1
ATOM 3026 C C . ASN B 1 94 ? 8.281 -6.605 -0.342 1 93.69 94 ASN B C 1
ATOM 3028 O O . ASN B 1 94 ? 8.562 -7.801 -0.413 1 93.69 94 ASN B O 1
ATOM 3032 N N . SER B 1 95 ? 7.785 -6.062 0.699 1 95.44 95 SER B N 1
ATOM 3033 C CA . SER B 1 95 ? 7.516 -6.883 1.876 1 95.44 95 SER B CA 1
ATOM 3034 C C . SER B 1 95 ? 6.449 -7.93 1.587 1 95.44 95 SER B C 1
ATOM 3036 O O . SER B 1 95 ? 6.578 -9.086 1.998 1 95.44 95 SER B O 1
ATOM 3038 N N . VAL B 1 96 ? 5.465 -7.551 0.853 1 93.69 96 VAL B N 1
ATOM 3039 C CA . VAL B 1 96 ? 4.414 -8.492 0.484 1 93.69 96 VAL B CA 1
ATOM 3040 C C . VAL B 1 96 ? 4.984 -9.578 -0.421 1 93.69 96 VAL B C 1
ATOM 3042 O O . VAL B 1 96 ? 4.691 -10.766 -0.239 1 93.69 96 VAL B O 1
ATOM 3045 N N . MET B 1 97 ? 5.738 -9.172 -1.364 1 92.25 97 MET B N 1
ATOM 3046 C CA . MET B 1 97 ? 6.359 -10.133 -2.275 1 92.25 97 MET B CA 1
ATOM 3047 C C . MET B 1 97 ? 7.223 -11.133 -1.511 1 92.25 97 MET B C 1
ATOM 3049 O O . MET B 1 97 ? 7.227 -12.32 -1.824 1 92.25 97 MET B O 1
ATOM 3053 N N . LEU B 1 98 ? 7.93 -10.617 -0.51 1 93.25 98 LEU B N 1
ATOM 3054 C CA . LEU B 1 98 ? 8.766 -11.484 0.311 1 93.25 98 LEU B CA 1
ATOM 3055 C C . LEU B 1 98 ? 7.914 -12.516 1.049 1 93.25 98 LEU B C 1
ATOM 3057 O O . LEU B 1 98 ? 8.297 -13.68 1.15 1 93.25 98 LEU B O 1
ATOM 3061 N N . LEU B 1 99 ? 6.812 -12.094 1.539 1 94.56 99 LEU B N 1
ATOM 30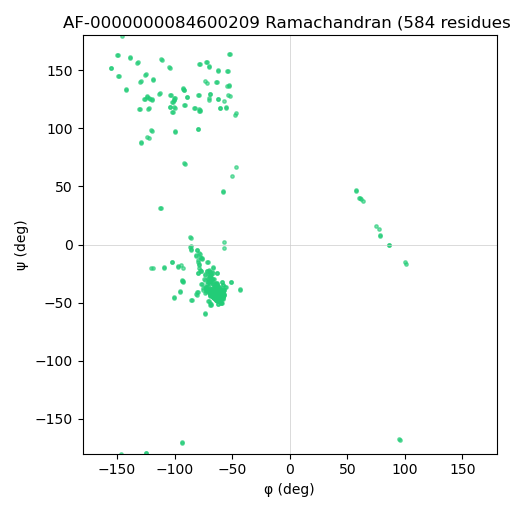62 C CA . LEU B 1 99 ? 5.922 -13.008 2.246 1 94.56 99 LEU B CA 1
ATOM 3063 C C . LEU B 1 99 ? 5.375 -14.078 1.301 1 94.56 99 LEU B C 1
ATOM 3065 O O . LEU B 1 99 ? 5.277 -15.25 1.668 1 94.56 99 LEU B O 1
ATOM 3069 N N . VAL B 1 100 ? 5.027 -13.656 0.125 1 90.69 100 VAL B N 1
ATOM 3070 C CA . VAL B 1 100 ? 4.535 -14.586 -0.886 1 90.69 100 VAL B CA 1
ATOM 3071 C C . VAL B 1 100 ? 5.625 -15.602 -1.225 1 90.69 100 VAL B C 1
ATOM 3073 O O . VAL B 1 100 ? 5.363 -16.812 -1.292 1 90.69 100 VAL B O 1
ATOM 3076 N N . ILE B 1 101 ? 6.801 -15.117 -1.395 1 88.62 101 ILE B N 1
ATOM 3077 C CA . ILE B 1 101 ? 7.934 -15.984 -1.701 1 88.62 101 ILE B CA 1
ATOM 3078 C C . ILE B 1 101 ? 8.133 -16.984 -0.569 1 88.62 101 ILE B C 1
ATOM 3080 O O . ILE B 1 101 ? 8.297 -18.188 -0.816 1 88.62 101 ILE B O 1
ATOM 3084 N N . ALA B 1 102 ? 8.109 -16.469 0.659 1 93.62 102 ALA B N 1
ATOM 3085 C CA . ALA B 1 102 ? 8.266 -17.344 1.817 1 93.62 102 ALA B CA 1
ATOM 3086 C C . ALA B 1 102 ? 7.207 -18.438 1.832 1 93.62 102 ALA B C 1
ATOM 3088 O O . ALA B 1 102 ? 7.504 -19.594 2.109 1 93.62 102 ALA B O 1
ATOM 3089 N N . PHE B 1 103 ? 6.043 -18.141 1.481 1 93.06 103 PHE B N 1
ATOM 3090 C CA . PHE B 1 103 ? 4.941 -19.094 1.434 1 93.06 103 PHE B CA 1
ATOM 3091 C C . PHE B 1 103 ? 5.211 -20.188 0.394 1 93.06 103 PHE B C 1
ATOM 3093 O O . PHE B 1 103 ? 5.039 -21.375 0.668 1 93.06 103 PHE B O 1
ATOM 3100 N N . PHE B 1 104 ? 5.617 -19.812 -0.786 1 88.88 104 PHE B N 1
ATOM 3101 C CA . PHE B 1 104 ? 5.875 -20.766 -1.858 1 88.88 104 PHE B CA 1
ATOM 3102 C C . PHE B 1 104 ? 7.051 -21.672 -1.512 1 88.88 104 PHE B C 1
ATOM 3104 O O . PHE B 1 104 ? 7.059 -22.859 -1.861 1 88.88 104 PHE B O 1
ATOM 3111 N N . ILE B 1 105 ? 8.023 -21.094 -0.836 1 89.5 105 ILE B N 1
ATOM 3112 C CA . ILE B 1 105 ? 9.18 -21.891 -0.43 1 89.5 105 ILE B CA 1
ATOM 3113 C C . ILE B 1 105 ? 8.734 -22.984 0.528 1 89.5 105 ILE B C 1
ATOM 3115 O O . ILE B 1 105 ? 9.133 -24.141 0.379 1 89.5 105 ILE B O 1
ATOM 3119 N N . VAL B 1 106 ? 7.918 -22.656 1.472 1 93.44 106 VAL B N 1
ATOM 3120 C CA . VAL B 1 106 ? 7.434 -23.625 2.447 1 93.44 106 VAL B CA 1
ATOM 3121 C C . VAL B 1 106 ? 6.613 -24.703 1.741 1 93.44 106 VAL B C 1
ATOM 3123 O O . VAL B 1 106 ? 6.777 -25.891 2.008 1 93.44 106 VAL B O 1
ATOM 3126 N N . ARG B 1 107 ? 5.793 -24.328 0.849 1 91.38 107 ARG B N 1
ATOM 3127 C CA . ARG B 1 107 ? 4.965 -25.266 0.102 1 91.38 107 ARG B CA 1
ATOM 3128 C C . ARG B 1 107 ? 5.828 -26.25 -0.684 1 91.38 107 ARG B C 1
ATOM 3130 O O . ARG B 1 107 ? 5.586 -27.453 -0.653 1 91.38 107 ARG B O 1
ATOM 3137 N N . GLU B 1 108 ? 6.781 -25.734 -1.37 1 87.56 108 GLU B N 1
ATOM 3138 C CA . GLU B 1 108 ? 7.688 -26.578 -2.141 1 87.56 108 GLU B CA 1
ATOM 3139 C C . GLU B 1 108 ? 8.484 -27.5 -1.228 1 87.56 108 GLU B C 1
ATOM 3141 O O . GLU B 1 108 ? 8.711 -28.672 -1.567 1 87.56 108 GLU B O 1
ATOM 3146 N N . ALA B 1 109 ? 8.891 -26.953 -0.108 1 89.75 109 ALA B N 1
ATOM 3147 C CA . ALA B 1 109 ? 9.664 -27.75 0.845 1 89.75 109 ALA B CA 1
ATOM 3148 C C . ALA B 1 109 ? 8.836 -28.906 1.384 1 89.75 109 ALA B C 1
ATOM 3150 O O . ALA B 1 109 ? 9.344 -30.031 1.515 1 89.75 109 ALA B O 1
ATOM 3151 N N . ILE B 1 110 ? 7.656 -28.719 1.646 1 91.06 110 ILE B N 1
ATOM 3152 C CA . ILE B 1 110 ? 6.766 -29.766 2.129 1 91.06 110 ILE B CA 1
ATOM 3153 C C . ILE B 1 110 ? 6.617 -30.844 1.06 1 91.06 110 ILE B C 1
ATOM 3155 O O . ILE B 1 110 ? 6.605 -32.031 1.371 1 91.06 110 ILE B O 1
ATOM 3159 N N . GLY B 1 111 ? 6.457 -30.469 -0.14 1 88.94 111 GLY B N 1
ATOM 3160 C CA . GLY B 1 111 ? 6.41 -31.422 -1.239 1 88.94 111 GLY B CA 1
ATOM 3161 C C . GLY B 1 111 ? 7.656 -32.281 -1.341 1 88.94 111 GLY B C 1
ATOM 3162 O O . GLY B 1 111 ? 7.57 -33.469 -1.641 1 88.94 111 GLY B O 1
ATOM 3163 N N . ARG B 1 112 ? 8.789 -31.719 -1.031 1 86.56 112 ARG B N 1
ATOM 3164 C CA . ARG B 1 112 ? 10.055 -32.438 -1.141 1 86.56 112 ARG B CA 1
ATOM 3165 C C . ARG B 1 112 ? 10.242 -33.406 0.015 1 86.56 112 ARG B C 1
ATOM 3167 O O . ARG B 1 112 ? 11.055 -34.312 -0.066 1 86.56 112 ARG B O 1
ATOM 3174 N N . PHE B 1 113 ? 9.57 -33.156 1.09 1 87.06 113 PHE B N 1
ATOM 3175 C CA . PHE B 1 113 ? 9.578 -34.125 2.176 1 87.06 113 PHE B CA 1
ATOM 3176 C C . PHE B 1 113 ? 8.922 -35.438 1.739 1 87.06 113 PHE B C 1
ATOM 3178 O O . PHE B 1 113 ? 9.352 -36.531 2.15 1 87.06 113 PHE B O 1
ATOM 3185 N N . ILE B 1 114 ? 7.965 -35.312 0.911 1 84.94 114 ILE B N 1
ATOM 3186 C CA . ILE B 1 114 ? 7.195 -36.469 0.472 1 84.94 114 ILE B CA 1
ATOM 3187 C C . ILE B 1 114 ? 7.91 -37.125 -0.695 1 84.94 114 ILE B C 1
ATOM 3189 O O . ILE B 1 114 ? 8.047 -38.375 -0.717 1 84.94 114 ILE B O 1
ATOM 3193 N N . GLU B 1 115 ? 8.305 -36.281 -1.661 1 82.62 115 GLU B N 1
ATOM 3194 C CA . GLU B 1 115 ? 9.039 -36.781 -2.812 1 82.62 115 GLU B CA 1
ATOM 3195 C C . GLU B 1 115 ? 10.391 -36.094 -2.959 1 82.62 115 GLU B C 1
ATOM 3197 O O . GLU B 1 115 ? 10.484 -35.062 -3.613 1 82.62 115 GLU B O 1
ATOM 3202 N N . PRO B 1 116 ? 11.305 -36.781 -2.316 1 75.56 116 PRO B N 1
ATOM 3203 C CA . PRO B 1 116 ? 12.625 -36.125 -2.406 1 75.56 116 PRO B CA 1
ATOM 3204 C C . PRO B 1 116 ? 13.117 -36 -3.844 1 75.56 116 PRO B C 1
ATOM 3206 O O . PRO B 1 116 ? 12.867 -36.875 -4.668 1 75.56 116 PRO B O 1
ATOM 3209 N N . GLU B 1 117 ? 13.258 -34.75 -4.211 1 64.81 117 GLU B N 1
ATOM 3210 C CA . GLU B 1 117 ? 13.742 -34.5 -5.566 1 64.81 117 GLU B CA 1
ATOM 3211 C C . GLU B 1 117 ? 15.227 -34.844 -5.695 1 64.81 117 GLU B C 1
ATOM 3213 O O . GLU B 1 117 ? 15.977 -34.719 -4.73 1 64.81 117 GLU B O 1
ATOM 3218 N N . ALA B 1 118 ? 15.445 -35.5 -6.953 1 58.5 118 ALA B N 1
ATOM 3219 C CA . ALA B 1 118 ? 16.828 -35.875 -7.23 1 58.5 118 ALA B CA 1
ATOM 3220 C C . ALA B 1 118 ? 17.766 -34.688 -7.078 1 58.5 118 ALA B C 1
ATOM 3222 O O . ALA B 1 118 ? 17.344 -33.531 -7.277 1 58.5 118 ALA B O 1
ATOM 3223 N N . VAL B 1 119 ? 18.875 -34.812 -6.473 1 57.16 119 VAL B N 1
ATOM 3224 C CA . VAL B 1 119 ? 19.938 -33.938 -6.023 1 57.16 119 VAL B CA 1
ATOM 3225 C C . VAL B 1 119 ? 20.438 -33.094 -7.199 1 57.16 119 VAL B C 1
ATOM 3227 O O . VAL B 1 119 ? 20.391 -33.531 -8.352 1 57.16 119 VAL B O 1
ATOM 3230 N N . MET B 1 120 ? 20.484 -31.781 -6.949 1 60.09 120 MET B N 1
ATOM 3231 C CA . MET B 1 120 ? 21.188 -30.922 -7.902 1 60.09 120 MET B CA 1
ATOM 3232 C C . MET B 1 120 ? 22.547 -31.516 -8.266 1 60.09 120 MET B C 1
ATOM 3234 O O . MET B 1 120 ? 23.312 -31.906 -7.391 1 60.09 120 MET B O 1
ATOM 3238 N N . GLY B 1 121 ? 22.75 -31.938 -9.516 1 63.69 121 GLY B N 1
ATOM 3239 C CA . GLY B 1 121 ? 24.078 -32.344 -9.969 1 63.69 121 GLY B CA 1
ATOM 3240 C C . GLY B 1 121 ? 25.156 -31.312 -9.711 1 63.69 121 GLY B C 1
ATOM 3241 O O . GLY B 1 121 ? 24.875 -30.234 -9.18 1 63.69 121 GLY B O 1
ATOM 3242 N N . GLY B 1 122 ? 26.422 -31.688 -9.773 1 66.44 122 GLY B N 1
ATOM 3243 C CA . GLY B 1 122 ? 27.578 -30.812 -9.617 1 66.44 122 GLY B CA 1
ATOM 3244 C C . GLY B 1 122 ? 27.438 -29.5 -10.344 1 66.44 122 GLY B C 1
ATOM 3245 O O . GLY B 1 122 ? 27.766 -28.438 -9.797 1 66.44 122 GLY B O 1
ATOM 3246 N N . GLY B 1 123 ? 26.875 -29.484 -11.492 1 69.75 123 GLY B N 1
ATOM 3247 C CA . GLY B 1 123 ? 26.672 -28.281 -12.273 1 69.75 123 GLY B CA 1
ATOM 3248 C C . GLY B 1 123 ? 25.75 -27.281 -11.594 1 69.75 123 GLY B C 1
ATOM 3249 O O . GLY B 1 123 ? 26 -26.078 -11.625 1 69.75 123 GLY B O 1
ATOM 3250 N N . MET B 1 124 ? 24.859 -27.844 -10.938 1 71.38 124 MET B N 1
ATOM 3251 C CA . MET B 1 124 ? 23.891 -26.984 -10.266 1 71.38 124 MET B CA 1
ATOM 3252 C C . MET B 1 124 ? 24.516 -26.312 -9.055 1 71.38 124 MET B C 1
ATOM 3254 O O . MET B 1 124 ? 24.203 -25.156 -8.75 1 71.38 124 MET B O 1
ATOM 3258 N N . ILE B 1 125 ? 25.422 -26.984 -8.484 1 77.06 125 ILE B N 1
ATOM 3259 C CA . ILE B 1 125 ? 26.109 -26.422 -7.32 1 77.06 125 ILE B CA 1
ATOM 3260 C C . ILE B 1 125 ? 26.984 -25.25 -7.746 1 77.06 125 ILE B C 1
ATOM 3262 O O . ILE B 1 125 ? 27.047 -24.234 -7.066 1 77.06 125 ILE B O 1
ATOM 3266 N N . ILE B 1 126 ? 27.656 -25.391 -8.844 1 78 126 ILE B N 1
ATOM 3267 C CA . ILE B 1 126 ? 28.531 -24.344 -9.352 1 78 126 ILE B CA 1
ATOM 3268 C C . ILE B 1 126 ? 27.688 -23.109 -9.711 1 78 126 ILE B C 1
ATOM 3270 O O . ILE B 1 126 ? 28.062 -21.984 -9.375 1 78 126 ILE B O 1
ATOM 3274 N N . LEU B 1 127 ? 26.594 -23.359 -10.312 1 77 127 LEU B N 1
ATOM 3275 C CA . LEU B 1 127 ? 25.703 -22.266 -10.688 1 77 127 LEU B CA 1
ATOM 3276 C C . LEU B 1 127 ? 25.156 -21.562 -9.445 1 77 127 LEU B C 1
ATOM 3278 O O . LEU B 1 127 ? 25.062 -20.328 -9.414 1 77 127 LEU B O 1
ATOM 3282 N N . ALA B 1 128 ? 24.844 -22.344 -8.484 1 79.12 128 ALA B N 1
ATOM 3283 C CA . ALA B 1 128 ? 24.359 -21.781 -7.227 1 79.12 128 ALA B CA 1
ATOM 3284 C C . ALA B 1 128 ? 25.422 -20.938 -6.555 1 79.12 128 ALA B C 1
ATOM 3286 O O . ALA B 1 128 ? 25.125 -19.875 -5.98 1 79.12 128 ALA B O 1
ATOM 3287 N N . PHE B 1 129 ? 26.609 -21.391 -6.699 1 84.19 129 PHE B N 1
ATOM 3288 C CA . PHE B 1 129 ? 27.734 -20.688 -6.082 1 84.19 129 PHE B CA 1
ATOM 3289 C C . PHE B 1 129 ? 27.969 -19.344 -6.777 1 84.19 129 PHE B C 1
ATOM 3291 O O . PHE B 1 129 ? 28.219 -18.328 -6.121 1 84.19 129 PHE B O 1
ATOM 3298 N N . ILE B 1 130 ? 27.922 -19.312 -8.031 1 85.44 130 ILE B N 1
ATOM 3299 C CA . ILE B 1 130 ? 28.125 -18.078 -8.781 1 85.44 130 ILE B CA 1
ATOM 3300 C C . ILE B 1 130 ? 26.984 -17.109 -8.477 1 85.44 130 ILE B C 1
ATOM 3302 O O . ILE B 1 130 ? 27.219 -15.906 -8.297 1 85.44 130 ILE B O 1
ATOM 3306 N N . GLY B 1 131 ? 25.812 -17.594 -8.484 1 84.81 131 GLY B N 1
ATOM 3307 C CA . GLY B 1 131 ? 24.688 -16.766 -8.086 1 84.81 131 GLY B CA 1
ATOM 3308 C C . GLY B 1 131 ? 24.844 -16.172 -6.695 1 84.81 131 GLY B C 1
ATOM 3309 O O . GLY B 1 131 ? 24.484 -15.016 -6.465 1 84.81 131 GLY B O 1
ATOM 3310 N N . LEU B 1 132 ? 25.422 -16.953 -5.848 1 89.5 132 LEU B N 1
ATOM 3311 C CA . LEU B 1 132 ? 25.688 -16.484 -4.488 1 89.5 132 LEU B CA 1
ATOM 3312 C C . LEU B 1 132 ? 26.656 -15.32 -4.492 1 89.5 132 LEU B C 1
ATOM 3314 O O . LEU B 1 132 ? 26.469 -14.344 -3.764 1 89.5 132 LEU B O 1
ATOM 3318 N N . LEU B 1 133 ? 27.641 -15.422 -5.305 1 92.44 133 LEU B N 1
ATOM 3319 C CA . LEU B 1 133 ? 28.625 -14.352 -5.395 1 92.44 133 LEU B CA 1
ATOM 3320 C C . LEU B 1 133 ? 27.984 -13.062 -5.914 1 92.44 133 LEU B C 1
ATOM 3322 O O . LEU B 1 133 ? 28.297 -11.977 -5.43 1 92.44 133 LEU B O 1
ATOM 3326 N N . ALA B 1 134 ? 27.156 -13.219 -6.914 1 91.31 134 ALA B N 1
ATOM 3327 C CA . ALA B 1 134 ? 26.438 -12.055 -7.445 1 91.31 134 ALA B CA 1
ATOM 3328 C C . ALA B 1 134 ? 25.578 -11.406 -6.371 1 91.31 134 ALA B C 1
ATOM 3330 O O . ALA B 1 134 ? 25.578 -10.18 -6.223 1 91.31 134 ALA B O 1
ATOM 3331 N N . ASN B 1 135 ? 24.891 -12.172 -5.613 1 92.88 135 ASN B N 1
ATOM 3332 C CA . ASN B 1 135 ? 24.047 -11.664 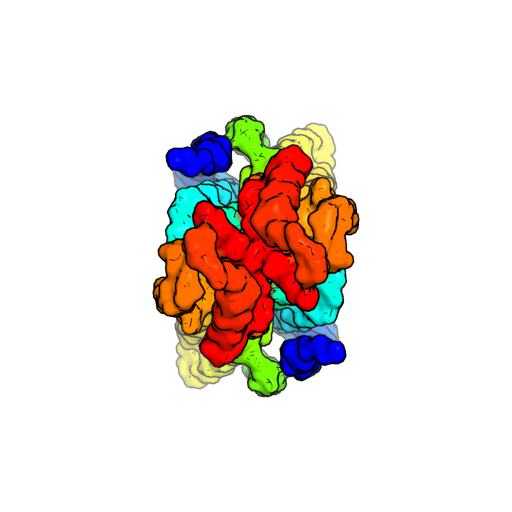-4.539 1 92.88 135 ASN B CA 1
ATOM 3333 C C . ASN B 1 135 ? 24.859 -10.984 -3.447 1 92.88 135 ASN B C 1
ATOM 3335 O O . ASN B 1 135 ? 24.469 -9.938 -2.93 1 92.88 135 ASN B O 1
ATOM 3339 N N . LEU B 1 136 ? 25.953 -11.594 -3.164 1 94.88 136 LEU B N 1
ATOM 3340 C CA . LEU B 1 136 ? 26.844 -11 -2.16 1 94.88 136 LEU B CA 1
ATOM 3341 C C . LEU B 1 136 ? 27.359 -9.648 -2.631 1 94.88 136 LEU B C 1
ATOM 3343 O O . LEU B 1 136 ? 27.484 -8.719 -1.837 1 94.88 136 LEU B O 1
ATOM 3347 N N . GLY B 1 137 ? 27.734 -9.609 -3.854 1 95.5 137 GLY B N 1
ATOM 3348 C CA . GLY B 1 137 ? 28.141 -8.336 -4.426 1 95.5 137 GLY B CA 1
ATOM 3349 C C . GLY B 1 137 ? 27.062 -7.277 -4.352 1 95.5 137 GLY B C 1
ATOM 3350 O O . GLY B 1 137 ? 27.312 -6.141 -3.947 1 95.5 137 GLY B O 1
ATOM 3351 N N . ALA B 1 138 ? 25.875 -7.652 -4.715 1 95.44 138 ALA B N 1
ATOM 3352 C CA . ALA B 1 138 ? 24.75 -6.73 -4.66 1 95.44 138 ALA B CA 1
ATOM 3353 C C . ALA B 1 138 ? 24.453 -6.293 -3.227 1 95.44 138 ALA B C 1
ATOM 3355 O O . ALA B 1 138 ? 24.188 -5.117 -2.971 1 95.44 138 ALA B O 1
ATOM 3356 N N . MET B 1 139 ? 24.562 -7.207 -2.363 1 95 139 MET B N 1
ATOM 3357 C CA . MET B 1 139 ? 24.328 -6.91 -0.953 1 95 139 MET B CA 1
ATOM 3358 C C . MET B 1 139 ? 25.359 -5.898 -0.44 1 95 139 MET B C 1
ATOM 3360 O O . MET B 1 139 ? 25 -4.988 0.312 1 95 139 MET B O 1
ATOM 3364 N N . TYR B 1 140 ? 26.516 -6.113 -0.835 1 95.31 140 TYR B N 1
ATOM 3365 C CA . TYR B 1 140 ? 27.594 -5.23 -0.413 1 95.31 140 TYR B CA 1
ATOM 3366 C C . TYR B 1 140 ? 27.359 -3.803 -0.891 1 95.31 140 TYR B C 1
ATOM 3368 O O . TYR B 1 140 ? 27.516 -2.85 -0.128 1 95.31 140 TYR B O 1
ATOM 3376 N N . VAL B 1 141 ? 26.938 -3.672 -2.066 1 95.75 141 VAL B N 1
ATOM 3377 C CA . VAL B 1 141 ? 26.672 -2.365 -2.658 1 95.75 141 VAL B CA 1
ATOM 3378 C C . VAL B 1 141 ? 25.5 -1.699 -1.936 1 95.75 141 VAL B C 1
ATOM 3380 O O . VAL B 1 141 ? 25.562 -0.511 -1.609 1 95.75 141 VAL B O 1
ATOM 3383 N N . LEU B 1 142 ? 24.469 -2.418 -1.64 1 95.5 142 LEU B N 1
ATOM 3384 C CA . LEU B 1 142 ? 23.281 -1.881 -0.985 1 95.5 142 LEU B CA 1
ATOM 3385 C C . LEU B 1 142 ? 23.594 -1.441 0.441 1 95.5 142 LEU B C 1
ATOM 3387 O O . LEU B 1 142 ? 23.062 -0.431 0.915 1 95.5 142 LEU B O 1
ATOM 3391 N N . MET B 1 143 ? 24.469 -2.131 1.05 1 93.94 143 MET B N 1
ATOM 3392 C CA . MET B 1 143 ? 24.828 -1.837 2.434 1 93.94 143 MET B CA 1
ATOM 3393 C C . MET B 1 143 ? 25.531 -0.49 2.539 1 93.94 143 MET B C 1
ATOM 3395 O O . MET B 1 143 ? 25.578 0.113 3.613 1 93.94 143 MET B O 1
ATOM 3399 N N . ARG B 1 144 ? 26.031 -0.053 1.445 1 92.75 144 ARG B N 1
ATOM 3400 C CA . ARG B 1 144 ? 26.672 1.251 1.413 1 92.75 144 ARG B CA 1
ATOM 3401 C C . ARG B 1 144 ? 25.656 2.379 1.419 1 92.75 144 ARG B C 1
ATOM 3403 O O . ARG B 1 144 ? 26 3.537 1.655 1 92.75 144 ARG B O 1
ATOM 3410 N N . GLY B 1 145 ? 24.422 2.029 1.209 1 92 145 GLY B N 1
ATOM 3411 C CA . GLY B 1 145 ? 23.344 2.998 1.284 1 92 145 GLY B CA 1
ATOM 3412 C C . GLY B 1 145 ? 22.688 3.057 2.65 1 92 145 GLY B C 1
ATOM 3413 O O . GLY B 1 145 ? 23.219 2.521 3.623 1 92 145 GLY B O 1
ATOM 3414 N N . ASP B 1 146 ? 21.594 3.746 2.756 1 91.62 146 ASP B N 1
ATOM 3415 C CA . ASP B 1 146 ? 20.906 3.945 4.023 1 91.62 146 ASP B CA 1
ATOM 3416 C C . ASP B 1 146 ? 19.844 2.863 4.25 1 91.62 146 ASP B C 1
ATOM 3418 O O . ASP B 1 146 ? 18.656 3.158 4.312 1 91.62 146 ASP B O 1
ATOM 3422 N N . VAL B 1 147 ? 20.328 1.702 4.488 1 92.06 147 VAL B N 1
ATOM 3423 C CA . VAL B 1 147 ? 19.469 0.541 4.684 1 92.06 147 VAL B CA 1
ATOM 3424 C C . VAL B 1 147 ? 18.75 0.646 6.027 1 92.06 147 VAL B C 1
ATOM 3426 O O . VAL B 1 147 ? 17.609 0.203 6.164 1 92.06 147 VAL B O 1
ATOM 3429 N N . LYS B 1 148 ? 19.312 1.262 6.949 1 88.06 148 LYS B N 1
ATOM 3430 C CA . LYS B 1 148 ? 18.781 1.301 8.305 1 88.06 148 LYS B CA 1
ATOM 3431 C C . LYS B 1 148 ? 17.578 2.242 8.398 1 88.06 148 LYS B C 1
ATOM 3433 O O . LYS B 1 148 ? 16.562 1.906 9.016 1 88.06 148 LYS B O 1
ATOM 3438 N N . ASN B 1 149 ? 17.672 3.34 7.695 1 88.12 149 ASN B N 1
ATOM 3439 C CA . ASN B 1 149 ? 16.656 4.371 7.926 1 88.12 149 ASN B CA 1
ATOM 3440 C C . ASN B 1 149 ? 15.695 4.488 6.746 1 88.12 149 ASN B C 1
ATOM 3442 O O . ASN B 1 149 ? 14.617 5.07 6.879 1 88.12 149 ASN B O 1
ATOM 3446 N N . ASN B 1 150 ? 16.094 4.02 5.656 1 93.62 150 ASN B N 1
ATOM 3447 C CA . ASN B 1 150 ? 15.258 4.141 4.461 1 93.62 150 ASN B CA 1
ATOM 3448 C C . ASN B 1 150 ? 14.508 2.844 4.172 1 93.62 150 ASN B C 1
ATOM 3450 O O . ASN B 1 150 ? 15.117 1.825 3.844 1 93.62 150 ASN B O 1
ATOM 3454 N N . LEU B 1 151 ? 13.234 2.928 4.199 1 93.62 151 LEU B N 1
ATOM 3455 C CA . LEU B 1 151 ? 12.391 1.746 4.051 1 93.62 151 LEU B CA 1
ATOM 3456 C C . LEU B 1 151 ? 12.594 1.104 2.682 1 93.62 151 LEU B C 1
ATOM 3458 O O . LEU B 1 151 ? 12.594 -0.123 2.561 1 93.62 151 LEU B O 1
ATOM 3462 N N . ASN B 1 152 ? 12.719 1.911 1.645 1 94.75 152 ASN B N 1
ATOM 3463 C CA . ASN B 1 152 ? 12.922 1.405 0.292 1 94.75 152 ASN B CA 1
ATOM 3464 C C . ASN B 1 152 ? 14.234 0.631 0.178 1 94.75 152 ASN B C 1
ATOM 3466 O O . ASN B 1 152 ? 14.258 -0.475 -0.365 1 94.75 152 ASN B O 1
ATOM 3470 N N . MET B 1 153 ? 15.297 1.191 0.714 1 95.19 153 MET B N 1
ATOM 3471 C CA . MET B 1 153 ? 16.594 0.535 0.714 1 95.19 153 MET B CA 1
ATOM 3472 C C . MET B 1 153 ? 16.562 -0.743 1.546 1 95.19 153 MET B C 1
ATOM 3474 O O . MET B 1 153 ? 17.125 -1.763 1.147 1 95.19 153 MET B O 1
ATOM 3478 N N . ARG B 1 154 ? 15.977 -0.708 2.635 1 95.19 154 ARG B N 1
ATOM 3479 C CA . ARG B 1 154 ? 15.859 -1.875 3.502 1 95.19 154 ARG B CA 1
ATOM 3480 C C . ARG B 1 154 ? 15.109 -3.004 2.799 1 95.19 154 ARG B C 1
ATOM 3482 O O . ARG B 1 154 ? 15.508 -4.168 2.895 1 95.19 154 ARG B O 1
ATOM 3489 N N . GLY B 1 155 ? 14.008 -2.613 2.145 1 95.12 155 GLY B N 1
ATOM 3490 C CA . GLY B 1 155 ? 13.273 -3.613 1.385 1 95.12 155 GLY B CA 1
ATOM 3491 C C . GLY B 1 155 ? 14.117 -4.289 0.321 1 95.12 155 GLY B C 1
ATOM 3492 O O . GLY B 1 155 ? 14.094 -5.516 0.193 1 95.12 155 GLY B O 1
ATOM 3493 N N . ALA B 1 156 ? 14.82 -3.473 -0.361 1 94.94 156 ALA B N 1
ATOM 3494 C CA . ALA B 1 156 ? 15.711 -4.004 -1.392 1 94.94 156 ALA B CA 1
ATOM 3495 C C . ALA B 1 156 ? 16.781 -4.914 -0.783 1 94.94 156 ALA B C 1
ATOM 3497 O O . ALA B 1 156 ? 17.031 -6.004 -1.294 1 94.94 156 ALA B O 1
ATOM 3498 N N . TYR B 1 157 ? 17.328 -4.504 0.27 1 95.06 157 TYR B N 1
ATOM 3499 C CA . TYR B 1 157 ? 18.375 -5.254 0.954 1 95.06 157 TYR B CA 1
ATOM 3500 C C . TYR B 1 157 ? 17.844 -6.594 1.455 1 95.06 157 TYR B C 1
ATOM 3502 O O . TYR B 1 157 ? 18.5 -7.629 1.272 1 95.06 157 TYR B O 1
ATOM 3510 N N . LEU B 1 158 ? 16.719 -6.594 2.088 1 93.75 158 LEU B N 1
ATOM 3511 C CA . LEU B 1 158 ? 16.141 -7.816 2.639 1 93.75 158 LEU B CA 1
ATOM 3512 C C . LEU B 1 158 ? 15.836 -8.82 1.531 1 93.75 158 LEU B C 1
ATOM 3514 O O . LEU B 1 158 ? 15.969 -10.031 1.732 1 93.75 158 LEU B O 1
ATOM 3518 N N . HIS B 1 159 ? 15.383 -8.258 0.447 1 94.06 159 HIS B N 1
ATOM 3519 C CA . HIS B 1 159 ? 15.125 -9.148 -0.683 1 94.06 159 HIS B CA 1
ATOM 3520 C C . HIS B 1 159 ? 16.391 -9.852 -1.141 1 94.06 159 HIS B C 1
ATOM 3522 O O . HIS B 1 159 ? 16.422 -11.07 -1.292 1 94.06 159 HIS B O 1
ATOM 3528 N N . VAL B 1 160 ? 17.469 -9.109 -1.327 1 93.25 160 VAL B N 1
ATOM 3529 C CA . VAL B 1 160 ? 18.734 -9.688 -1.76 1 93.25 160 VAL B CA 1
ATOM 3530 C C . VAL B 1 160 ? 19.266 -10.633 -0.683 1 93.25 160 VAL B C 1
ATOM 3532 O O . VAL B 1 160 ? 19.844 -11.68 -0.993 1 93.25 160 VAL B O 1
ATOM 3535 N N . LEU B 1 161 ? 19.109 -10.266 0.553 1 92.81 161 LEU B N 1
ATOM 3536 C CA . LEU B 1 161 ? 19.5 -11.125 1.664 1 92.81 161 LEU B CA 1
ATOM 3537 C C . LEU B 1 161 ? 18.766 -12.461 1.611 1 92.81 161 LEU B C 1
ATOM 3539 O O . LEU B 1 161 ? 19.359 -13.516 1.837 1 92.81 161 LEU B O 1
ATOM 3543 N N . SER B 1 162 ? 17.484 -12.336 1.379 1 91.94 162 SER B N 1
ATOM 3544 C CA . SER B 1 162 ? 16.688 -13.547 1.27 1 91.94 162 SER B CA 1
ATOM 3545 C C . SER B 1 162 ? 17.203 -14.461 0.169 1 91.94 162 SER B C 1
ATOM 3547 O O . SER B 1 162 ? 17.312 -15.672 0.365 1 91.94 162 SER B O 1
ATOM 3549 N N . ASP B 1 163 ? 17.516 -13.891 -0.898 1 90.44 163 ASP B N 1
ATOM 3550 C CA . ASP B 1 163 ? 18.062 -14.664 -2.002 1 90.44 163 ASP B CA 1
ATOM 3551 C C . ASP B 1 163 ? 19.422 -15.266 -1.621 1 90.44 163 ASP B C 1
ATOM 3553 O O . ASP B 1 163 ? 19.719 -16.406 -1.981 1 90.44 163 ASP B O 1
ATOM 3557 N N . THR B 1 164 ? 20.219 -14.555 -0.975 1 91.06 164 THR B N 1
ATOM 3558 C CA . THR B 1 164 ? 21.516 -15.008 -0.518 1 91.06 164 THR B CA 1
ATOM 3559 C C . THR B 1 164 ? 21.375 -16.188 0.444 1 91.06 164 THR B C 1
ATOM 3561 O O . THR B 1 164 ? 22.047 -17.203 0.29 1 91.06 164 THR B O 1
ATOM 3564 N N . LEU B 1 165 ? 20.5 -16.062 1.354 1 90.5 165 LEU B N 1
ATOM 3565 C CA . LEU B 1 165 ? 20.266 -17.125 2.318 1 90.5 165 LEU B CA 1
ATOM 3566 C C . LEU B 1 165 ? 19.734 -18.375 1.62 1 90.5 165 LEU B C 1
ATOM 3568 O O . LEU B 1 165 ? 20.141 -19.5 1.96 1 90.5 165 LEU B O 1
ATOM 3572 N N . GLY B 1 166 ? 18.906 -18.172 0.665 1 85.56 166 GLY B N 1
ATOM 3573 C CA . GLY B 1 166 ? 18.422 -19.297 -0.124 1 85.56 166 GLY B CA 1
ATOM 3574 C C . GLY B 1 166 ? 19.531 -20.031 -0.851 1 85.56 166 GLY B C 1
ATOM 3575 O O . GLY B 1 166 ? 19.562 -21.266 -0.862 1 85.56 166 GLY B O 1
ATOM 3576 N N . SER B 1 167 ? 20.422 -19.281 -1.428 1 86.5 167 SER B N 1
ATOM 3577 C CA . SER B 1 167 ? 21.547 -19.891 -2.146 1 86.5 167 SER B CA 1
ATOM 3578 C C . SER B 1 167 ? 22.484 -20.625 -1.194 1 86.5 167 SER B C 1
ATOM 3580 O O . SER B 1 167 ? 22.969 -21.719 -1.513 1 86.5 167 SER B O 1
ATOM 3582 N N . VAL B 1 168 ? 22.688 -20.047 -0.089 1 89.62 168 VAL B N 1
ATOM 3583 C CA . VAL B 1 168 ? 23.531 -20.688 0.918 1 89.62 168 VAL B CA 1
ATOM 3584 C C . VAL B 1 168 ? 22.906 -22 1.363 1 89.62 168 VAL B C 1
ATOM 3586 O O . VAL B 1 168 ? 23.578 -23.031 1.428 1 89.62 168 VAL B O 1
ATOM 3589 N N . ALA B 1 169 ? 21.641 -21.906 1.609 1 87.44 169 ALA B N 1
ATOM 3590 C CA . ALA B 1 169 ? 20.922 -23.109 2.008 1 87.44 169 ALA B CA 1
ATOM 3591 C C . ALA B 1 169 ? 21 -24.188 0.917 1 87.44 169 ALA B C 1
ATOM 3593 O O . ALA B 1 169 ? 21.172 -25.359 1.209 1 87.44 169 ALA B O 1
ATOM 3594 N N . ALA B 1 170 ? 20.875 -23.781 -0.303 1 82.62 170 ALA B N 1
ATOM 3595 C CA . ALA B 1 170 ? 20.922 -24.719 -1.428 1 82.62 170 ALA B CA 1
ATOM 3596 C C . ALA B 1 170 ? 22.297 -25.359 -1.543 1 82.62 170 ALA B C 1
ATOM 3598 O O . ALA B 1 170 ? 22.406 -26.578 -1.759 1 82.62 170 ALA B O 1
ATOM 3599 N N . VAL B 1 171 ? 23.328 -24.578 -1.383 1 84.75 171 VAL B N 1
ATOM 3600 C CA . VAL B 1 171 ? 24.688 -25.094 -1.486 1 84.75 171 VAL B CA 1
ATOM 3601 C C . VAL B 1 171 ? 24.969 -26.062 -0.341 1 84.75 171 VAL B C 1
ATOM 3603 O O . VAL B 1 171 ? 25.469 -27.172 -0.564 1 84.75 171 VAL B O 1
ATOM 3606 N N . ILE B 1 172 ? 24.578 -25.688 0.802 1 88.69 172 ILE B N 1
ATOM 3607 C CA . ILE B 1 172 ? 24.781 -26.531 1.974 1 88.69 172 ILE B CA 1
ATOM 3608 C C . ILE B 1 172 ? 24.016 -27.828 1.821 1 88.69 172 ILE B C 1
ATOM 3610 O O . ILE B 1 172 ? 24.562 -28.906 2.035 1 88.69 172 ILE B O 1
ATOM 3614 N N . ALA B 1 173 ? 22.797 -27.703 1.469 1 85.88 173 ALA B N 1
ATOM 3615 C CA . ALA B 1 173 ? 21.969 -28.891 1.267 1 85.88 173 ALA B CA 1
ATOM 3616 C C . ALA B 1 173 ? 22.562 -29.797 0.186 1 85.88 173 ALA B C 1
ATOM 3618 O O . ALA B 1 173 ? 22.594 -31.016 0.338 1 85.88 173 ALA B O 1
ATOM 3619 N N . GLY B 1 174 ? 23.016 -29.172 -0.859 1 83.56 174 GLY B N 1
ATOM 3620 C CA . GLY B 1 174 ? 23.641 -29.938 -1.93 1 83.56 174 GLY B CA 1
ATOM 3621 C C . GLY B 1 174 ? 24.859 -30.719 -1.476 1 83.56 174 GLY B C 1
ATOM 3622 O O . GLY B 1 174 ? 25 -31.906 -1.819 1 83.56 174 GLY B O 1
ATOM 3623 N N . ILE B 1 175 ? 25.672 -30.125 -0.724 1 85 175 ILE B N 1
ATOM 3624 C CA . ILE B 1 175 ? 26.875 -30.766 -0.217 1 85 175 ILE B CA 1
ATOM 3625 C C . ILE B 1 175 ? 26.5 -31.922 0.706 1 85 175 ILE B C 1
ATOM 3627 O O . ILE B 1 175 ? 27.047 -33.031 0.6 1 85 175 ILE B O 1
ATOM 3631 N N . ILE B 1 176 ? 25.547 -31.703 1.527 1 87.69 176 ILE B N 1
ATOM 3632 C CA . ILE B 1 176 ? 25.109 -32.719 2.465 1 87.69 176 ILE B CA 1
ATOM 3633 C C . ILE B 1 176 ? 24.531 -33.906 1.696 1 87.69 176 ILE B C 1
ATOM 3635 O O . ILE B 1 176 ? 24.844 -35.062 2.002 1 87.69 176 ILE B O 1
ATOM 3639 N N . ILE B 1 177 ? 23.797 -33.656 0.708 1 83.44 177 ILE B N 1
ATOM 3640 C CA . ILE B 1 177 ? 23.156 -34.719 -0.062 1 83.44 177 ILE B CA 1
ATOM 3641 C C . ILE B 1 177 ? 24.219 -35.5 -0.82 1 83.44 177 ILE B C 1
ATOM 3643 O O . ILE B 1 177 ? 24.156 -36.75 -0.852 1 83.44 177 ILE B O 1
ATOM 3647 N N . LEU B 1 178 ? 25.234 -34.844 -1.356 1 83.5 178 LEU B N 1
ATOM 3648 C CA . LEU B 1 178 ? 26.266 -35.5 -2.145 1 83.5 178 LEU B CA 1
ATOM 3649 C C . LEU B 1 178 ? 27.156 -36.344 -1.258 1 83.5 178 LEU B C 1
ATOM 3651 O O . LEU B 1 178 ? 27.625 -37.406 -1.682 1 83.5 178 LEU B O 1
ATOM 3655 N N . THR B 1 179 ? 27.344 -35.906 -0.046 1 88.06 179 THR B N 1
ATOM 3656 C CA . THR B 1 179 ? 28.281 -36.594 0.817 1 88.06 179 THR B CA 1
ATOM 3657 C C . THR B 1 179 ? 27.578 -37.656 1.666 1 88.06 179 THR B C 1
ATOM 3659 O O . THR B 1 179 ? 28.172 -38.688 1.991 1 88.06 179 THR B O 1
ATOM 3662 N N . THR B 1 180 ? 26.359 -37.406 2.021 1 87.75 180 THR B N 1
ATOM 3663 C CA . THR B 1 180 ? 25.719 -38.312 2.979 1 87.75 180 THR B CA 1
ATOM 3664 C C . THR B 1 180 ? 24.5 -38.969 2.361 1 87.75 180 THR B C 1
ATOM 3666 O O . THR B 1 180 ? 24 -40 2.873 1 87.75 180 THR B O 1
ATOM 3669 N N . GLY B 1 181 ? 23.906 -38.5 1.364 1 83.31 181 GLY B N 1
ATOM 3670 C CA . GLY B 1 181 ? 22.672 -39 0.764 1 83.31 181 GLY B CA 1
ATOM 3671 C C . GLY B 1 181 ? 21.422 -38.594 1.52 1 83.31 181 GLY B C 1
ATOM 3672 O O . GLY B 1 181 ? 20.344 -39.125 1.25 1 83.31 181 GLY B O 1
ATOM 3673 N N . TRP B 1 182 ? 21.656 -37.75 2.471 1 87.31 182 TRP B N 1
ATOM 3674 C CA . TRP B 1 182 ? 20.531 -37.312 3.273 1 87.31 182 TRP B CA 1
ATOM 3675 C C . TRP B 1 182 ? 19.734 -36.219 2.537 1 87.31 182 TRP B C 1
ATOM 3677 O O . TRP B 1 182 ? 20 -35.031 2.68 1 87.31 182 TRP B O 1
ATOM 3687 N N . TYR B 1 183 ? 18.656 -36.594 1.927 1 85.81 183 TYR B N 1
ATOM 3688 C CA . TYR B 1 183 ? 17.875 -35.75 1.045 1 85.81 183 TYR B CA 1
ATOM 3689 C C . TYR B 1 183 ? 16.984 -34.812 1.849 1 85.81 183 TYR B C 1
ATOM 3691 O O . TYR B 1 183 ? 16.5 -33.781 1.322 1 85.81 183 TYR B O 1
ATOM 3699 N N . LEU B 1 184 ? 16.859 -35.125 3.045 1 87.38 184 LEU B N 1
ATOM 3700 C CA . LEU B 1 184 ? 15.961 -34.312 3.873 1 87.38 184 LEU B CA 1
ATOM 3701 C C . LEU B 1 184 ? 16.641 -33 4.277 1 87.38 184 LEU B C 1
ATOM 3703 O O . LEU B 1 184 ? 15.977 -32.094 4.773 1 87.38 184 LEU B O 1
ATOM 3707 N N . ALA B 1 185 ? 17.844 -32.906 3.988 1 87.25 185 ALA B N 1
ATOM 3708 C CA . ALA B 1 185 ? 18.578 -31.672 4.309 1 87.25 185 ALA B CA 1
ATOM 3709 C C . ALA B 1 185 ? 18 -30.484 3.549 1 87.25 185 ALA B C 1
ATOM 3711 O O . ALA B 1 185 ? 17.891 -29.391 4.102 1 87.25 185 ALA B O 1
ATOM 3712 N N . ASP B 1 186 ? 17.578 -30.703 2.369 1 87.19 186 ASP B N 1
ATOM 3713 C CA . ASP B 1 186 ? 17.109 -29.641 1.497 1 87.19 186 ASP B CA 1
ATOM 3714 C C . ASP B 1 186 ? 15.797 -29.047 2.008 1 87.19 186 ASP B C 1
ATOM 3716 O O . ASP B 1 186 ? 15.711 -27.844 2.281 1 87.19 186 ASP B O 1
ATOM 3720 N N . PRO B 1 187 ? 14.789 -29.844 2.285 1 90.19 187 PRO B N 1
ATOM 3721 C CA . PRO B 1 187 ? 13.539 -29.266 2.77 1 90.19 187 PRO B CA 1
ATOM 3722 C C . PRO B 1 187 ? 13.664 -28.688 4.176 1 90.19 187 PRO B C 1
ATOM 3724 O O . PRO B 1 187 ? 13.008 -27.688 4.492 1 90.19 187 PRO B O 1
ATOM 3727 N N . ILE B 1 188 ? 14.445 -29.156 4.926 1 92.44 188 ILE B N 1
ATOM 3728 C CA . ILE B 1 188 ? 14.633 -28.641 6.277 1 92.44 188 ILE B CA 1
ATOM 3729 C C . ILE B 1 188 ? 15.266 -27.25 6.223 1 92.44 188 ILE B C 1
ATOM 3731 O O . ILE B 1 188 ? 14.773 -26.312 6.84 1 92.44 188 ILE B O 1
ATOM 3735 N N . LEU B 1 189 ? 16.344 -27.172 5.496 1 91.5 189 LEU B N 1
ATOM 3736 C CA . LEU B 1 189 ? 17.031 -25.891 5.371 1 91.5 189 LEU B CA 1
ATOM 3737 C C . LEU B 1 189 ? 16.125 -24.859 4.68 1 91.5 189 LEU B C 1
ATOM 3739 O O . LEU B 1 189 ? 16.156 -23.672 5.027 1 91.5 189 LEU B O 1
ATOM 3743 N N . SER B 1 190 ? 15.375 -25.281 3.738 1 90.69 190 SER B N 1
ATOM 3744 C CA . SER B 1 190 ? 14.469 -24.391 3.031 1 90.69 190 SER B CA 1
ATOM 3745 C C . SER B 1 190 ? 13.406 -23.812 3.969 1 90.69 190 SER B C 1
ATOM 3747 O O . SER B 1 190 ? 13.102 -22.625 3.914 1 90.69 190 SER B O 1
ATOM 3749 N N . ILE B 1 191 ? 12.922 -24.625 4.816 1 94.38 191 ILE B N 1
ATOM 3750 C CA . ILE B 1 191 ? 11.898 -24.188 5.754 1 94.38 191 ILE B CA 1
ATOM 3751 C C . ILE B 1 191 ? 12.5 -23.203 6.75 1 94.38 191 ILE B C 1
ATOM 3753 O O . ILE B 1 191 ? 11.875 -22.188 7.078 1 94.38 191 ILE B O 1
ATOM 3757 N N . LEU B 1 192 ? 13.672 -23.484 7.129 1 95 192 LEU B N 1
ATOM 3758 C CA . LEU B 1 192 ? 14.359 -22.594 8.055 1 95 192 LEU B CA 1
ATOM 3759 C C . LEU B 1 192 ? 14.547 -21.219 7.438 1 95 192 LEU B C 1
ATOM 3761 O O . LEU B 1 192 ? 14.242 -20.203 8.07 1 95 192 LEU B O 1
ATOM 3765 N N . ILE B 1 193 ? 15 -21.172 6.289 1 93.38 193 ILE B N 1
ATOM 3766 C CA . ILE B 1 193 ? 15.266 -19.906 5.602 1 93.38 193 ILE B CA 1
ATOM 3767 C C . ILE B 1 193 ? 13.945 -19.188 5.336 1 93.38 193 ILE B C 1
ATOM 3769 O O . ILE B 1 193 ? 13.867 -17.953 5.473 1 93.38 193 ILE B O 1
ATOM 3773 N N . ALA B 1 194 ? 12.969 -19.969 4.953 1 95.19 194 ALA B N 1
ATOM 3774 C CA . ALA B 1 194 ? 11.656 -19.375 4.703 1 95.19 194 ALA B CA 1
ATOM 3775 C C . ALA B 1 194 ? 11.125 -18.672 5.957 1 95.19 194 ALA B C 1
ATOM 3777 O O . ALA B 1 194 ? 10.547 -17.594 5.871 1 95.19 194 ALA B O 1
ATOM 3778 N N . PHE B 1 195 ? 11.344 -19.266 7.004 1 96.12 195 PHE B N 1
ATOM 3779 C CA . PHE B 1 195 ? 10.906 -18.688 8.273 1 96.12 195 PHE B CA 1
ATOM 3780 C C . PHE B 1 195 ? 11.648 -17.391 8.57 1 96.12 195 PHE B C 1
ATOM 3782 O O . PHE B 1 195 ? 11.047 -16.406 9.008 1 96.12 195 PHE B O 1
ATOM 3789 N N . MET B 1 196 ? 12.898 -17.391 8.289 1 95.19 196 MET B N 1
ATOM 3790 C CA . MET B 1 196 ? 13.703 -16.203 8.516 1 95.19 196 MET B CA 1
ATOM 3791 C C . MET B 1 196 ? 13.258 -15.062 7.598 1 95.19 196 MET B C 1
ATOM 3793 O O . MET B 1 196 ? 13.141 -13.914 8.039 1 95.19 196 MET B O 1
ATOM 3797 N N . ILE B 1 197 ? 12.977 -15.414 6.426 1 94 197 ILE B N 1
ATOM 3798 C CA . ILE B 1 197 ? 12.523 -14.438 5.445 1 94 197 ILE B CA 1
ATOM 3799 C C . ILE B 1 197 ? 11.172 -13.867 5.875 1 94 197 ILE B C 1
ATOM 3801 O O . ILE B 1 197 ? 10.969 -12.648 5.852 1 94 197 ILE B O 1
ATOM 3805 N N . ALA B 1 198 ? 10.336 -14.727 6.34 1 96.75 198 ALA B N 1
ATOM 3806 C CA . ALA B 1 198 ? 8.992 -14.312 6.746 1 96.75 198 ALA B CA 1
ATOM 3807 C C . ALA B 1 198 ? 9.047 -13.344 7.926 1 96.75 198 ALA B C 1
ATOM 3809 O O . ALA B 1 198 ? 8.336 -12.336 7.938 1 96.75 198 ALA B O 1
ATOM 3810 N N . LEU B 1 199 ? 9.859 -13.594 8.844 1 96.38 199 LEU B N 1
ATOM 3811 C CA . LEU B 1 199 ? 9.977 -12.734 10.016 1 96.38 199 LEU B CA 1
ATOM 3812 C C . LEU B 1 199 ? 10.469 -11.344 9.625 1 96.38 199 LEU B C 1
ATOM 3814 O O . LEU B 1 199 ? 9.922 -10.336 10.078 1 96.38 199 LEU B O 1
ATOM 3818 N N . SER B 1 200 ? 11.453 -11.367 8.75 1 95.5 200 SER B N 1
ATOM 3819 C CA . SER B 1 200 ? 12 -10.094 8.289 1 95.5 200 SER B CA 1
ATOM 3820 C C . SER B 1 200 ? 10.984 -9.312 7.469 1 95.5 200 SER B C 1
ATOM 3822 O O . SER B 1 200 ? 10.875 -8.094 7.598 1 95.5 200 SER B O 1
ATOM 3824 N N . ALA B 1 201 ? 10.273 -10.016 6.684 1 96.25 201 ALA B N 1
ATOM 3825 C CA . ALA B 1 201 ? 9.266 -9.406 5.824 1 96.25 201 ALA B CA 1
ATOM 3826 C C . ALA B 1 201 ? 8.125 -8.82 6.652 1 96.25 201 ALA B C 1
ATOM 3828 O O . ALA B 1 201 ? 7.625 -7.73 6.355 1 96.25 201 ALA B O 1
ATOM 3829 N N . ILE B 1 202 ? 7.734 -9.531 7.73 1 97.19 202 ILE B N 1
ATOM 3830 C CA . ILE B 1 202 ? 6.641 -9.086 8.586 1 97.19 202 ILE B CA 1
ATOM 3831 C C . ILE B 1 202 ? 7.043 -7.809 9.312 1 97.19 202 ILE B C 1
ATOM 3833 O O . ILE B 1 202 ? 6.242 -6.879 9.445 1 97.19 202 ILE B O 1
ATOM 3837 N N . ARG B 1 203 ? 8.25 -7.738 9.727 1 95.75 203 ARG B N 1
ATOM 3838 C CA . ARG B 1 203 ? 8.75 -6.543 10.398 1 95.75 203 ARG B CA 1
ATOM 3839 C C . ARG B 1 203 ? 8.758 -5.344 9.453 1 95.75 203 ARG B C 1
ATOM 3841 O O . ARG B 1 203 ? 8.328 -4.25 9.836 1 95.75 203 ARG B O 1
ATOM 3848 N N . LEU B 1 204 ? 9.234 -5.559 8.273 1 96.06 204 LEU B N 1
ATOM 3849 C CA . LEU B 1 204 ? 9.25 -4.5 7.266 1 96.06 204 LEU B CA 1
ATOM 3850 C C . LEU B 1 204 ? 7.832 -4.062 6.922 1 96.06 204 LEU B C 1
ATOM 3852 O O . LEU B 1 204 ? 7.566 -2.865 6.781 1 96.06 204 LEU B O 1
ATOM 3856 N N . LEU B 1 205 ? 6.984 -5.023 6.801 1 96.81 205 LEU B N 1
ATOM 3857 C CA . LEU B 1 205 ? 5.586 -4.754 6.492 1 96.81 205 LEU B CA 1
ATOM 3858 C C . LEU B 1 205 ? 4.949 -3.885 7.57 1 96.81 205 LEU B C 1
ATOM 3860 O O . LEU B 1 205 ? 4.254 -2.912 7.258 1 96.81 205 LEU B O 1
ATOM 3864 N N . LYS B 1 206 ? 5.195 -4.207 8.789 1 96.06 206 LYS B N 1
ATOM 3865 C CA . LYS B 1 206 ? 4.645 -3.453 9.914 1 96.06 206 LYS B CA 1
ATOM 3866 C C . LYS B 1 206 ? 5.133 -2.006 9.891 1 96.06 206 LYS B C 1
ATOM 3868 O O . LYS B 1 206 ? 4.34 -1.077 10.07 1 96.06 206 LYS B O 1
ATOM 3873 N N . ASP B 1 207 ? 6.375 -1.844 9.664 1 95.38 207 ASP B N 1
ATOM 3874 C CA . ASP B 1 207 ? 6.949 -0.502 9.625 1 95.38 207 ASP B CA 1
ATOM 3875 C C . ASP B 1 207 ? 6.367 0.308 8.469 1 95.38 207 ASP B C 1
ATOM 3877 O O . ASP B 1 207 ? 6.07 1.494 8.625 1 95.38 207 ASP B O 1
ATOM 3881 N N . THR B 1 208 ? 6.242 -0.352 7.34 1 96.38 208 THR B N 1
ATOM 3882 C CA . THR B 1 208 ? 5.727 0.31 6.148 1 96.38 208 THR B CA 1
ATOM 3883 C C . THR B 1 208 ? 4.266 0.707 6.34 1 96.38 208 THR B C 1
ATOM 3885 O O . THR B 1 208 ? 3.875 1.833 6.027 1 96.38 208 THR B O 1
ATOM 3888 N N . ILE B 1 209 ? 3.486 -0.175 6.906 1 95.94 209 ILE B N 1
ATOM 3889 C CA . ILE B 1 209 ? 2.078 0.101 7.172 1 95.94 209 ILE B CA 1
ATOM 3890 C C . ILE B 1 209 ? 1.955 1.247 8.172 1 95.94 209 ILE B C 1
ATOM 3892 O O . ILE B 1 209 ? 1.108 2.129 8.016 1 95.94 209 ILE B O 1
ATOM 3896 N N . HIS B 1 210 ? 2.754 1.258 9.141 1 94.94 210 HIS B N 1
ATOM 3897 C CA . HIS B 1 210 ? 2.727 2.32 10.141 1 94.94 210 HIS B CA 1
ATOM 3898 C C . HIS B 1 210 ? 2.916 3.689 9.492 1 94.94 210 HIS B C 1
ATOM 3900 O O . HIS B 1 210 ? 2.189 4.633 9.812 1 94.94 210 HIS B O 1
ATOM 3906 N N . VAL B 1 211 ? 3.822 3.803 8.594 1 94.56 211 VAL B N 1
ATOM 3907 C CA . VAL B 1 211 ? 4.105 5.062 7.914 1 94.56 211 VAL B CA 1
ATOM 3908 C C . VAL B 1 211 ? 2.934 5.438 7.012 1 94.56 211 VAL B C 1
ATOM 3910 O O . VAL B 1 211 ? 2.502 6.594 6.992 1 94.56 211 VAL B O 1
ATOM 3913 N N . LEU B 1 212 ? 2.416 4.438 6.328 1 94.75 212 LEU B N 1
ATOM 3914 C CA . LEU B 1 212 ? 1.309 4.691 5.418 1 94.75 212 LEU B CA 1
ATOM 3915 C C . LEU B 1 212 ? 0.056 5.105 6.184 1 94.75 212 LEU B C 1
ATOM 3917 O O . LEU B 1 212 ? -0.779 5.844 5.66 1 94.75 212 LEU B O 1
ATOM 3921 N N . MET B 1 213 ? 0.005 4.707 7.41 1 94.12 213 MET B N 1
ATOM 3922 C CA . MET B 1 213 ? -1.123 5.047 8.273 1 94.12 213 MET B CA 1
ATOM 3923 C C . MET B 1 213 ? -0.921 6.41 8.922 1 94.12 213 MET B C 1
ATOM 3925 O O . MET B 1 213 ? -1.729 6.832 9.75 1 94.12 213 MET B O 1
ATOM 3929 N N . GLU B 1 214 ? 0.101 7.039 8.523 1 93.56 214 GLU B N 1
ATOM 3930 C CA . GLU B 1 214 ? 0.464 8.32 9.117 1 93.56 214 GLU B CA 1
ATOM 3931 C C . GLU B 1 214 ? 0.67 8.195 10.625 1 93.56 214 GLU B C 1
ATOM 3933 O O . GLU B 1 214 ? 0.164 9.008 11.398 1 93.56 214 GLU B O 1
ATOM 3938 N N . GLY B 1 215 ? 1.404 7.172 10.969 1 93.44 215 GLY B N 1
ATOM 3939 C CA . GLY B 1 215 ? 1.677 6.906 12.375 1 93.44 215 GLY B CA 1
ATOM 3940 C C . GLY B 1 215 ? 2.76 7.797 12.953 1 93.44 215 GLY B C 1
ATOM 3941 O O . GLY B 1 215 ? 3.631 8.281 12.219 1 93.44 215 GLY B O 1
ATOM 3942 N N . THR B 1 216 ? 2.701 7.965 14.195 1 94.31 216 THR B N 1
ATOM 3943 C CA . THR B 1 216 ? 3.711 8.734 14.914 1 94.31 216 THR B CA 1
ATOM 3944 C C . THR B 1 216 ? 5.047 7.996 14.922 1 94.31 216 THR B C 1
ATOM 3946 O O . THR B 1 216 ? 5.102 6.797 15.203 1 94.31 216 THR B O 1
ATOM 3949 N N . PRO B 1 217 ? 6.086 8.727 14.531 1 92.06 217 PRO B N 1
ATOM 3950 C CA . PRO B 1 217 ? 7.391 8.062 14.578 1 92.06 217 PRO B CA 1
ATOM 3951 C C . PRO B 1 217 ? 7.703 7.469 15.945 1 92.06 217 PRO B C 1
ATOM 3953 O O . PRO B 1 217 ? 7.355 8.055 16.969 1 92.06 217 PRO B O 1
ATOM 3956 N N . SER B 1 218 ? 8.453 6.406 15.961 1 87.62 218 SER B N 1
ATOM 3957 C CA . SER B 1 218 ? 8.68 5.613 17.156 1 87.62 218 SER B CA 1
ATOM 3958 C C . SER B 1 218 ? 9.516 6.379 18.172 1 87.62 218 SER B C 1
ATOM 3960 O O . SER B 1 218 ? 9.43 6.129 19.375 1 87.62 218 SER B O 1
ATOM 3962 N N . HIS B 1 219 ? 10.289 7.289 17.734 1 87.62 219 HIS B N 1
ATOM 3963 C CA . HIS B 1 219 ? 11.195 7.996 18.625 1 87.62 219 HIS B CA 1
ATOM 3964 C C . HIS B 1 219 ? 10.5 9.188 19.281 1 87.62 219 HIS B C 1
ATOM 3966 O O . HIS B 1 219 ? 11.102 9.891 20.109 1 87.62 219 HIS B O 1
ATOM 3972 N N . ILE B 1 220 ? 9.336 9.414 18.953 1 92 220 ILE B N 1
ATOM 3973 C CA . ILE B 1 220 ? 8.617 10.57 19.484 1 92 220 ILE B CA 1
ATOM 3974 C C . ILE B 1 220 ? 7.488 10.102 20.391 1 92 220 ILE B C 1
ATOM 3976 O O . ILE B 1 220 ? 6.711 9.219 20.031 1 92 220 ILE B O 1
ATOM 3980 N N . ASP B 1 221 ? 7.43 10.68 21.562 1 92.62 221 ASP B N 1
ATOM 3981 C CA . ASP B 1 221 ? 6.336 10.461 22.5 1 92.62 221 ASP B CA 1
ATOM 3982 C C . ASP B 1 221 ? 5.359 11.633 22.484 1 92.62 221 ASP B C 1
ATOM 3984 O O . ASP B 1 221 ? 5.676 12.719 22.969 1 92.62 221 ASP B O 1
ATOM 3988 N N . ILE B 1 222 ? 4.168 11.414 22.047 1 93.31 222 ILE B N 1
ATOM 3989 C CA . ILE B 1 222 ? 3.168 12.453 21.859 1 93.31 222 ILE B CA 1
ATOM 3990 C C . ILE B 1 222 ? 2.848 13.117 23.203 1 93.31 222 ILE B C 1
ATOM 3992 O O . ILE B 1 222 ? 2.6 14.32 23.25 1 93.31 222 ILE B O 1
ATOM 3996 N N . ASP B 1 223 ? 2.838 12.352 24.266 1 94 223 ASP B N 1
ATOM 3997 C CA . ASP B 1 223 ? 2.537 12.898 25.578 1 94 223 ASP B CA 1
ATOM 3998 C C . ASP B 1 223 ? 3.619 13.875 26.031 1 94 223 ASP B C 1
ATOM 4000 O O . ASP B 1 223 ? 3.32 14.906 26.641 1 94 223 ASP B O 1
ATOM 4004 N N . GLU B 1 224 ? 4.777 13.516 25.75 1 94.31 224 GLU B N 1
ATOM 4005 C CA . GLU B 1 224 ? 5.891 14.398 26.078 1 94.31 224 GLU B CA 1
ATOM 4006 C C . GLU B 1 224 ? 5.812 15.703 25.281 1 94.31 224 GLU B C 1
ATOM 4008 O O . GLU B 1 224 ? 6.066 16.781 25.828 1 94.31 224 GLU B O 1
ATOM 4013 N N . VAL B 1 225 ? 5.484 15.594 24.016 1 94.75 225 VAL B N 1
ATOM 4014 C CA . VAL B 1 225 ? 5.359 16.766 23.156 1 94.75 225 VAL B CA 1
ATOM 4015 C C . VAL B 1 225 ? 4.223 17.656 23.656 1 94.75 225 VAL B C 1
ATOM 4017 O O . VAL B 1 225 ? 4.371 18.875 23.75 1 94.75 225 VAL B O 1
ATOM 4020 N N . ASN B 1 226 ? 3.096 17.078 23.984 1 95.06 226 ASN B N 1
ATOM 4021 C CA . ASN B 1 226 ? 1.955 17.812 24.516 1 95.06 226 ASN B CA 1
ATOM 4022 C C . ASN B 1 226 ? 2.316 18.547 25.797 1 95.06 226 ASN B C 1
ATOM 4024 O O . ASN B 1 226 ? 1.95 19.703 25.984 1 95.06 226 ASN B O 1
ATOM 4028 N N . ALA B 1 227 ? 3.016 17.891 26.688 1 95.12 227 ALA B N 1
ATOM 4029 C CA . ALA B 1 227 ? 3.43 18.484 27.953 1 95.12 227 ALA B CA 1
ATOM 4030 C C . ALA B 1 227 ? 4.371 19.656 27.734 1 95.12 227 ALA B C 1
ATOM 4032 O O . ALA B 1 227 ? 4.258 20.688 28.406 1 95.12 227 ALA B O 1
ATOM 4033 N N . GLU B 1 228 ? 5.285 19.5 26.844 1 94.75 228 GLU B N 1
ATOM 4034 C CA . GLU B 1 228 ? 6.238 20.562 26.547 1 94.75 228 GLU B CA 1
ATOM 4035 C C . GLU B 1 228 ? 5.531 21.797 25.984 1 94.75 228 GLU B C 1
ATOM 4037 O O . GLU B 1 228 ? 5.859 22.922 26.344 1 94.75 228 GLU B O 1
ATOM 4042 N N . LEU B 1 229 ? 4.617 21.594 25.078 1 94.5 229 LEU B N 1
ATOM 4043 C CA . LEU B 1 229 ? 3.863 22.688 24.484 1 94.5 229 LEU B CA 1
ATOM 4044 C C . LEU B 1 229 ? 3.041 23.406 25.547 1 94.5 229 LEU B C 1
ATOM 4046 O O . LEU B 1 229 ? 2.947 24.641 25.547 1 94.5 229 LEU B O 1
ATOM 4050 N N . ARG B 1 230 ? 2.484 22.703 26.453 1 94.06 230 ARG B N 1
ATOM 4051 C CA . ARG B 1 230 ? 1.656 23.266 27.5 1 94.06 230 ARG B CA 1
ATOM 4052 C C . ARG B 1 230 ? 2.502 24.062 28.5 1 94.06 230 ARG B C 1
ATOM 4054 O O . ARG B 1 230 ? 1.984 24.906 29.219 1 94.06 230 ARG B O 1
ATOM 4061 N N . SER B 1 231 ? 3.732 23.766 28.562 1 93.81 231 SER B N 1
ATOM 4062 C CA . SER B 1 231 ? 4.629 24.422 29.5 1 93.81 231 SER B CA 1
ATOM 4063 C C . SER B 1 231 ? 5.039 25.812 29 1 93.81 231 SER B C 1
ATOM 4065 O O . SER B 1 231 ? 5.555 26.625 29.766 1 93.81 231 SER B O 1
ATOM 4067 N N . ILE B 1 232 ? 4.855 26.047 27.734 1 92 232 ILE B N 1
ATOM 4068 C CA . ILE B 1 232 ? 5.172 27.359 27.188 1 92 232 ILE B CA 1
ATOM 4069 C C . ILE B 1 232 ? 4.277 28.406 27.812 1 92 232 ILE B C 1
ATOM 4071 O O . ILE B 1 232 ? 3.066 28.219 27.953 1 92 232 ILE B O 1
ATOM 4075 N N . ASP B 1 233 ? 4.781 29.516 28.109 1 89.94 233 ASP B N 1
ATOM 4076 C CA . ASP B 1 233 ? 4.043 30.594 28.766 1 89.94 233 ASP B CA 1
ATOM 4077 C C . ASP B 1 233 ? 2.889 31.078 27.891 1 89.94 233 ASP B C 1
ATOM 4079 O O . ASP B 1 233 ? 3.082 31.375 26.703 1 89.94 233 ASP B O 1
ATOM 4083 N N . GLY B 1 234 ? 1.646 31.078 28.453 1 88.75 234 GLY B N 1
ATOM 4084 C CA . GLY B 1 234 ? 0.485 31.594 27.75 1 88.75 234 GLY B CA 1
ATOM 4085 C C . GLY B 1 234 ? -0.369 30.516 27.125 1 88.75 234 GLY B C 1
ATOM 4086 O O . GLY B 1 234 ? -1.507 30.766 26.734 1 88.75 234 GLY B O 1
ATOM 4087 N N . VAL B 1 235 ? 0.204 29.344 27.031 1 93 235 VAL B N 1
ATOM 4088 C CA . VAL B 1 235 ? -0.529 28.234 26.422 1 93 235 VAL B CA 1
ATOM 4089 C C . VAL B 1 235 ? -1.505 27.641 27.422 1 93 235 VAL B C 1
ATOM 4091 O O . VAL B 1 235 ? -1.118 27.297 28.547 1 93 235 VAL B O 1
ATOM 4094 N N . LYS B 1 236 ? -2.732 27.5 27.062 1 91.81 236 LYS B N 1
ATOM 4095 C CA . LYS B 1 236 ? -3.766 26.953 27.938 1 91.81 236 LYS B CA 1
ATOM 4096 C C . LYS B 1 236 ? -4.047 25.484 27.609 1 91.81 236 LYS B C 1
ATOM 4098 O O . LYS B 1 236 ? -4.211 24.656 28.5 1 91.81 236 LYS B O 1
ATOM 4103 N N . ARG B 1 237 ? -4.16 25.359 26.25 1 93.88 237 ARG B N 1
ATOM 4104 C CA . ARG B 1 237 ? -4.543 24.031 25.812 1 93.88 237 ARG B CA 1
ATOM 4105 C C . ARG B 1 237 ? -3.93 23.703 24.453 1 93.88 237 ARG B C 1
ATOM 4107 O O . ARG B 1 237 ? -3.758 24.609 23.609 1 93.88 237 ARG B O 1
ATOM 4114 N N . VAL B 1 238 ? -3.588 22.438 24.297 1 94.56 238 VAL B N 1
ATOM 4115 C CA . VAL B 1 238 ? -3.133 21.922 23.016 1 94.56 238 VAL B CA 1
ATOM 4116 C C . VAL B 1 238 ? -4.074 20.812 22.547 1 94.56 238 VAL B C 1
ATOM 4118 O O . VAL B 1 238 ? -4.398 19.906 23.312 1 94.56 238 VAL B O 1
ATOM 4121 N N . HIS B 1 239 ? -4.633 20.922 21.344 1 92.06 239 HIS B N 1
ATOM 4122 C CA . HIS B 1 239 ? -5.496 19.875 20.812 1 92.06 239 HIS B CA 1
ATOM 4123 C C . HIS B 1 239 ? -5.219 19.641 19.328 1 92.06 239 HIS B C 1
ATOM 4125 O O . HIS B 1 239 ? -4.484 20.406 18.703 1 92.06 239 HIS B O 1
ATOM 4131 N N . ASP B 1 240 ? -5.66 18.469 18.875 1 92.5 240 ASP B N 1
ATOM 4132 C CA . ASP B 1 240 ? -5.473 18.062 17.484 1 92.5 240 ASP B CA 1
ATOM 4133 C C . ASP B 1 240 ? -3.99 18 17.125 1 92.5 240 ASP B C 1
ATOM 4135 O O . ASP B 1 240 ? -3.568 18.562 16.109 1 92.5 240 ASP B O 1
ATOM 4139 N N . LEU B 1 241 ? -3.236 17.5 18.062 1 93.81 241 LEU B N 1
ATOM 4140 C CA . LEU B 1 241 ? -1.807 17.297 17.859 1 93.81 241 LEU B CA 1
ATOM 4141 C C . LEU B 1 241 ? -1.546 16.047 17.016 1 93.81 241 LEU B C 1
ATOM 4143 O O . LEU B 1 241 ? -1.877 14.938 17.438 1 93.81 241 LEU B O 1
ATOM 4147 N N . HIS B 1 242 ? -1 16.219 15.867 1 93.81 242 HIS B N 1
ATOM 4148 C CA . HIS B 1 242 ? -0.676 15.117 14.953 1 93.81 242 HIS B CA 1
ATOM 4149 C C . HIS B 1 242 ? 0.792 15.164 14.547 1 93.81 242 HIS B C 1
ATOM 4151 O O . HIS B 1 242 ? 1.285 16.203 14.094 1 93.81 242 HIS B O 1
ATOM 4157 N N . ILE B 1 243 ? 1.452 14.102 14.75 1 94 243 ILE B N 1
ATOM 4158 C CA . ILE B 1 243 ? 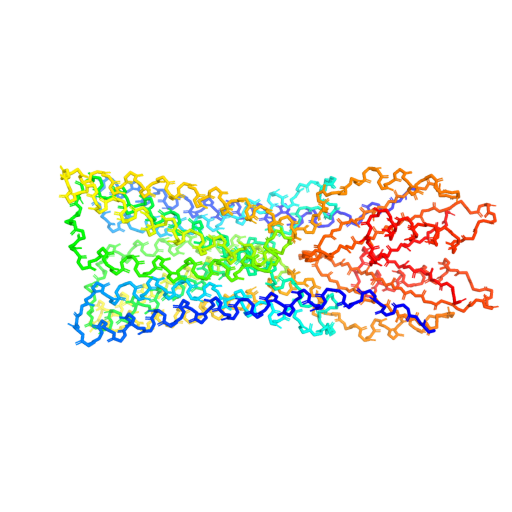2.814 13.906 14.266 1 94 243 ILE B CA 1
ATOM 4159 C C . ILE B 1 243 ? 2.881 12.648 13.406 1 94 243 ILE B C 1
ATOM 4161 O O . ILE B 1 243 ? 2.434 11.578 13.82 1 94 243 ILE B O 1
ATOM 4165 N N . TRP B 1 244 ? 3.391 12.734 12.211 1 93 244 TRP B N 1
ATOM 4166 C CA . TRP B 1 244 ? 3.441 11.562 11.352 1 93 244 TRP B CA 1
ATOM 4167 C C . TRP B 1 244 ? 4.645 11.617 10.414 1 93 244 TRP B C 1
ATOM 4169 O O . TRP B 1 244 ? 5.258 12.68 10.25 1 93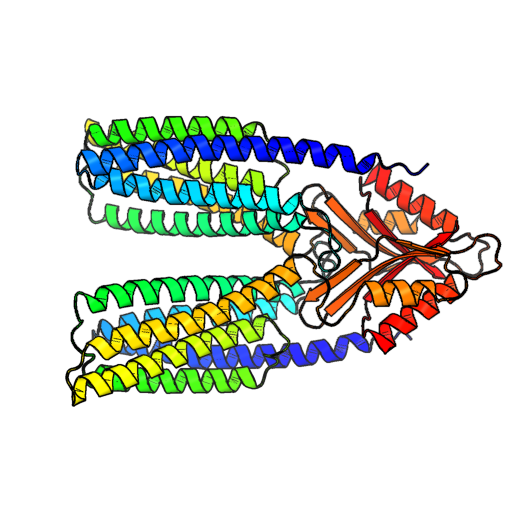 244 TRP B O 1
ATOM 4179 N N . THR B 1 245 ? 4.953 10.516 9.891 1 92.19 245 THR B N 1
ATOM 4180 C CA . THR B 1 245 ? 6.09 10.375 8.984 1 92.19 245 THR B CA 1
ATOM 4181 C C . THR B 1 245 ? 5.621 10.328 7.531 1 92.19 245 THR B C 1
ATOM 4183 O O . THR B 1 245 ? 4.742 9.531 7.184 1 92.19 245 THR B O 1
ATOM 4186 N N . ILE B 1 246 ? 6.117 11.242 6.715 1 90.5 246 ILE B N 1
ATOM 4187 C CA . ILE B 1 246 ? 5.848 11.188 5.285 1 90.5 246 ILE B CA 1
ATOM 4188 C C . ILE B 1 246 ? 6.652 10.055 4.648 1 90.5 246 ILE B C 1
ATOM 4190 O O . ILE B 1 246 ? 6.082 9.156 4.02 1 90.5 246 ILE B O 1
ATOM 4194 N N . THR B 1 247 ? 7.895 10.133 4.781 1 89.19 247 THR B N 1
ATOM 4195 C CA . THR B 1 247 ? 8.859 9.117 4.387 1 89.19 247 THR B CA 1
ATOM 4196 C C . THR B 1 247 ? 10.055 9.102 5.332 1 89.19 247 THR B C 1
ATOM 4198 O O . THR B 1 247 ? 10.102 9.875 6.289 1 89.19 247 THR B O 1
ATOM 4201 N N . SER B 1 248 ? 10.984 8.219 5.059 1 83.5 248 SER B N 1
ATOM 4202 C CA . SER B 1 248 ? 12.125 8.039 5.941 1 83.5 248 SER B CA 1
ATOM 4203 C C . SER B 1 248 ? 12.867 9.359 6.152 1 83.5 248 SER B C 1
ATOM 4205 O O . SER B 1 248 ? 13.367 9.961 5.195 1 83.5 248 SER B O 1
ATOM 4207 N N . GLY B 1 249 ? 12.891 9.781 7.43 1 81.69 249 GLY B N 1
ATOM 4208 C CA . GLY B 1 249 ? 13.633 10.977 7.793 1 81.69 249 GLY B CA 1
ATOM 4209 C C . GLY B 1 249 ? 12.836 12.25 7.613 1 81.69 249 GLY B C 1
ATOM 4210 O O . GLY B 1 249 ? 13.359 13.352 7.797 1 81.69 249 GLY B O 1
ATOM 4211 N N . MET B 1 250 ? 11.648 12.109 7.172 1 89.38 250 MET B N 1
ATOM 4212 C CA . MET B 1 250 ? 10.797 13.281 6.965 1 89.38 250 MET B CA 1
ATOM 4213 C C . MET B 1 250 ? 9.531 13.188 7.809 1 89.38 250 MET B C 1
ATOM 4215 O O . MET B 1 250 ? 8.531 12.617 7.375 1 89.38 250 MET B O 1
ATOM 4219 N N . ASP B 1 251 ? 9.641 13.883 8.906 1 92.62 251 ASP B N 1
ATOM 4220 C CA . ASP B 1 251 ? 8.5 13.93 9.82 1 92.62 251 ASP B CA 1
ATOM 4221 C C . ASP B 1 251 ? 7.781 15.273 9.734 1 92.62 251 ASP B C 1
ATOM 4223 O O . ASP B 1 251 ? 8.383 16.281 9.375 1 92.62 251 ASP B O 1
ATOM 4227 N N . ARG B 1 252 ? 6.531 15.234 10.039 1 93.12 252 ARG B N 1
ATOM 4228 C CA . ARG B 1 252 ? 5.711 16.438 10.062 1 93.12 252 ARG B CA 1
ATOM 4229 C C . ARG B 1 252 ? 4.883 16.516 11.344 1 93.12 252 ARG B C 1
ATOM 4231 O O . ARG B 1 252 ? 4.672 15.5 12.008 1 93.12 252 ARG B O 1
ATOM 4238 N N . LEU B 1 253 ? 4.52 17.75 11.656 1 94.62 253 LEU B N 1
ATOM 4239 C CA . LEU B 1 253 ? 3.742 17.969 12.867 1 94.62 253 LEU B CA 1
ATOM 4240 C C . LEU B 1 253 ? 2.688 19.047 12.648 1 94.62 253 LEU B C 1
ATOM 4242 O O . LEU B 1 253 ? 2.961 20.062 12.008 1 94.62 253 LEU B O 1
ATOM 4246 N N . SER B 1 254 ? 1.512 18.812 13.047 1 94.62 254 SER B N 1
ATOM 4247 C CA . SER B 1 254 ? 0.432 19.797 13.078 1 94.62 254 SER B CA 1
ATOM 4248 C C . SER B 1 254 ? -0.246 19.828 14.445 1 94.62 254 SER B C 1
ATOM 4250 O O . SER B 1 254 ? -0.439 18.781 15.07 1 94.62 254 SER B O 1
ATOM 4252 N N . ALA B 1 255 ? -0.584 21.047 14.898 1 95.31 255 ALA B N 1
ATOM 4253 C CA . ALA B 1 255 ? -1.209 21.156 16.219 1 95.31 255 ALA B CA 1
ATOM 4254 C C . ALA B 1 255 ? -2.049 22.422 16.312 1 95.31 255 ALA B C 1
ATOM 4256 O O . ALA B 1 255 ? -1.821 23.391 15.586 1 95.31 255 ALA B O 1
ATOM 4257 N N . HIS B 1 256 ? -3.053 22.375 17.141 1 94.94 256 HIS B N 1
ATOM 4258 C CA . HIS B 1 256 ? -3.791 23.547 17.594 1 94.94 256 HIS B CA 1
ATOM 4259 C C . HIS B 1 256 ? -3.398 23.938 19.016 1 94.94 256 HIS B C 1
ATOM 4261 O O . HIS B 1 256 ? -3.412 23.094 19.922 1 94.94 256 HIS B O 1
ATOM 4267 N N . VAL B 1 257 ? -3.066 25.188 19.172 1 94.31 257 VAL B N 1
ATOM 4268 C CA . VAL B 1 257 ? -2.684 25.703 20.484 1 94.31 257 VAL B CA 1
ATOM 4269 C C . VAL B 1 257 ? -3.607 26.844 20.891 1 94.31 257 VAL B C 1
ATOM 4271 O O . VAL B 1 257 ? -3.77 27.812 20.125 1 94.31 257 VAL B O 1
ATOM 4274 N N . ILE B 1 258 ? -4.191 26.734 22 1 93.94 258 ILE B N 1
ATOM 4275 C CA . ILE B 1 258 ? -5.055 27.797 22.531 1 93.94 258 ILE B CA 1
ATOM 4276 C C . ILE B 1 258 ? -4.289 28.625 23.562 1 93.94 258 ILE B C 1
ATOM 4278 O O . ILE B 1 258 ? -3.705 28.078 24.5 1 93.94 258 ILE B O 1
ATOM 4282 N N . ILE B 1 259 ? -4.289 29.906 23.312 1 91.5 259 ILE B N 1
ATOM 4283 C CA . ILE B 1 259 ? -3.598 30.797 24.234 1 91.5 259 ILE B CA 1
ATOM 4284 C C . ILE B 1 259 ? -4.613 31.656 24.984 1 91.5 259 ILE B C 1
ATOM 4286 O O . ILE B 1 259 ? -5.742 31.828 24.531 1 91.5 259 ILE B O 1
ATOM 4290 N N . ASP B 1 260 ? -4.156 32.188 26.156 1 85.25 260 ASP B N 1
ATOM 4291 C CA . ASP B 1 260 ? -4.996 33.031 27 1 85.25 260 ASP B CA 1
ATOM 4292 C C . ASP B 1 260 ? -5.246 34.406 26.344 1 85.25 260 ASP B C 1
ATOM 4294 O O . ASP B 1 260 ? -4.305 35.094 25.984 1 85.25 260 ASP B O 1
ATOM 4298 N N . ALA B 1 261 ? -6.527 34.781 26.172 1 76.25 261 ALA B N 1
ATOM 4299 C CA . ALA B 1 261 ? -6.934 36.031 25.531 1 76.25 261 ALA B CA 1
ATOM 4300 C C . ALA B 1 261 ? -6.578 37.25 26.406 1 76.25 261 ALA B C 1
ATOM 4302 O O . ALA B 1 261 ? -6.363 38.344 25.891 1 76.25 261 ALA B O 1
ATOM 4303 N N . ASP B 1 262 ? -6.648 37.062 27.562 1 70.44 262 ASP B N 1
ATOM 4304 C CA . ASP B 1 262 ? -6.52 38.188 28.516 1 70.44 262 ASP B CA 1
ATOM 4305 C C . ASP B 1 262 ? -5.059 38.562 28.703 1 70.44 262 ASP B C 1
ATOM 4307 O O . ASP B 1 262 ? -4.766 39.719 29.094 1 70.44 262 ASP B O 1
ATOM 4311 N N . ARG B 1 263 ? -4.277 37.688 28.391 1 66.25 263 ARG B N 1
ATOM 4312 C CA . ARG B 1 263 ? -2.863 37.969 28.594 1 66.25 263 ARG B CA 1
ATOM 4313 C C . ARG B 1 263 ? -2.262 38.625 27.359 1 66.25 263 ARG B C 1
ATOM 4315 O O . ARG B 1 263 ? -2.73 38.406 26.25 1 66.25 263 ARG B O 1
ATOM 4322 N N . LYS B 1 264 ? -1.655 39.688 27.516 1 72.62 264 LYS B N 1
ATOM 4323 C CA . LYS B 1 264 ? -0.938 40.406 26.453 1 72.62 264 LYS B CA 1
ATOM 4324 C C . LYS B 1 264 ? 0.14 39.5 25.844 1 72.62 264 LYS B C 1
ATOM 4326 O O . LYS B 1 264 ? 1.309 39.906 25.766 1 72.62 264 LYS B O 1
ATOM 4331 N N . ILE B 1 265 ? -0.228 38.219 25.547 1 74.12 265 ILE B N 1
ATOM 4332 C CA . ILE B 1 265 ? 0.784 37.312 24.969 1 74.12 265 ILE B CA 1
ATOM 4333 C C . ILE B 1 265 ? 0.726 37.375 23.453 1 74.12 265 ILE B C 1
ATOM 4335 O O . ILE B 1 265 ? -0.354 37.312 22.859 1 74.12 265 ILE B O 1
ATOM 4339 N N . ASP B 1 266 ? 1.873 37.5 22.938 1 80.56 266 ASP B N 1
ATOM 4340 C CA . ASP B 1 266 ? 2.01 37.562 21.484 1 80.56 266 ASP B CA 1
ATOM 4341 C C . ASP B 1 266 ? 2.014 36.156 20.875 1 80.56 266 ASP B C 1
ATOM 4343 O O . ASP B 1 266 ? 2.859 35.312 21.234 1 80.56 266 ASP B O 1
ATOM 4347 N N . SER B 1 267 ? 1.054 35.875 20.078 1 85.5 267 SER B N 1
ATOM 4348 C CA . SER B 1 267 ? 0.943 34.594 19.406 1 85.5 267 SER B CA 1
ATOM 4349 C C . SER B 1 267 ? 2.246 34.219 18.703 1 85.5 267 SER B C 1
ATOM 4351 O O . SER B 1 267 ? 2.59 33.031 18.594 1 85.5 267 SER B O 1
ATOM 4353 N N . GLN B 1 268 ? 2.938 35.188 18.25 1 86.44 268 GLN B N 1
ATOM 4354 C CA . GLN B 1 268 ? 4.18 34.969 17.531 1 86.44 268 GLN B CA 1
ATOM 4355 C C . GLN B 1 268 ? 5.262 34.406 18.453 1 86.44 268 GLN B C 1
ATOM 4357 O O . GLN B 1 268 ? 6.09 33.594 18.031 1 86.44 268 GLN B O 1
ATOM 4362 N N . ASP B 1 269 ? 5.266 34.938 19.609 1 88.12 269 ASP B N 1
ATOM 4363 C CA . ASP B 1 269 ? 6.25 34.438 20.578 1 88.12 269 ASP B CA 1
ATOM 4364 C C . ASP B 1 269 ? 6.02 32.969 20.891 1 88.12 269 ASP B C 1
ATOM 4366 O O . ASP B 1 269 ? 6.973 32.188 20.984 1 88.12 269 ASP B O 1
ATOM 4370 N N . VAL B 1 270 ? 4.805 32.656 21.078 1 89.88 270 VAL B N 1
ATOM 4371 C CA . VAL B 1 270 ? 4.445 31.25 21.359 1 89.88 270 VAL B CA 1
ATOM 4372 C C . VAL B 1 270 ? 4.832 30.375 20.172 1 89.88 270 VAL B C 1
ATOM 4374 O O . VAL B 1 270 ? 5.406 29.297 20.359 1 89.88 270 VAL B O 1
ATOM 4377 N N . LEU B 1 271 ? 4.535 30.844 19.031 1 91.5 271 LEU B N 1
ATOM 4378 C CA . LEU B 1 271 ? 4.859 30.109 17.812 1 91.5 271 LEU B CA 1
ATOM 4379 C C . LEU B 1 271 ? 6.363 29.891 17.688 1 91.5 271 LEU B C 1
ATOM 4381 O O . LEU B 1 271 ? 6.805 28.781 17.344 1 91.5 271 LEU B O 1
ATOM 4385 N N . MET B 1 272 ? 7.129 30.891 17.906 1 91 272 MET B N 1
ATOM 4386 C CA . MET B 1 272 ? 8.586 30.797 17.797 1 91 272 MET B CA 1
ATOM 4387 C C . MET B 1 272 ? 9.148 29.812 18.812 1 91 272 MET B C 1
ATOM 4389 O O . MET B 1 272 ? 10.023 29.016 18.484 1 91 272 MET B O 1
ATOM 4393 N N . HIS B 1 273 ? 8.633 29.906 20.016 1 92.44 273 HIS B N 1
ATOM 4394 C CA . HIS B 1 273 ? 9.086 28.984 21.062 1 92.44 273 HIS B CA 1
ATOM 4395 C C . HIS B 1 273 ? 8.766 27.547 20.688 1 92.44 273 HIS B C 1
ATOM 4397 O O . HIS B 1 273 ? 9.617 26.656 20.844 1 92.44 273 HIS B O 1
ATOM 4403 N N . ALA B 1 274 ? 7.602 27.312 20.297 1 93.19 274 ALA B N 1
ATOM 4404 C CA . ALA B 1 274 ? 7.18 25.969 19.906 1 93.19 274 ALA B CA 1
ATOM 4405 C C . ALA B 1 274 ? 8.039 25.438 18.766 1 93.19 274 ALA B C 1
ATOM 4407 O O . ALA B 1 274 ? 8.531 24.297 18.828 1 93.19 274 ALA B O 1
ATOM 4408 N N . ASN B 1 275 ? 8.188 26.203 17.766 1 92.5 275 ASN B N 1
ATOM 4409 C CA . ASN B 1 275 ? 8.961 25.781 16.594 1 92.5 275 ASN B CA 1
ATOM 4410 C C . ASN B 1 275 ? 10.414 25.5 16.969 1 92.5 275 ASN B C 1
ATOM 4412 O O . ASN B 1 275 ? 11.039 24.594 16.406 1 92.5 275 ASN B O 1
ATOM 4416 N N . ASP B 1 276 ? 10.945 26.344 17.781 1 92.81 276 ASP B N 1
ATOM 4417 C CA . ASP B 1 276 ? 12.312 26.125 18.25 1 92.81 276 ASP B CA 1
ATOM 4418 C C . ASP B 1 276 ? 12.445 24.781 18.969 1 92.81 276 ASP B C 1
ATOM 4420 O O . ASP B 1 276 ? 13.43 24.062 18.766 1 92.81 276 ASP B O 1
ATOM 4424 N N . TYR B 1 277 ? 11.5 24.484 19.75 1 92.5 277 TYR B N 1
ATOM 4425 C CA . TYR B 1 277 ? 11.477 23.203 20.438 1 92.5 277 TYR B CA 1
ATOM 4426 C C . TYR B 1 277 ? 11.438 22.047 19.438 1 92.5 277 TYR B C 1
ATOM 4428 O O . TYR B 1 277 ? 12.195 21.094 19.562 1 92.5 277 TYR B O 1
ATOM 4436 N N . PHE B 1 278 ? 10.602 22.125 18.453 1 93 278 PHE B N 1
ATOM 4437 C CA . PHE B 1 278 ? 10.438 21.062 17.469 1 93 278 PHE B CA 1
ATOM 4438 C C . PHE B 1 278 ? 11.711 20.875 16.656 1 93 278 PHE B C 1
ATOM 4440 O O . PHE B 1 278 ? 12.117 19.75 16.359 1 93 278 PHE B O 1
ATOM 4447 N N . ARG B 1 279 ? 12.289 21.922 16.312 1 91.56 279 ARG B N 1
ATOM 4448 C CA . ARG B 1 279 ? 13.492 21.875 15.484 1 91.56 279 ARG B CA 1
ATOM 4449 C C . ARG B 1 279 ? 14.672 21.344 16.281 1 91.56 279 ARG B C 1
ATOM 4451 O O . ARG B 1 279 ? 15.375 20.438 15.82 1 91.56 279 ARG B O 1
ATOM 4458 N N . LYS B 1 280 ? 14.906 21.828 17.422 1 91.88 280 LYS B N 1
ATOM 4459 C CA . LYS B 1 280 ? 16.109 21.531 18.203 1 91.88 280 LYS B CA 1
ATOM 4460 C C . LYS B 1 280 ? 15.992 20.188 18.906 1 91.88 280 LYS B C 1
ATOM 4462 O O . LYS B 1 280 ? 16.953 19.406 18.953 1 91.88 280 LYS B O 1
ATOM 4467 N N . LYS B 1 281 ? 14.875 19.891 19.438 1 90.75 281 LYS B N 1
ATOM 4468 C CA . LYS B 1 281 ? 14.727 18.688 20.266 1 90.75 281 LYS B CA 1
ATOM 4469 C C . LYS B 1 281 ? 14.203 17.516 19.453 1 90.75 281 LYS B C 1
ATOM 4471 O O . LYS B 1 281 ? 14.633 16.375 19.656 1 90.75 281 LYS B O 1
ATOM 4476 N N . LEU B 1 282 ? 13.25 17.766 18.578 1 90.56 282 LEU B N 1
ATOM 4477 C CA . LEU B 1 282 ? 12.602 16.672 17.859 1 90.56 282 LEU B CA 1
ATOM 4478 C C . LEU B 1 282 ? 13.148 16.562 16.438 1 90.56 282 LEU B C 1
ATOM 4480 O O . LEU B 1 282 ? 12.906 15.555 15.766 1 90.56 282 LEU B O 1
ATOM 4484 N N . HIS B 1 283 ? 13.797 17.5 15.961 1 89.62 283 HIS B N 1
ATOM 4485 C CA . HIS B 1 283 ? 14.375 17.547 14.625 1 89.62 283 HIS B CA 1
ATOM 4486 C C . HIS B 1 283 ? 13.297 17.469 13.555 1 89.62 283 HIS B C 1
ATOM 4488 O O . HIS B 1 283 ? 13.438 16.734 12.57 1 89.62 283 HIS B O 1
ATOM 4494 N N . ILE B 1 284 ? 12.195 18.125 13.805 1 90.75 284 ILE B N 1
ATOM 4495 C CA . ILE B 1 284 ? 11.125 18.281 12.828 1 90.75 284 ILE B CA 1
ATOM 4496 C C . ILE B 1 284 ? 11.141 19.688 12.25 1 90.75 284 ILE B C 1
ATOM 4498 O O . ILE B 1 284 ? 10.938 20.672 12.977 1 90.75 284 ILE B O 1
ATOM 4502 N N . GLU B 1 285 ? 11.336 19.688 11.023 1 86.19 285 GLU B N 1
ATOM 4503 C CA . GLU B 1 285 ? 11.477 21 10.383 1 86.19 285 GLU B CA 1
ATOM 4504 C C . GLU B 1 285 ? 10.133 21.5 9.844 1 86.19 285 GLU B C 1
ATOM 4506 O O . GLU B 1 285 ? 9.906 22.703 9.758 1 86.19 285 GLU B O 1
ATOM 4511 N N . ASN B 1 286 ? 9.32 20.609 9.461 1 89.81 286 ASN B N 1
ATOM 4512 C CA . ASN B 1 286 ? 8.039 20.969 8.859 1 89.81 286 ASN B CA 1
ATOM 4513 C C . ASN B 1 286 ? 6.898 20.875 9.875 1 89.81 286 ASN B C 1
ATOM 4515 O O . ASN B 1 286 ? 6.34 19.797 10.086 1 89.81 286 ASN B O 1
ATOM 4519 N N . THR B 1 287 ? 6.59 22.016 10.422 1 92.94 287 THR B N 1
ATOM 4520 C CA . THR B 1 287 ? 5.539 22.078 11.43 1 92.94 287 THR B CA 1
ATOM 4521 C C . THR B 1 287 ? 4.48 23.094 11.047 1 92.94 287 THR B C 1
ATOM 4523 O O . THR B 1 287 ? 4.777 24.078 10.359 1 92.94 287 THR B O 1
ATOM 4526 N N . THR B 1 288 ? 3.328 22.828 11.391 1 93.44 288 THR B N 1
ATOM 4527 C CA . THR B 1 288 ? 2.221 23.766 11.25 1 93.44 288 THR B CA 1
ATOM 4528 C C . THR B 1 288 ? 1.434 23.859 12.555 1 93.44 288 THR B C 1
ATOM 4530 O O . THR B 1 288 ? 0.784 22.906 12.969 1 93.44 288 THR B O 1
ATOM 4533 N N . ILE B 1 289 ? 1.456 25.062 13.133 1 94.88 289 ILE B N 1
ATOM 4534 C CA . ILE B 1 289 ? 0.805 25.281 14.414 1 94.88 289 ILE B CA 1
ATOM 4535 C C . ILE B 1 289 ? -0.239 26.391 14.281 1 94.88 289 ILE B C 1
ATOM 4537 O O . ILE B 1 289 ? 0.092 27.531 13.93 1 94.88 289 ILE B O 1
ATOM 4541 N N . GLN B 1 290 ? -1.394 26.031 14.5 1 93.38 290 GLN B N 1
ATOM 4542 C CA . GLN B 1 290 ? -2.465 27.016 14.531 1 93.38 290 GLN B CA 1
ATOM 4543 C C . GLN B 1 290 ? -2.689 27.547 15.945 1 93.38 290 GLN B C 1
ATOM 4545 O O . GLN B 1 290 ? -3.023 26.781 16.844 1 93.38 290 GLN B O 1
ATOM 4550 N N . ILE B 1 291 ? -2.525 28.812 16.094 1 91.81 291 ILE B N 1
ATOM 4551 C CA . ILE B 1 291 ? -2.729 29.438 17.391 1 91.81 291 ILE B CA 1
ATOM 4552 C C . ILE B 1 291 ? -4.102 30.109 17.438 1 91.81 291 ILE B C 1
ATOM 4554 O O . ILE B 1 291 ? -4.449 30.891 16.547 1 91.81 291 ILE B O 1
ATOM 4558 N N . GLU B 1 292 ? -4.848 29.688 18.438 1 88.44 292 GLU B N 1
ATOM 4559 C CA . GLU B 1 292 ? -6.176 30.25 18.641 1 88.44 292 GLU B CA 1
ATOM 4560 C C . GLU B 1 292 ? -6.277 30.938 20 1 88.44 292 GLU B C 1
ATOM 4562 O O . GLU B 1 292 ? -5.625 30.531 20.953 1 88.44 292 GLU B O 1
ATOM 4567 N N . ARG B 1 293 ? -6.992 32.031 19.953 1 84 293 ARG B N 1
ATOM 4568 C CA . ARG B 1 293 ? -7.246 32.719 21.219 1 84 293 ARG B CA 1
ATOM 4569 C C . ARG B 1 293 ? -8.555 32.25 21.844 1 84 293 ARG B C 1
ATOM 4571 O O . ARG B 1 293 ? -9.539 32.031 21.125 1 84 293 ARG B O 1
ATOM 4578 N N . GLU B 1 294 ? -8.469 32 23.047 1 74.5 294 GLU B N 1
ATOM 4579 C CA . GLU B 1 294 ? -9.656 31.547 23.766 1 74.5 294 GLU B CA 1
ATOM 4580 C C . GLU B 1 294 ? -10.812 32.531 23.609 1 74.5 294 GLU B C 1
ATOM 4582 O O . GLU B 1 294 ? -10.617 33.75 23.625 1 74.5 294 GLU B O 1
#

Solvent-accessible surface area (backbone atoms only — not comparable to full-atom values): 29451 Å² total; per-residue (Å²): 140,78,85,68,66,77,66,52,68,64,50,54,56,48,52,50,36,47,51,25,39,50,52,25,35,49,44,45,42,48,52,25,50,52,31,38,52,49,11,66,72,69,64,37,63,68,36,38,52,50,20,53,55,37,44,55,54,33,50,52,35,46,46,40,42,50,18,52,58,49,26,68,42,77,55,44,82,51,22,54,82,24,33,44,36,38,22,47,50,36,21,38,52,42,20,50,50,42,40,53,51,22,50,52,43,39,53,53,23,55,51,32,70,76,50,64,66,84,72,74,52,72,67,50,48,54,52,40,49,53,52,33,50,41,33,51,53,28,46,55,41,36,64,74,31,56,36,87,63,28,56,32,46,31,34,47,44,50,52,43,47,44,52,34,51,49,32,51,38,50,48,53,22,44,53,44,27,74,74,68,63,47,61,64,44,43,32,51,43,41,39,54,50,23,51,52,39,32,53,52,22,52,51,49,33,52,55,35,50,38,36,68,42,36,16,35,51,86,90,57,56,61,67,59,52,52,52,55,56,47,66,40,84,57,40,73,45,75,46,77,64,37,45,26,29,66,40,67,93,38,47,38,37,36,31,35,36,29,28,52,62,86,47,95,62,57,67,62,58,48,49,52,53,52,50,49,46,33,38,74,74,67,66,35,81,51,68,37,53,18,76,41,69,101,139,79,85,70,67,79,67,53,65,64,51,54,56,48,51,51,36,46,50,26,39,50,52,26,34,49,45,45,42,49,51,24,50,52,31,36,52,48,12,67,73,68,65,37,62,68,35,39,54,48,19,54,55,36,44,55,53,34,49,51,34,47,45,40,41,50,17,52,57,50,24,68,42,75,57,45,83,51,22,53,84,23,33,45,36,40,23,46,50,37,20,38,52,42,19,52,50,40,40,52,50,24,50,52,43,39,54,53,22,57,50,32,70,76,51,64,66,83,73,71,52,74,69,49,48,54,51,40,50,52,52,33,51,40,33,50,51,27,46,55,40,38,64,74,31,58,36,87,63,27,54,31,47,28,34,45,45,51,51,42,48,44,52,34,51,49,33,50,40,49,47,52,22,44,52,44,28,74,73,69,62,46,62,64,43,43,32,52,42,42,39,53,49,22,51,54,40,32,54,54,21,50,54,50,34,51,56,36,48,38,36,69,43,35,17,34,50,88,90,57,55,60,67,60,53,52,52,54,55,48,66,41,82,58,39,73,44,74,45,77,65,36,46,25,28,66,40,69,94,38,47,38,37,37,29,35,35,31,29,52,62,85,47,95,65,56,68,63,57,48,49,51,52,51,50,49,47,33,38,73,76,67,66,34,81,50,66,38,52,17,76,38,70,101

Foldseek 3Di:
DDCPPPVPPVVVLLVLLLVLLVVLLCLLVVLLVVLCVVCVVVVPPVSNVVSVVSVVLSVLSVQLNVLSVQQNDDADPVGNVGSNCSLLVSLLVLLVVLLVVLVVLLVVLVVCVVPPDDADPPVSLVSLVVSLVSLVVSLVSLVVHPLPQFLSSVSSNLSSVLSNQLSVQSNVLRVCCVVPVPSNSNSVSSNVSSVVSNVSSVVSNVVSVCQVVQHADPVDDVVVLQVVLCPPPFWDHKPPWGWGANGGPAIEIEIETEGEPPDPDDPVVSVVVSQVCCCPPVVHNHYYYHYHYD/DDCPPPVPPVLVLLVLLLVLLVVLLCLLVVLLVVLCVVCVVVVPPVSNVVSVVSVVLSVLSVQLNVLSVQQNDDADPVGNVGSNCSLLVSLLVLLVVLLVVLVVLLVVLVVCVVPPDDADPPVSLVSLVVSLVSLVVSLVSLVVHPLPQFLSSVSSNLSSVLSNQLSVQSNVLRVCCVVPVPSNSNSVSSNVSSVVSNVSSVVSNVVSVCQVVQHADPVDDVVVLQVVLCPPPFWDHKPPWGWGANGGPAIEIEIETEGEPPDPDDPVVSVVVSQVCCCPPVVHNHYYYHYHYD

Secondary structure (DSSP, 8-state):
----GGGHHHHHHHHHHHHHHHHHHHHHHHHHHHHHHHHHHHT-HHHHHHHHHHHHHHHHHHHHHHHHHHHTSPP-SS-TT-STTHHHHHHHHHHHHHHHHHHHHHHHHHHHHHSPPPP--HHHHHHHHHHHHHHHHHHHHHHTS-TTT-HHHHHHHHHHHHHHHHHHHHHHHHHHHHHH--TTHHHHHHHHHHHHHHHHHHHHHHHHHHHHTTPPPTT--HHHHHHHHHHSTTEEEEEEEEEEEEETTEEEEEEEEEE-SSS---HHHHHHHHHHHIIIII---EEEEEEEE-/----GGGHHHHHHHHHHHHHHHHHHHHHHHHHHHHHHHHHHHT-HHHHHHHHHHHHHHHHHHHHHHHHHHHTSPP-SS-TT-STTHHHHHHHHHHHHHHHHHHHHHHHHHHHHHSPPPP--HHHHHHHHHHHHHHHHHHHHHHTS-TTT-HHHHHHHHHHHHHHHHHHHHHHHHHHHHHH--TTHHHHHHHHHHHHHHHHHHHHHHHHHHHHTTPPPTT--HHHHHHHHHHSTTEEEEEEEEEEEEETTEEEEEEEEEE-SSS---HHHHHHHHHHHIIIII---EEEEEEEE-

pLDDT: mean 87.83, std 11.75, range [28.28, 97.19]

Radius of gyration: 28.31 Å; Cα contacts (8 Å, |Δi|>4): 882; chains: 2; bounding box: 56×86×62 Å

Organism: NCBI:txid1246626

InterPro domains:
  IPR002524 Cation efflux [TIGR01297] (17-293)
  IPR027469 Cation efflux transmembrane domain superfamily [G3DSA:1.20.1510.10] (16-212)
  IPR027469 Cation efflux transmembrane domain superfamily [SSF161111] (17-214)
  IPR027470 Cation efflux protein, cytoplasmic domain [PF16916] (217-293)
  IPR036837 Cation efflux protein, cytoplasmic domain superfamily [SSF160240] (217-292)
  IPR050681 Cation Diffusion Facilitator/SLC30A [PTHR11562] (10-293)
  IPR058533 Cation efflux protein, transmembrane domain [PF01545] (22-213)